Protein 9KO3 (pdb70)

Radius of gyration: 29.76 Å; Cα contacts (8 Å, |Δi|>4): 1363; chains: 4; bounding box: 73×62×79 Å

Foldseek 3Di:
DDDPPPDPDDDWDLVVLLLLLVLFDQPPPAAEEEEACQQNSNVVNNVVVVRFQLRYEYEHQDPVSQVVCCVVRPNHRYFHDDLLCCCVTVNDDDDHAHREYEYEDALVVDDLVSVVVSLLVNQVRHPAPRKYKYKDDDPDDSHDDDPQFKDKDWRDWAVPTVHIITMMIIGGD/DDWDLVVLLLLLVLFDQPPPAAEEEEACQQNSNVVNNVVVVHDQLSYEYEHQDVVSVVVCCVVRVNHRYFHDDLLCCCVGVNDDPPHAHQEYEYEDALVVDDQVSVVVSLLVVQVRYPAPHKYKYKDDDDDDSHDDDPQFWDKDWRDFAPPTVHTITMIIIGGD/DDWDLVVLLLLLVLFDLPVPAAEEEEACQQNSNVVNNVVVVHFQLRYEYEHADVVSQVVCCVVRPNHNYWHHDLLCCCVTVNDCPPRAHQEYEYADQCPVDDLVSVVVSLLVNQVRHPAPRKYKYKDQDPDDSHDDDPQFWDKDFSDWAVVTVNIITMIIIGGD/DDDWDLVVLLLLLVLFDQPPPAAEEEEACQQNSNVVNNVVVVHDQLRYEYEHQDPVSQVVVCVVRPSHNYFHDDLLCCCVTVNDCPPRAHQEYEYAPPLVVDDQVSVVVSQLVNQVRYPAPRKYKYKDDDDDDSHDDDPQFWDKDFRDWAPVIVHTITMIIIGGD

Structure (mmCIF, N/CA/C/O backbone):
data_9KO3
#
_entry.id   9KO3
#
_cell.length_a   69.942
_cell.length_b   76.378
_cell.length_c   87.185
_cell.angle_alpha   90.00
_cell.angle_beta   105.83
_cell.angle_gamma   90.00
#
_symmetry.space_group_name_H-M   'P 1 21 1'
#
loop_
_entity.id
_entity.type
_entity.pdbx_description
1 polymer Methyltransferase
2 non-polymer S-ADENOSYL-L-HOMOCYSTEINE
3 non-polymer 'SULFATE ION'
4 water water
#
loop_
_atom_site.group_PDB
_atom_site.id
_atom_site.type_symbol
_atom_site.label_atom_id
_atom_site.label_alt_id
_atom_site.label_comp_id
_atom_site.label_asym_id
_atom_site.label_entity_id
_atom_site.label_seq_id
_atom_site.pdbx_PDB_ins_code
_atom_site.Cartn_x
_atom_site.Cartn_y
_atom_site.Cartn_z
_atom_site.occupancy
_atom_site.B_iso_or_equiv
_atom_site.auth_seq_id
_atom_site.auth_comp_id
_atom_site.auth_asym_id
_atom_site.auth_atom_id
_atom_site.pdbx_PDB_model_num
ATOM 1 N N . PRO A 1 2 ? -1.439 -24.017 -8.450 1.00 48.42 25 PRO A N 1
ATOM 2 C CA . PRO A 1 2 ? -2.338 -23.659 -7.346 1.00 49.48 25 PRO A CA 1
ATOM 3 C C . PRO A 1 2 ? -1.911 -22.373 -6.628 1.00 47.79 25 PRO A C 1
ATOM 4 O O . PRO A 1 2 ? -0.827 -21.848 -6.896 1.00 45.59 25 PRO A O 1
ATOM 8 N N . GLN A 1 3 ? -2.760 -21.869 -5.728 1.00 47.12 26 GLN A N 1
ATOM 9 C CA . GLN A 1 3 ? -2.571 -20.533 -5.174 1.00 44.55 26 GLN A CA 1
ATOM 10 C C . GLN A 1 3 ? -1.667 -20.584 -3.947 1.00 43.76 26 GLN A C 1
ATOM 11 O O . GLN A 1 3 ? -2.023 -21.244 -2.957 1.00 42.30 26 GLN A O 1
ATOM 17 N N . PRO A 1 4 ? -0.516 -19.907 -3.958 1.00 40.78 27 PRO A N 1
ATOM 18 C CA . PRO A 1 4 ? 0.375 -19.925 -2.793 1.00 38.33 27 PRO A CA 1
ATOM 19 C C . PRO A 1 4 ? -0.113 -19.030 -1.659 1.00 42.29 27 PRO A C 1
ATOM 20 O O . PRO A 1 4 ? -0.674 -17.950 -1.871 1.00 40.07 27 PRO A O 1
ATOM 24 N N . LYS A 1 5 ? 0.137 -19.488 -0.436 1.00 40.01 28 LYS A N 1
ATOM 25 C CA . LYS A 1 5 ? -0.186 -18.711 0.750 1.00 36.40 28 LYS A CA 1
ATOM 26 C C . LYS A 1 5 ? 1.022 -17.875 1.179 1.00 38.95 28 LYS A C 1
ATOM 27 O O . LYS A 1 5 ? 2.130 -18.001 0.642 1.00 39.43 28 LYS A O 1
ATOM 33 N N . LYS A 1 6 ? 0.786 -17.002 2.161 1.00 34.29 29 LYS A N 1
ATOM 34 C CA . LYS A 1 6 ? 1.813 -16.133 2.737 1.00 33.12 29 LYS A CA 1
ATOM 35 C C . LYS A 1 6 ? 2.588 -15.374 1.657 1.00 39.87 29 LYS A C 1
ATOM 36 O O . LYS A 1 6 ? 3.826 -15.344 1.639 1.00 39.78 29 LYS A O 1
ATOM 42 N N . VAL A 1 7 ? 1.837 -14.740 0.749 1.00 33.49 30 VAL A N 1
ATOM 43 C CA . VAL A 1 7 ? 2.445 -14.021 -0.365 1.00 37.14 30 VAL A CA 1
ATOM 44 C C . VAL A 1 7 ? 3.162 -12.778 0.154 1.00 36.17 30 VAL A C 1
ATOM 45 O O . VAL A 1 7 ? 2.792 -12.203 1.187 1.00 35.21 30 VAL A O 1
ATOM 49 N N . GLY A 1 8 ? 4.214 -12.368 -0.559 1.00 37.33 31 GLY A N 1
ATOM 50 C CA . GLY A 1 8 ? 4.975 -11.199 -0.152 1.00 31.02 31 GLY A CA 1
ATOM 51 C C . GLY A 1 8 ? 5.987 -11.520 0.936 1.00 31.00 31 GLY A C 1
ATOM 52 O O . GLY A 1 8 ? 6.525 -12.629 1.021 1.00 32.52 31 GLY A O 1
ATOM 53 N N . ALA A 1 9 ? 6.245 -10.524 1.779 1.00 27.67 32 ALA A N 1
ATOM 54 C CA . ALA A 1 9 ? 7.162 -10.635 2.913 1.00 27.93 32 ALA A CA 1
ATOM 55 C C . ALA A 1 9 ? 6.343 -10.507 4.192 1.00 29.20 32 ALA A C 1
ATOM 56 O O . ALA A 1 9 ? 6.182 -9.412 4.729 1.00 36.59 32 ALA A O 1
ATOM 58 N N . ILE A 1 10 ? 5.818 -11.628 4.682 1.00 31.23 33 ILE A N 1
ATOM 59 C CA . ILE A 1 10 ? 5.016 -11.578 5.898 1.00 34.13 33 ILE A CA 1
ATOM 60 C C . ILE A 1 10 ? 5.494 -12.592 6.936 1.00 35.63 33 ILE A C 1
ATOM 61 O O . ILE A 1 10 ? 4.841 -12.774 7.969 1.00 39.29 33 ILE A O 1
ATOM 66 N N . VAL A 1 11 ? 6.633 -13.241 6.696 1.00 28.84 34 VAL A N 1
ATOM 67 C CA . VAL A 1 11 ? 7.230 -14.090 7.732 1.00 27.31 34 VAL A CA 1
ATOM 68 C C . VAL A 1 11 ? 8.513 -13.433 8.236 1.00 23.88 34 VAL A C 1
ATOM 69 O O . VAL A 1 11 ? 9.082 -12.582 7.538 1.00 25.68 34 VAL A O 1
ATOM 73 N N . PRO A 1 12 ? 8.987 -13.765 9.440 1.00 24.65 35 PRO A N 1
ATOM 74 C CA . PRO A 1 12 ? 10.229 -13.154 9.935 1.00 27.48 35 PRO A CA 1
ATOM 75 C C . PRO A 1 12 ? 11.417 -13.395 9.009 1.00 27.22 35 PRO A C 1
ATOM 76 O O . PRO A 1 12 ? 11.521 -14.425 8.331 1.00 25.22 35 PRO A O 1
ATOM 80 N N . THR A 1 13 ? 12.330 -12.427 9.013 1.00 22.88 36 THR A N 1
ATOM 81 C CA . THR A 1 13 ? 13.575 -12.532 8.268 1.00 21.15 36 THR A CA 1
ATOM 82 C C . THR A 1 13 ? 14.394 -13.727 8.750 1.00 25.65 36 THR A C 1
ATOM 83 O O . THR A 1 13 ? 14.447 -14.019 9.947 1.00 24.82 36 THR A O 1
ATOM 87 N N . SER A 1 14 ? 15.033 -14.418 7.803 1.00 22.01 37 SER A N 1
ATOM 88 C CA . SER A 1 14 ? 15.851 -15.587 8.108 1.00 23.91 37 SER A CA 1
ATOM 89 C C . SER A 1 14 ? 17.042 -15.244 8.990 1.00 23.39 37 SER A C 1
ATOM 90 O O . SER A 1 14 ? 17.618 -14.160 8.897 1.00 22.81 37 SER A O 1
ATOM 93 N N . SER A 1 15 ? 17.454 -16.223 9.809 1.00 25.15 38 SER A N 1
ATOM 94 C CA . SER A 1 15 ? 18.638 -16.055 10.654 1.00 24.90 38 SER A CA 1
ATOM 95 C C . SER A 1 15 ? 19.910 -15.839 9.834 1.00 23.33 38 SER A C 1
ATOM 96 O O . SER A 1 15 ? 20.826 -15.140 10.285 1.00 22.69 38 SER A O 1
ATOM 99 N N . ILE A 1 16 ? 19.988 -16.418 8.633 1.00 24.82 39 ILE A N 1
ATOM 100 C CA . ILE A 1 16 ? 21.128 -16.150 7.752 1.00 25.14 39 ILE A CA 1
ATOM 101 C C . ILE A 1 16 ? 21.174 -14.673 7.382 1.00 22.50 39 ILE A C 1
ATOM 102 O O . ILE A 1 16 ? 22.215 -14.016 7.493 1.00 20.31 39 ILE A O 1
ATOM 107 N N . THR A 1 17 ? 20.037 -14.119 6.955 1.00 20.08 40 THR A N 1
ATOM 108 C CA . THR A 1 17 ? 20.006 -12.703 6.604 1.00 22.07 40 THR A CA 1
ATOM 109 C C . THR A 1 17 ? 20.319 -11.821 7.805 1.00 18.96 40 THR A C 1
ATOM 110 O O . THR A 1 17 ? 21.059 -10.830 7.684 1.00 20.12 40 THR A O 1
ATOM 114 N N . ALA A 1 18 ? 19.760 -12.164 8.971 1.00 19.75 41 ALA A N 1
ATOM 115 C CA . ALA A 1 18 ? 19.924 -11.331 10.159 1.00 23.98 41 ALA A CA 1
ATOM 116 C C . ALA A 1 18 ? 21.389 -11.225 10.560 1.00 21.10 41 ALA A C 1
ATOM 117 O O . ALA A 1 18 ? 21.874 -10.140 10.909 1.00 19.89 41 ALA A O 1
ATOM 119 N N . LYS A 1 19 ? 22.106 -12.349 10.524 1.00 21.15 42 LYS A N 1
ATOM 120 C CA . LYS A 1 19 ? 23.528 -12.336 10.852 1.00 22.21 42 LYS A CA 1
ATOM 121 C C . LYS A 1 19 ? 24.311 -11.448 9.894 1.00 21.79 42 LYS A C 1
ATOM 122 O O . LYS A 1 19 ? 25.240 -10.750 10.310 1.00 21.35 42 LYS A O 1
ATOM 128 N N . LYS A 1 20 ? 23.959 -11.470 8.602 1.00 20.26 43 LYS A N 1
ATOM 129 C CA . LYS A 1 20 ? 24.683 -10.650 7.629 1.00 21.11 43 LYS A CA 1
ATOM 130 C C . LYS A 1 20 ? 24.450 -9.157 7.856 1.00 21.93 43 LYS A C 1
ATOM 131 O O . LYS A 1 20 ? 25.383 -8.349 7.734 1.00 23.05 43 LYS A O 1
ATOM 137 N N . MET A 1 21 ? 23.209 -8.765 8.155 1.00 18.73 44 MET A N 1
ATOM 138 C CA . MET A 1 21 ? 22.946 -7.372 8.499 1.00 20.34 44 MET A CA 1
ATOM 139 C C . MET A 1 21 ? 23.729 -6.950 9.739 1.00 20.82 44 MET A C 1
ATOM 140 O O . MET A 1 21 ? 24.296 -5.855 9.774 1.00 23.04 44 MET A O 1
ATOM 145 N N . ALA A 1 22 ? 23.784 -7.803 10.762 1.00 20.16 45 ALA A N 1
ATOM 146 C CA . ALA A 1 22 ? 24.488 -7.435 11.990 1.00 22.04 45 ALA A CA 1
ATOM 147 C C . ALA A 1 22 ? 26.005 -7.476 11.852 1.00 25.17 45 ALA A C 1
ATOM 148 O O . ALA A 1 22 ? 26.703 -7.041 12.777 1.00 22.74 45 ALA A O 1
ATOM 150 N N . SER A 1 23 ? 26.530 -7.981 10.731 1.00 23.05 46 SER A N 1
ATOM 151 C CA . SER A 1 23 ? 27.973 -8.052 10.564 1.00 21.96 46 SER A CA 1
ATOM 152 C C . SER A 1 23 ? 28.595 -6.685 10.263 1.00 24.69 46 SER A C 1
ATOM 153 O O . SER A 1 23 ? 29.811 -6.529 10.407 1.00 22.14 46 SER A O 1
ATOM 156 N N . VAL A 1 24 ? 27.800 -5.686 9.874 1.00 23.56 47 VAL A N 1
ATOM 157 C CA . VAL A 1 24 ? 28.357 -4.346 9.666 1.00 26.96 47 VAL A CA 1
ATOM 158 C C . VAL A 1 24 ? 28.795 -3.688 10.973 1.00 23.57 47 VAL A C 1
ATOM 159 O O . VAL A 1 24 ? 29.555 -2.714 10.939 1.00 22.41 47 VAL A O 1
ATOM 163 N N . ILE A 1 25 ? 28.348 -4.198 12.127 1.00 21.65 48 ILE A N 1
ATOM 164 C CA . ILE A 1 25 ? 28.569 -3.523 13.406 1.00 21.77 48 ILE A CA 1
ATOM 165 C C . ILE A 1 25 ? 30.029 -3.658 13.831 1.00 25.14 48 ILE A C 1
ATOM 166 O O . ILE A 1 25 ? 30.662 -4.697 13.605 1.00 19.74 48 ILE A O 1
ATOM 171 N N . ASN A 1 26 ? 30.580 -2.603 14.452 1.00 21.46 49 ASN A N 1
ATOM 172 C CA . ASN A 1 26 ? 31.859 -2.718 15.147 1.00 25.18 49 ASN A CA 1
ATOM 173 C C . ASN A 1 26 ? 31.617 -2.767 16.658 1.00 25.65 49 ASN A C 1
ATOM 174 O O . ASN A 1 26 ? 31.467 -1.708 17.294 1.00 26.80 49 ASN A O 1
ATOM 179 N N . PRO A 1 27 ? 31.603 -3.949 17.284 1.00 27.13 50 PRO A N 1
ATOM 180 C CA . PRO A 1 27 ? 31.314 -4.024 18.726 1.00 25.99 50 PRO A CA 1
ATOM 181 C C . PRO A 1 27 ? 32.418 -3.466 19.609 1.00 30.87 50 PRO A C 1
ATOM 182 O O . PRO A 1 27 ? 32.244 -3.432 20.835 1.00 32.62 50 PRO A O 1
ATOM 186 N N . HIS A 1 28 ? 33.534 -3.007 19.037 1.00 30.98 51 HIS A N 1
ATOM 187 C CA . HIS A 1 28 ? 34.652 -2.473 19.809 1.00 32.26 51 HIS A CA 1
ATOM 188 C C . HIS A 1 28 ? 34.756 -0.951 19.744 1.00 31.20 51 HIS A C 1
ATOM 189 O O . HIS A 1 28 ? 35.727 -0.390 20.262 1.00 29.38 51 HIS A O 1
ATOM 196 N N . SER A 1 29 ? 33.773 -0.265 19.147 1.00 28.15 52 SER A N 1
ATOM 197 C CA . SER A 1 29 ? 33.871 1.177 18.937 1.00 26.88 52 SER A CA 1
ATOM 198 C C . SER A 1 29 ? 33.405 1.993 20.133 1.00 25.94 52 SER A C 1
ATOM 199 O O . SER A 1 29 ? 33.602 3.213 20.145 1.00 22.96 52 SER A O 1
ATOM 202 N N . GLY A 1 30 ? 32.794 1.364 21.127 1.00 26.60 53 GLY A N 1
ATOM 203 C CA . GLY A 1 30 ? 32.256 2.093 22.254 1.00 25.57 53 GLY A CA 1
ATOM 204 C C . GLY A 1 30 ? 30.968 2.839 21.982 1.00 23.21 53 GLY A C 1
ATOM 205 O O . GLY A 1 30 ? 30.473 3.529 22.883 1.00 27.58 53 GLY A O 1
ATOM 206 N N . LEU A 1 31 ? 30.394 2.717 20.768 1.00 22.34 54 LEU A N 1
ATOM 207 C CA . LEU A 1 31 ? 29.179 3.446 20.425 1.00 23.61 54 LEU A CA 1
ATOM 208 C C . LEU A 1 31 ? 27.972 2.508 20.343 1.00 24.44 54 LEU A C 1
ATOM 209 O O . LEU A 1 31 ? 28.109 1.349 19.920 1.00 23.23 54 LEU A O 1
ATOM 214 N N . PRO A 1 32 ? 26.788 2.976 20.754 1.00 22.92 55 PRO A N 1
ATOM 215 C CA . PRO A 1 32 ? 25.583 2.129 20.703 1.00 23.00 55 PRO A CA 1
ATOM 216 C C . PRO A 1 32 ? 25.128 1.878 19.268 1.00 22.10 55 PRO A C 1
ATOM 217 O O . PRO A 1 32 ? 25.603 2.496 18.316 1.00 18.95 55 PRO A O 1
ATOM 221 N N . VAL A 1 33 ? 24.188 0.941 19.118 1.00 22.49 56 VAL A N 1
ATOM 222 C CA . VAL A 1 33 ? 23.637 0.573 17.814 1.00 20.38 56 VAL A CA 1
ATOM 223 C C . VAL A 1 33 ? 22.162 0.963 17.784 1.00 21.61 56 VAL A C 1
ATOM 224 O O . VAL A 1 33 ? 21.465 0.867 18.807 1.00 20.98 56 VAL A O 1
ATOM 228 N N . LEU A 1 34 ? 21.690 1.408 16.614 1.00 17.92 57 LEU A N 1
ATOM 229 C CA . LEU A 1 34 ? 20.287 1.755 16.384 1.00 19.39 57 LEU A CA 1
ATOM 230 C C . LEU A 1 34 ? 19.640 0.722 15.459 1.00 19.87 57 LEU A C 1
ATOM 231 O O . LEU A 1 34 ? 20.096 0.538 14.321 1.00 18.12 57 LEU A O 1
ATOM 236 N N . GLU A 1 35 ? 18.580 0.056 15.941 1.00 18.56 58 GLU A N 1
ATOM 237 C CA . GLU A 1 35 ? 17.793 -0.890 15.147 1.00 19.35 58 GLU A CA 1
ATOM 238 C C . GLU A 1 35 ? 16.422 -0.278 14.857 1.00 19.92 58 GLU A C 1
ATOM 239 O O . GLU A 1 35 ? 15.801 0.310 15.747 1.00 22.12 58 GLU A O 1
ATOM 245 N N . LEU A 1 36 ? 15.943 -0.399 13.621 1.00 16.16 59 LEU A N 1
ATOM 246 C CA . LEU A 1 36 ? 14.619 0.104 13.252 1.00 19.07 59 LEU A CA 1
ATOM 247 C C . LEU A 1 36 ? 13.701 -1.057 12.886 1.00 19.15 59 LEU A C 1
ATOM 248 O O . LEU A 1 36 ? 14.049 -1.885 12.036 1.00 17.84 59 LEU A O 1
ATOM 253 N N . GLY A 1 37 ? 12.528 -1.107 13.523 1.00 18.57 60 GLY A N 1
ATOM 254 C CA . GLY A 1 37 ? 11.516 -2.099 13.224 1.00 19.17 60 GLY A CA 1
ATOM 255 C C . GLY A 1 37 ? 11.865 -3.528 13.632 1.00 20.72 60 GLY A C 1
ATOM 256 O O . GLY A 1 37 ? 11.893 -4.431 12.793 1.00 18.15 60 GLY A O 1
ATOM 257 N N . PRO A 1 38 ? 12.084 -3.768 14.934 1.00 20.20 61 PRO A N 1
ATOM 258 C CA . PRO A 1 38 ? 12.572 -5.099 15.386 1.00 21.39 61 PRO A CA 1
ATOM 259 C C . PRO A 1 38 ? 11.564 -6.259 15.291 1.00 21.55 61 PRO A C 1
ATOM 260 O O . PRO A 1 38 ? 11.998 -7.419 15.230 1.00 21.02 61 PRO A O 1
ATOM 264 N N . GLY A 1 39 ? 10.256 -6.009 15.309 1.00 23.51 62 GLY A N 1
ATOM 265 C CA . GLY A 1 39 ? 9.313 -7.094 15.036 1.00 23.24 62 GLY A CA 1
ATOM 266 C C . GLY A 1 39 ? 9.371 -8.191 16.087 1.00 23.58 62 GLY A C 1
ATOM 267 O O . GLY A 1 39 ? 9.256 -7.930 17.288 1.00 25.91 62 GLY A O 1
ATOM 268 N N . THR A 1 40 ? 9.550 -9.440 15.637 1.00 22.26 63 THR A N 1
ATOM 269 C CA . THR A 1 40 ? 9.708 -10.567 16.559 1.00 25.75 63 THR A CA 1
ATOM 270 C C . THR A 1 40 ? 11.066 -10.588 17.247 1.00 25.10 63 THR A C 1
ATOM 271 O O . THR A 1 40 ? 11.239 -11.348 18.203 1.00 24.42 63 THR A O 1
ATOM 275 N N . GLY A 1 41 ? 12.032 -9.803 16.783 1.00 20.13 64 GLY A N 1
ATOM 276 C CA . GLY A 1 41 ? 13.324 -9.737 17.432 1.00 20.36 64 GLY A CA 1
ATOM 277 C C . GLY A 1 41 ? 14.424 -10.572 16.816 1.00 19.63 64 GLY A C 1
ATOM 278 O O . GLY A 1 41 ? 15.485 -10.714 17.436 1.00 22.72 64 GLY A O 1
ATOM 279 N N . VAL A 1 42 ? 14.226 -11.116 15.616 1.00 21.49 65 VAL A N 1
ATOM 280 C CA . VAL A 1 42 ? 15.258 -11.986 15.046 1.00 20.27 65 VAL A CA 1
ATOM 281 C C . VAL A 1 42 ? 16.528 -11.192 14.707 1.00 22.75 65 VAL A C 1
ATOM 282 O O . VAL A 1 42 ? 17.646 -11.704 14.849 1.00 21.38 65 VAL A O 1
ATOM 286 N N . ILE A 1 43 ? 16.399 -9.937 14.283 1.00 23.47 66 ILE A N 1
ATOM 287 C CA . ILE A 1 43 ? 17.631 -9.190 14.043 1.00 24.06 66 ILE A CA 1
ATOM 288 C C . ILE A 1 43 ? 18.224 -8.704 15.363 1.00 22.87 66 ILE A C 1
ATOM 289 O O . ILE A 1 43 ? 19.453 -8.680 15.519 1.00 23.87 66 ILE A O 1
ATOM 294 N N . THR A 1 44 ? 17.372 -8.343 16.334 1.00 22.77 67 THR A N 1
ATOM 295 C CA . THR A 1 44 ? 17.840 -8.005 17.679 1.00 22.21 67 THR A CA 1
ATOM 296 C C . THR A 1 44 ? 18.782 -9.072 18.221 1.00 21.90 67 THR A C 1
ATOM 297 O O . THR A 1 44 ? 19.866 -8.760 18.732 1.00 22.02 67 THR A O 1
ATOM 301 N N . LYS A 1 45 ? 18.366 -10.342 18.131 1.00 20.22 68 LYS A N 1
ATOM 302 C CA . LYS A 1 45 ? 19.200 -11.456 18.587 1.00 23.46 68 LYS A CA 1
ATOM 303 C C . LYS A 1 45 ? 20.566 -11.452 17.908 1.00 19.00 68 LYS A C 1
ATOM 304 O O . LYS A 1 45 ? 21.596 -11.624 18.568 1.00 21.19 68 LYS A O 1
ATOM 310 N N . ALA A 1 46 ? 20.595 -11.256 16.582 1.00 20.77 69 ALA A N 1
ATOM 311 C CA . ALA A 1 46 ? 21.873 -11.234 15.863 1.00 19.93 69 ALA A CA 1
ATOM 312 C C . ALA A 1 46 ? 22.736 -10.035 16.252 1.00 21.91 69 ALA A C 1
ATOM 313 O O . ALA A 1 46 ? 23.972 -10.127 16.226 1.00 21.42 69 ALA A O 1
ATOM 315 N N . ILE A 1 47 ? 22.114 -8.906 16.607 1.00 19.80 70 ILE A N 1
ATOM 316 C CA . ILE A 1 47 ? 22.876 -7.750 17.078 1.00 19.23 70 ILE A CA 1
ATOM 317 C C . ILE A 1 47 ? 23.518 -8.051 18.428 1.00 23.28 70 ILE A C 1
ATOM 318 O O . ILE A 1 47 ? 24.706 -7.771 18.647 1.00 21.35 70 ILE A O 1
ATOM 323 N N . LEU A 1 48 ? 22.734 -8.605 19.365 1.00 19.22 71 LEU A N 1
ATOM 324 C CA . LEU A 1 48 ? 23.284 -8.947 20.672 1.00 21.97 71 LEU A CA 1
ATOM 325 C C . LEU A 1 48 ? 24.356 -10.034 20.573 1.00 26.40 71 LEU A C 1
ATOM 326 O O . LEU A 1 48 ? 25.324 -10.017 21.343 1.00 24.86 71 LEU A O 1
ATOM 331 N N . ALA A 1 49 ? 24.200 -10.984 19.643 1.00 23.70 72 ALA A N 1
ATOM 332 C CA . ALA A 1 49 ? 25.213 -12.022 19.428 1.00 23.68 72 ALA A CA 1
ATOM 333 C C . ALA A 1 49 ? 26.565 -11.459 18.989 1.00 26.16 72 ALA A C 1
ATOM 334 O O . ALA A 1 49 ? 27.582 -12.154 19.112 1.00 23.89 72 ALA A O 1
ATOM 336 N N . ARG A 1 50 ? 26.619 -10.220 18.481 1.00 27.41 73 ARG A N 1
ATOM 337 C CA . ARG A 1 50 ? 27.923 -9.615 18.224 1.00 23.77 73 ARG A CA 1
ATOM 338 C C . ARG A 1 50 ? 28.623 -9.170 19.501 1.00 28.23 73 ARG A C 1
ATOM 339 O O . ARG A 1 50 ? 29.786 -8.749 19.434 1.00 28.48 73 ARG A O 1
ATOM 347 N N . GLY A 1 51 ? 27.947 -9.224 20.646 1.00 26.09 74 GLY A N 1
ATOM 348 C CA . GLY A 1 51 ? 28.526 -8.769 21.892 1.00 27.50 74 GLY A CA 1
ATOM 349 C C . GLY A 1 51 ? 28.195 -7.342 22.273 1.00 32.20 74 GLY A C 1
ATOM 350 O O . GLY A 1 51 ? 28.880 -6.776 23.133 1.00 37.21 74 GLY A O 1
ATOM 351 N N . ILE A 1 52 ? 27.194 -6.730 21.641 1.00 29.29 75 ILE A N 1
ATOM 352 C CA . ILE A 1 52 ? 26.693 -5.431 22.094 1.00 33.29 75 ILE A CA 1
ATOM 353 C C . ILE A 1 52 ? 26.002 -5.614 23.444 1.00 30.08 75 ILE A C 1
ATOM 354 O O . ILE A 1 52 ? 25.192 -6.535 23.620 1.00 30.48 75 ILE A O 1
ATOM 359 N N . LYS A 1 53 ? 26.346 -4.769 24.417 1.00 28.71 76 LYS A N 1
ATOM 360 C CA . LYS A 1 53 ? 25.619 -4.786 25.684 1.00 33.02 76 LYS A CA 1
ATOM 361 C C . LYS A 1 53 ? 24.158 -4.426 25.427 1.00 28.32 76 LYS A C 1
ATOM 362 O O . LYS A 1 53 ? 23.879 -3.521 24.634 1.00 29.60 76 LYS A O 1
ATOM 368 N N . PRO A 1 54 ? 23.203 -5.115 26.057 1.00 25.61 77 PRO A N 1
ATOM 369 C CA . PRO A 1 54 ? 21.783 -4.803 25.787 1.00 27.39 77 PRO A CA 1
ATOM 370 C C . PRO A 1 54 ? 21.436 -3.330 25.974 1.00 28.69 77 PRO A C 1
ATOM 371 O O . PRO A 1 54 ? 20.705 -2.759 25.155 1.00 26.71 77 PRO A O 1
ATOM 375 N N . GLU A 1 55 ? 21.987 -2.684 27.002 1.00 25.65 78 GLU A N 1
ATOM 376 C CA . GLU A 1 55 ? 21.687 -1.276 27.252 1.00 29.36 78 GLU A CA 1
ATOM 377 C C . GLU A 1 55 ? 22.220 -0.351 26.159 1.00 33.15 78 GLU A C 1
ATOM 378 O O . GLU A 1 55 ? 21.796 0.809 26.092 1.00 25.59 78 GLU A O 1
ATOM 384 N N . SER A 1 56 ? 23.132 -0.836 25.315 1.00 25.43 79 SER A N 1
ATOM 385 C CA . SER A 1 56 ? 23.686 -0.078 24.201 1.00 28.40 79 SER A CA 1
ATOM 386 C C . SER A 1 56 ? 22.968 -0.344 22.883 1.00 27.85 79 SER A C 1
ATOM 387 O O . SER A 1 56 ? 23.463 0.070 21.832 1.00 27.56 79 SER A O 1
ATOM 390 N N . LEU A 1 57 ? 21.832 -1.035 22.903 1.00 23.22 80 LEU A N 1
ATOM 391 C CA . LEU A 1 57 ? 21.016 -1.219 21.710 1.00 25.29 80 LEU A CA 1
ATOM 392 C C . LEU A 1 57 ? 19.702 -0.474 21.891 1.00 23.29 80 LEU A C 1
ATOM 393 O O . LEU A 1 57 ? 18.954 -0.757 22.834 1.00 24.54 80 LEU A O 1
ATOM 398 N N . THR A 1 58 ? 19.429 0.474 20.994 1.00 24.05 81 THR A N 1
ATOM 399 C CA . THR A 1 58 ? 18.152 1.177 20.932 1.00 23.01 81 THR A CA 1
ATOM 400 C C . THR A 1 58 ? 17.397 0.676 19.706 1.00 23.19 81 THR A C 1
ATOM 401 O O . THR A 1 58 ? 17.955 0.661 18.601 1.00 18.57 81 THR A O 1
ATOM 405 N N . ALA A 1 59 ? 16.141 0.255 19.902 1.00 20.73 82 ALA A N 1
ATOM 406 C CA . ALA A 1 59 ? 15.329 -0.324 18.833 1.00 20.38 82 ALA A CA 1
ATOM 407 C C . ALA A 1 59 ? 13.948 0.315 18.839 1.00 22.53 82 ALA A C 1
ATOM 408 O O . ALA A 1 59 ? 13.245 0.267 19.857 1.00 22.23 82 ALA A O 1
ATOM 410 N N . ILE A 1 60 ? 13.554 0.883 17.697 1.00 18.53 83 ILE A N 1
ATOM 411 C CA . ILE A 1 60 ? 12.330 1.676 17.564 1.00 20.43 83 ILE A CA 1
ATOM 412 C C . ILE A 1 60 ? 11.286 0.836 16.841 1.00 22.27 83 ILE A C 1
ATOM 413 O O . ILE A 1 60 ? 11.505 0.421 15.696 1.00 18.14 83 ILE A O 1
ATOM 418 N N . GLU A 1 61 ? 10.143 0.609 17.498 1.00 22.14 84 GLU A N 1
ATOM 419 C CA . GLU A 1 61 ? 9.083 -0.273 17.009 1.00 19.88 84 GLU A CA 1
ATOM 420 C C . GLU A 1 61 ? 7.732 0.431 17.111 1.00 20.64 84 GLU A C 1
ATOM 421 O O . GLU A 1 61 ? 7.336 0.864 18.198 1.00 20.70 84 GLU A O 1
ATOM 427 N N . TYR A 1 62 ? 7.021 0.539 15.987 1.00 19.33 85 TYR A N 1
ATOM 428 C CA . TYR A 1 62 ? 5.726 1.215 16.020 1.00 20.93 85 TYR A CA 1
ATOM 429 C C . TYR A 1 62 ? 4.659 0.363 16.703 1.00 22.85 85 TYR A C 1
ATOM 430 O O . TYR A 1 62 ? 3.875 0.879 17.511 1.00 23.50 85 TYR A O 1
ATOM 439 N N . SER A 1 63 ? 4.611 -0.935 16.406 1.00 21.16 86 SER A N 1
ATOM 440 C CA . SER A 1 63 ? 3.534 -1.779 16.918 1.00 23.95 86 SER A CA 1
ATOM 441 C C . SER A 1 63 ? 3.648 -1.909 18.432 1.00 24.99 86 SER A C 1
ATOM 442 O O . SER A 1 63 ? 4.669 -2.376 18.947 1.00 28.31 86 SER A O 1
ATOM 445 N N . THR A 1 64 ? 2.601 -1.497 19.151 1.00 24.32 87 THR A N 1
ATOM 446 C CA . THR A 1 64 ? 2.609 -1.630 20.608 1.00 23.19 87 THR A CA 1
ATOM 447 C C . THR A 1 64 ? 2.591 -3.098 21.028 1.00 22.52 87 THR A C 1
ATOM 448 O O . THR A 1 64 ? 3.240 -3.477 22.009 1.00 25.93 87 THR A O 1
ATOM 452 N N . ASP A 1 65 ? 1.861 -3.938 20.294 1.00 25.24 88 ASP A N 1
ATOM 453 C CA . ASP A 1 65 ? 1.857 -5.376 20.574 1.00 28.39 88 ASP A CA 1
ATOM 454 C C . ASP A 1 65 ? 3.267 -5.966 20.481 1.00 27.77 88 ASP A C 1
ATOM 455 O O . ASP A 1 65 ? 3.734 -6.636 21.407 1.00 26.68 88 ASP A O 1
ATOM 460 N N . PHE A 1 66 ? 3.961 -5.735 19.363 1.00 23.16 89 PHE A N 1
ATOM 461 C CA . PHE A 1 66 ? 5.343 -6.206 19.254 1.00 22.88 89 PHE A CA 1
ATOM 462 C C . PHE A 1 66 ? 6.215 -5.623 20.365 1.00 22.80 89 PHE A C 1
ATOM 463 O O . PHE A 1 66 ? 7.038 -6.328 20.955 1.00 21.83 89 PHE A O 1
ATOM 471 N N . TYR A 1 67 ? 6.050 -4.328 20.656 1.00 23.44 90 TYR A N 1
ATOM 472 C CA . TYR A 1 67 ? 6.895 -3.648 21.640 1.00 22.07 90 TYR A CA 1
ATOM 473 C C . TYR A 1 67 ? 6.738 -4.258 23.035 1.00 25.30 90 TYR A C 1
ATOM 474 O O . TYR A 1 67 ? 7.732 -4.469 23.743 1.00 23.52 90 TYR A O 1
ATOM 483 N N . ASN A 1 68 ? 5.500 -4.539 23.455 1.00 24.84 91 ASN A N 1
ATOM 484 C CA . ASN A 1 68 ? 5.294 -5.134 24.777 1.00 26.39 91 ASN A CA 1
ATOM 485 C C . ASN A 1 68 ? 5.957 -6.505 24.873 1.00 27.57 91 ASN A C 1
ATOM 486 O O . ASN A 1 68 ? 6.517 -6.861 25.915 1.00 28.69 91 ASN A O 1
ATOM 491 N N . GLN A 1 69 ? 5.919 -7.282 23.787 1.00 25.80 92 GLN A N 1
ATOM 492 C CA . GLN A 1 69 ? 6.533 -8.606 23.799 1.00 23.93 92 GLN A CA 1
ATOM 493 C C . GLN A 1 69 ? 8.062 -8.522 23.793 1.00 27.27 92 GLN A C 1
ATOM 494 O O . GLN A 1 69 ? 8.733 -9.320 24.465 1.00 25.27 92 GLN A O 1
ATOM 500 N N . LEU A 1 70 ? 8.633 -7.557 23.055 1.00 24.00 93 LEU A N 1
ATOM 501 C CA . LEU A 1 70 ? 10.088 -7.389 23.035 1.00 20.76 93 LEU A CA 1
ATOM 502 C C . LEU A 1 70 ? 10.637 -7.034 24.413 1.00 23.58 93 LEU A C 1
ATOM 503 O O . LEU A 1 70 ? 11.701 -7.524 24.808 1.00 23.13 93 LEU A O 1
ATOM 508 N N . LEU A 1 71 ? 9.934 -6.167 25.158 1.00 24.15 94 LEU A N 1
ATOM 509 C CA . LEU A 1 71 ? 10.362 -5.840 26.520 1.00 26.38 94 LEU A CA 1
ATOM 510 C C . LEU A 1 71 ? 10.521 -7.092 27.371 1.00 26.06 94 LEU A C 1
ATOM 511 O O . LEU A 1 71 ? 11.445 -7.186 28.189 1.00 24.54 94 LEU A O 1
ATOM 516 N N . ARG A 1 72 ? 9.634 -8.068 27.187 1.00 21.79 95 ARG A N 1
ATOM 517 C CA . ARG A 1 72 ? 9.682 -9.279 28.002 1.00 28.67 95 ARG A CA 1
ATOM 518 C C . ARG A 1 72 ? 10.673 -10.315 27.479 1.00 28.38 95 ARG A C 1
ATOM 519 O O . ARG A 1 72 ? 11.158 -11.134 28.265 1.00 27.07 95 ARG A O 1
ATOM 527 N N . SER A 1 73 ? 10.990 -10.302 26.177 1.00 26.97 96 SER A N 1
ATOM 528 C CA . SER A 1 73 ? 11.888 -11.303 25.597 1.00 26.28 96 SER A CA 1
ATOM 529 C C . SER A 1 73 ? 13.353 -10.906 25.635 1.00 29.62 96 SER A C 1
ATOM 530 O O . SER A 1 73 ? 14.219 -11.793 25.672 1.00 24.22 96 SER A O 1
ATOM 533 N N . TYR A 1 74 ? 13.654 -9.602 25.621 1.00 26.64 97 TYR A N 1
ATOM 534 C CA . TYR A 1 74 ? 15.024 -9.094 25.571 1.00 28.50 97 TYR A CA 1
ATOM 535 C C . TYR A 1 74 ? 15.235 -8.105 26.713 1.00 31.56 97 TYR A C 1
ATOM 536 O O . TYR A 1 74 ? 15.257 -6.884 26.499 1.00 26.65 97 TYR A O 1
ATOM 545 N N . PRO A 1 75 ? 15.408 -8.603 27.942 1.00 32.50 98 PRO A N 1
ATOM 546 C CA . PRO A 1 75 ? 15.677 -7.700 29.069 1.00 31.49 98 PRO A CA 1
ATOM 547 C C . PRO A 1 75 ? 16.917 -6.850 28.818 1.00 32.10 98 PRO A C 1
ATOM 548 O O . PRO A 1 75 ? 17.917 -7.317 28.265 1.00 29.15 98 PRO A O 1
ATOM 552 N N . GLY A 1 76 ? 16.837 -5.584 29.215 1.00 27.63 99 GLY A N 1
ATOM 553 C CA . GLY A 1 76 ? 17.965 -4.689 29.153 1.00 28.63 99 GLY A CA 1
ATOM 554 C C . GLY A 1 76 ? 18.020 -3.805 27.921 1.00 27.93 99 GLY A C 1
ATOM 555 O O . GLY A 1 76 ? 18.636 -2.733 27.982 1.00 27.18 99 GLY A O 1
ATOM 556 N N . VAL A 1 77 ? 17.399 -4.225 26.803 1.00 25.15 100 VAL A N 1
ATOM 557 C CA . VAL A 1 77 ? 17.493 -3.492 25.542 1.00 26.32 100 VAL A CA 1
ATOM 558 C C . VAL A 1 77 ? 16.593 -2.265 25.614 1.00 25.27 100 VAL A C 1
ATOM 559 O O . VAL A 1 77 ? 15.493 -2.313 26.179 1.00 22.99 100 VAL A O 1
ATOM 563 N N . ASN A 1 78 ? 17.061 -1.160 25.036 1.00 21.02 101 ASN A N 1
ATOM 564 C CA . ASN A 1 78 ? 16.348 0.119 25.084 1.00 22.87 101 ASN A CA 1
ATOM 565 C C . ASN A 1 78 ? 15.337 0.184 23.938 1.00 23.43 101 ASN A C 1
ATOM 566 O O . ASN A 1 78 ? 15.559 0.831 22.913 1.00 22.92 101 ASN A O 1
ATOM 571 N N . PHE A 1 79 ? 14.196 -0.491 24.119 1.00 22.17 102 PHE A N 1
ATOM 572 C CA . PHE A 1 79 ? 13.125 -0.431 23.125 1.00 18.98 102 PHE A CA 1
ATOM 573 C C . PHE A 1 79 ? 12.339 0.869 23.282 1.00 23.56 102 PHE A C 1
ATOM 574 O O . PHE A 1 79 ? 12.111 1.346 24.398 1.00 24.97 102 PHE A O 1
ATOM 582 N N . VAL A 1 80 ? 11.923 1.435 22.153 1.00 20.08 103 VAL A N 1
ATOM 583 C CA . VAL A 1 80 ? 11.136 2.661 22.094 1.00 20.26 103 VAL A CA 1
ATOM 584 C C . VAL A 1 80 ? 9.922 2.380 21.221 1.00 22.09 103 VAL A C 1
ATOM 585 O O . VAL A 1 80 ? 10.071 1.878 20.099 1.00 24.28 103 VAL A O 1
ATOM 589 N N . ASN A 1 81 ? 8.729 2.699 21.730 1.00 19.42 104 ASN A N 1
ATOM 590 C CA . ASN A 1 81 ? 7.472 2.521 20.993 1.00 21.72 104 ASN A CA 1
ATOM 591 C C . ASN A 1 81 ? 7.162 3.814 20.249 1.00 24.53 104 ASN A C 1
ATOM 592 O O . ASN A 1 81 ? 6.699 4.789 20.847 1.00 26.25 104 ASN A O 1
ATOM 597 N N . GLY A 1 82 ? 7.417 3.838 18.946 1.00 23.10 105 GLY A N 1
ATOM 598 C CA . GLY A 1 82 ? 7.131 5.032 18.173 1.00 22.78 105 GLY A CA 1
ATOM 599 C C . GLY A 1 82 ? 7.502 4.874 16.708 1.00 26.00 105 GLY A C 1
ATOM 600 O O . GLY A 1 82 ? 7.790 3.776 16.221 1.00 21.30 105 GLY A O 1
ATOM 601 N N . ASP A 1 83 ? 7.484 6.005 16.008 1.00 23.59 106 ASP A N 1
ATOM 602 C CA . ASP A 1 83 ? 7.660 6.053 14.560 1.00 23.52 106 ASP A CA 1
ATOM 603 C C . ASP A 1 83 ? 9.105 6.414 14.239 1.00 24.06 106 ASP A C 1
ATOM 604 O O . ASP A 1 83 ? 9.560 7.511 14.578 1.00 22.29 106 ASP A O 1
ATOM 609 N N . ALA A 1 84 ? 9.813 5.497 13.568 1.00 24.31 107 ALA A N 1
ATOM 610 C CA . ALA A 1 84 ? 11.212 5.716 13.209 1.00 23.05 107 ALA A CA 1
ATOM 611 C C . ALA A 1 84 ? 11.403 6.884 12.252 1.00 24.45 107 ALA A C 1
ATOM 612 O O . ALA A 1 84 ? 12.506 7.433 12.185 1.00 25.27 107 ALA A O 1
ATOM 614 N N . PHE A 1 85 ? 10.375 7.275 11.499 1.00 21.03 108 PHE A N 1
ATOM 615 C CA . PHE A 1 85 ? 10.499 8.458 10.662 1.00 24.46 108 PHE A CA 1
ATOM 616 C C . PHE A 1 85 ? 10.417 9.759 11.461 1.00 30.70 108 PHE A C 1
ATOM 617 O O . PHE A 1 85 ? 10.683 10.831 10.900 1.00 27.45 108 PHE A O 1
ATOM 625 N N . ASP A 1 86 ? 10.084 9.693 12.752 1.00 26.28 109 ASP A N 1
ATOM 626 C CA . ASP A 1 86 ? 10.086 10.861 13.638 1.00 25.47 109 ASP A CA 1
ATOM 627 C C . ASP A 1 86 ? 11.180 10.672 14.685 1.00 24.82 109 ASP A C 1
ATOM 628 O O . ASP A 1 86 ? 10.911 10.341 15.843 1.00 22.89 109 ASP A O 1
ATOM 633 N N . LEU A 1 87 ? 12.430 10.903 14.272 1.00 22.91 110 LEU A N 1
ATOM 634 C CA . LEU A 1 87 ? 13.554 10.695 15.177 1.00 25.71 110 LEU A CA 1
ATOM 635 C C . LEU A 1 87 ? 13.550 11.686 16.335 1.00 26.38 110 LEU A C 1
ATOM 636 O O . LEU A 1 87 ? 13.996 11.349 17.440 1.00 25.14 110 LEU A O 1
ATOM 641 N N . ASP A 1 88 ? 13.064 12.904 16.113 1.00 25.12 111 ASP A N 1
ATOM 642 C CA . ASP A 1 88 ? 12.996 13.853 17.217 1.00 28.32 111 ASP A CA 1
ATOM 643 C C . ASP A 1 88 ? 12.063 13.360 18.318 1.00 25.61 111 ASP A C 1
ATOM 644 O O . ASP A 1 88 ? 12.397 13.450 19.503 1.00 25.90 111 ASP A O 1
ATOM 649 N N . ALA A 1 89 ? 10.910 12.792 17.949 1.00 24.71 112 ALA A N 1
ATOM 650 C CA . ALA A 1 89 ? 9.986 12.287 18.961 1.00 27.80 112 ALA A CA 1
ATOM 651 C C . ALA A 1 89 ? 10.479 10.991 19.599 1.00 32.30 112 ALA A C 1
ATOM 652 O O . ALA A 1 89 ? 10.204 10.748 20.780 1.00 31.85 112 ALA A O 1
ATOM 654 N N . THR A 1 90 ? 11.201 10.147 18.853 1.00 27.25 113 THR A N 1
ATOM 655 C CA . THR A 1 90 ? 11.617 8.856 19.391 1.00 26.85 113 THR A CA 1
ATOM 656 C C . THR A 1 90 ? 12.989 8.896 20.062 1.00 29.42 113 THR A C 1
ATOM 657 O O . THR A 1 90 ? 13.160 8.325 21.143 1.00 29.33 113 THR A O 1
ATOM 661 N N . LEU A 1 91 ? 13.980 9.550 19.457 1.00 26.77 114 LEU A N 1
ATOM 662 C CA . LEU A 1 91 ? 15.308 9.646 20.050 1.00 27.33 114 LEU A CA 1
ATOM 663 C C . LEU A 1 91 ? 15.545 10.959 20.789 1.00 30.05 114 LEU A C 1
ATOM 664 O O . LEU A 1 91 ? 16.517 11.064 21.545 1.00 29.90 114 LEU A O 1
ATOM 669 N N . GLY A 1 92 ? 14.711 11.958 20.577 1.00 27.77 115 GLY A N 1
ATOM 670 C CA . GLY A 1 92 ? 15.019 13.280 21.067 1.00 30.75 115 GLY A CA 1
ATOM 671 C C . GLY A 1 92 ? 15.786 14.089 20.036 1.00 31.11 115 GLY A C 1
ATOM 672 O O . GLY A 1 92 ? 16.419 13.556 19.121 1.00 25.60 115 GLY A O 1
ATOM 673 N N . GLU A 1 93 ? 15.680 15.411 20.177 1.00 28.01 116 GLU A N 1
ATOM 674 C CA . GLU A 1 93 ? 16.437 16.328 19.344 1.00 29.80 116 GLU A CA 1
ATOM 675 C C . GLU A 1 93 ? 17.918 15.977 19.393 1.00 28.26 116 GLU A C 1
ATOM 676 O O . GLU A 1 93 ? 18.463 15.671 20.456 1.00 26.87 116 GLU A O 1
ATOM 682 N N . HIS A 1 94 ? 18.568 16.005 18.237 1.00 25.75 117 HIS A N 1
ATOM 683 C CA . HIS A 1 94 ? 19.961 15.584 18.180 1.00 28.13 117 HIS A CA 1
ATOM 684 C C . HIS A 1 94 ? 20.835 16.579 18.932 1.00 27.72 117 HIS A C 1
ATOM 685 O O . HIS A 1 94 ? 20.830 17.779 18.625 1.00 24.21 117 HIS A O 1
ATOM 692 N N . LYS A 1 95 ? 21.576 16.080 19.924 1.00 23.86 118 LYS A N 1
ATOM 693 C CA . LYS A 1 95 ? 22.473 16.914 20.720 1.00 27.96 118 LYS A CA 1
ATOM 694 C C . LYS A 1 95 ? 23.875 16.314 20.794 1.00 25.11 118 LYS A C 1
ATOM 695 O O . LYS A 1 95 ? 24.661 16.686 21.669 1.00 26.02 118 LYS A O 1
ATOM 701 N N . GLY A 1 96 ? 24.206 15.402 19.891 1.00 23.88 119 GLY A N 1
ATOM 702 C CA . GLY A 1 96 ? 25.545 14.843 19.864 1.00 25.42 119 GLY A CA 1
ATOM 703 C C . GLY A 1 96 ? 25.623 13.328 19.887 1.00 27.09 119 GLY A C 1
ATOM 704 O O . GLY A 1 96 ? 26.675 12.771 19.561 1.00 23.47 119 GLY A O 1
ATOM 705 N N . GLN A 1 97 ? 24.538 12.644 20.261 1.00 24.95 120 GLN A N 1
ATOM 706 C CA . GLN A 1 97 ? 24.588 11.182 20.357 1.00 26.08 120 GLN A CA 1
ATOM 707 C C . GLN A 1 97 ? 24.956 10.557 19.014 1.00 24.39 120 GLN A C 1
ATOM 708 O O . GLN A 1 97 ? 24.355 10.878 17.983 1.00 23.03 120 GLN A O 1
ATOM 714 N N . MET A 1 98 ? 25.957 9.672 19.025 1.00 19.66 121 MET A N 1
ATOM 715 C CA . MET A 1 98 ? 26.447 9.017 17.817 1.00 20.61 121 MET A CA 1
ATOM 716 C C . MET A 1 98 ? 26.254 7.512 17.962 1.00 24.66 121 MET A C 1
ATOM 717 O O . MET A 1 98 ? 26.622 6.933 18.988 1.00 21.41 121 MET A O 1
ATOM 722 N N . PHE A 1 99 ? 25.674 6.891 16.941 1.00 19.60 122 PHE A N 1
ATOM 723 C CA . PHE A 1 99 ? 25.530 5.447 16.894 1.00 19.07 122 PHE A CA 1
ATOM 724 C C . PHE A 1 99 ? 26.633 4.862 16.024 1.00 20.61 122 PHE A C 1
ATOM 725 O O . PHE A 1 99 ? 27.124 5.506 15.091 1.00 17.04 122 PHE A O 1
ATOM 733 N N . ASP A 1 100 ? 27.029 3.633 16.359 1.00 19.02 123 ASP A N 1
ATOM 734 C CA . ASP A 1 100 ? 28.016 2.918 15.554 1.00 21.22 123 ASP A CA 1
ATOM 735 C C . ASP A 1 100 ? 27.516 2.674 14.136 1.00 19.40 123 ASP A C 1
ATOM 736 O O . ASP A 1 100 ? 28.290 2.751 13.174 1.00 20.23 123 ASP A O 1
ATOM 741 N N . SER A 1 101 ? 26.234 2.345 13.994 1.00 18.95 124 SER A N 1
ATOM 742 C CA . SER A 1 101 ? 25.627 1.963 12.726 1.00 18.28 124 SER A CA 1
ATOM 743 C C . SER A 1 101 ? 24.130 1.846 12.961 1.00 19.08 124 SER A C 1
ATOM 744 O O . SER A 1 101 ? 23.685 1.767 14.108 1.00 18.33 124 SER A O 1
ATOM 747 N N . VAL A 1 102 ? 23.361 1.817 11.870 1.00 18.90 125 VAL A N 1
ATOM 748 C CA . VAL A 1 102 ? 21.903 1.691 11.906 1.00 16.33 125 VAL A CA 1
ATOM 749 C C . VAL A 1 102 ? 21.517 0.433 11.128 1.00 15.19 125 VAL A C 1
ATOM 750 O O . VAL A 1 102 ? 21.923 0.268 9.970 1.00 16.58 125 VAL A O 1
ATOM 754 N N . ILE A 1 103 ? 20.723 -0.435 11.753 1.00 17.05 126 ILE A N 1
ATOM 755 C CA . ILE A 1 103 ? 20.236 -1.679 11.145 1.00 16.46 126 ILE A CA 1
ATOM 756 C C . ILE A 1 103 ? 18.739 -1.502 10.918 1.00 17.61 126 ILE A C 1
ATOM 757 O O . ILE A 1 103 ? 17.977 -1.460 11.886 1.00 18.46 126 ILE A O 1
ATOM 762 N N . SER A 1 104 ? 18.285 -1.439 9.667 1.00 16.83 127 SER A N 1
ATOM 763 C CA . SER A 1 104 ? 16.901 -1.049 9.396 1.00 18.46 127 SER A CA 1
ATOM 764 C C . SER A 1 104 ? 16.162 -2.163 8.674 1.00 19.92 127 SER A C 1
ATOM 765 O O . SER A 1 104 ? 16.611 -2.646 7.624 1.00 20.96 127 SER A O 1
ATOM 768 N N . ALA A 1 105 ? 15.024 -2.563 9.238 1.00 18.40 128 ALA A N 1
ATOM 769 C CA . ALA A 1 105 ? 14.086 -3.439 8.547 1.00 20.41 128 ALA A CA 1
ATOM 770 C C . ALA A 1 105 ? 12.690 -2.823 8.444 1.00 20.80 128 ALA A C 1
ATOM 771 O O . ALA A 1 105 ? 11.713 -3.546 8.233 1.00 21.79 128 ALA A O 1
ATOM 773 N N . VAL A 1 106 ? 12.570 -1.498 8.535 1.00 20.11 129 VAL A N 1
ATOM 774 C CA . VAL A 1 106 ? 11.262 -0.890 8.284 1.00 22.29 129 VAL A CA 1
ATOM 775 C C . VAL A 1 106 ? 10.893 -1.132 6.825 1.00 24.60 129 VAL A C 1
ATOM 776 O O . VAL A 1 106 ? 11.776 -1.136 5.949 1.00 21.87 129 VAL A O 1
ATOM 780 N N . PRO A 1 107 ? 9.601 -1.366 6.523 1.00 27.16 130 PRO A N 1
ATOM 781 C CA . PRO A 1 107 ? 9.191 -1.629 5.137 1.00 21.98 130 PRO A CA 1
ATOM 782 C C . PRO A 1 107 ? 9.127 -0.359 4.301 1.00 25.72 130 PRO A C 1
ATOM 783 O O . PRO A 1 107 ? 8.074 0.278 4.155 1.00 23.65 130 PRO A O 1
ATOM 787 N N . MET A 1 108 ? 10.282 -0.027 3.717 1.00 25.92 131 MET A N 1
ATOM 788 C CA . MET A 1 108 ? 10.487 1.236 3.009 1.00 28.86 131 MET A CA 1
ATOM 789 C C . MET A 1 108 ? 9.414 1.510 1.966 1.00 26.03 131 MET A C 1
ATOM 790 O O . MET A 1 108 ? 8.998 2.662 1.778 1.00 23.04 131 MET A O 1
ATOM 795 N N . LEU A 1 109 ? 8.967 0.471 1.261 1.00 23.73 132 LEU A N 1
ATOM 796 C CA . LEU A 1 109 ? 8.023 0.702 0.174 1.00 28.32 132 LEU A CA 1
ATOM 797 C C . LEU A 1 109 ? 6.612 1.022 0.660 1.00 23.32 132 LEU A C 1
ATOM 798 O O . LEU A 1 109 ? 5.772 1.414 -0.156 1.00 24.72 132 LEU A O 1
ATOM 803 N N . ASN A 1 110 ? 6.330 0.882 1.958 1.00 23.99 133 ASN A N 1
ATOM 804 C CA . ASN A 1 110 ? 5.067 1.398 2.495 1.00 24.01 133 ASN A CA 1
ATOM 805 C C . ASN A 1 110 ? 5.037 2.922 2.584 1.00 24.28 133 ASN A C 1
ATOM 806 O O . ASN A 1 110 ? 3.994 3.483 2.950 1.00 19.54 133 ASN A O 1
ATOM 811 N N . PHE A 1 111 ? 6.140 3.603 2.287 1.00 19.91 134 PHE A N 1
ATOM 812 C CA . PHE A 1 111 ? 6.220 5.047 2.485 1.00 21.06 134 PHE A CA 1
ATOM 813 C C . PHE A 1 111 ? 6.631 5.746 1.192 1.00 21.14 134 PHE A C 1
ATOM 814 O O . PHE A 1 111 ? 7.291 5.141 0.342 1.00 23.94 134 PHE A O 1
ATOM 822 N N . PRO A 1 112 ? 6.255 7.017 1.013 1.00 19.91 135 PRO A N 1
ATOM 823 C CA . PRO A 1 112 ? 6.676 7.747 -0.193 1.00 22.97 135 PRO A CA 1
ATOM 824 C C . PRO A 1 112 ? 8.191 7.851 -0.277 1.00 21.37 135 PRO A C 1
ATOM 825 O O . PRO A 1 112 ? 8.880 7.968 0.740 1.00 18.44 135 PRO A O 1
ATOM 829 N N . MET A 1 113 ? 8.706 7.832 -1.514 1.00 24.22 136 MET A N 1
ATOM 830 C CA . MET A 1 113 ? 10.148 7.969 -1.721 1.00 20.40 136 MET A CA 1
ATOM 831 C C . MET A 1 113 ? 10.698 9.207 -1.018 1.00 23.68 136 MET A C 1
ATOM 832 O O . MET A 1 113 ? 11.754 9.149 -0.371 1.00 21.34 136 MET A O 1
ATOM 837 N N . ALA A 1 114 ? 9.974 10.329 -1.096 1.00 21.34 137 ALA A N 1
ATOM 838 C CA . ALA A 1 114 ? 10.454 11.551 -0.461 1.00 22.50 137 ALA A CA 1
ATOM 839 C C . ALA A 1 114 ? 10.715 11.334 1.029 1.00 23.28 137 ALA A C 1
ATOM 840 O O . ALA A 1 114 ? 11.732 11.790 1.562 1.00 24.09 137 ALA A O 1
ATOM 842 N N . ALA A 1 115 ? 9.829 10.599 1.703 1.00 20.46 138 ALA A N 1
ATOM 843 C CA . ALA A 1 115 ? 10.023 10.272 3.113 1.00 19.48 138 ALA A CA 1
ATOM 844 C C . ALA A 1 115 ? 11.261 9.400 3.350 1.00 19.73 138 ALA A C 1
ATOM 845 O O . ALA A 1 115 ? 11.975 9.586 4.348 1.00 17.24 138 ALA A O 1
ATOM 847 N N . ARG A 1 116 ? 11.510 8.419 2.469 1.00 20.56 139 ARG A N 1
ATOM 848 C CA . ARG A 1 116 ? 12.656 7.531 2.656 1.00 19.80 139 ARG A CA 1
ATOM 849 C C . ARG A 1 116 ? 13.971 8.293 2.538 1.00 17.15 139 ARG A C 1
ATOM 850 O O . ARG A 1 116 ? 14.914 8.053 3.307 1.00 15.50 139 ARG A O 1
ATOM 858 N N . ILE A 1 117 ? 14.057 9.186 1.554 1.00 17.09 140 ILE A N 1
ATOM 859 C CA . ILE A 1 117 ? 15.266 9.986 1.353 1.00 19.22 140 ILE A CA 1
ATOM 860 C C . ILE A 1 117 ? 15.508 10.878 2.558 1.00 18.74 140 ILE A C 1
ATOM 861 O O . ILE A 1 117 ? 16.631 10.988 3.065 1.00 19.95 140 ILE A O 1
ATOM 866 N N . LYS A 1 118 ? 14.451 11.528 3.039 1.00 20.36 141 LYS A N 1
ATOM 867 C CA . LYS A 1 118 ? 14.588 12.400 4.198 1.00 19.02 141 LYS A CA 1
ATOM 868 C C . LYS A 1 118 ? 15.040 11.621 5.429 1.00 19.91 141 LYS A C 1
ATOM 869 O O . LYS A 1 118 ? 15.923 12.079 6.165 1.00 20.25 141 LYS A O 1
ATOM 875 N N . LEU A 1 119 ? 14.451 10.439 5.672 1.00 17.15 142 LEU A N 1
ATOM 876 C CA . LEU A 1 119 ? 14.841 9.662 6.851 1.00 17.51 142 LEU A CA 1
ATOM 877 C C . LEU A 1 119 ? 16.299 9.247 6.766 1.00 16.59 142 LEU A C 1
ATOM 878 O O . LEU A 1 119 ? 17.037 9.323 7.759 1.00 16.23 142 LEU A O 1
ATOM 883 N N . LEU A 1 120 ? 16.732 8.807 5.577 1.00 16.27 143 LEU A N 1
ATOM 884 C CA . LEU A 1 120 ? 18.119 8.386 5.404 1.00 18.48 143 LEU A CA 1
ATOM 885 C C . LEU A 1 120 ? 19.082 9.539 5.659 1.00 19.87 143 LEU A C 1
ATOM 886 O O . LEU A 1 120 ? 20.102 9.365 6.337 1.00 20.08 143 LEU A O 1
ATOM 891 N N . ASP A 1 121 ? 18.762 10.731 5.136 1.00 19.47 144 ASP A N 1
ATOM 892 C CA . ASP A 1 121 ? 19.583 11.915 5.381 1.00 24.21 144 ASP A CA 1
ATOM 893 C C . ASP A 1 121 ? 19.658 12.249 6.870 1.00 24.67 144 ASP A C 1
ATOM 894 O O . ASP A 1 121 ? 20.720 12.643 7.368 1.00 20.74 144 ASP A O 1
ATOM 899 N N . GLU A 1 122 ? 18.546 12.075 7.601 1.00 20.33 145 GLU A N 1
ATOM 900 C CA . GLU A 1 122 ? 18.553 12.301 9.046 1.00 23.75 145 GLU A CA 1
ATOM 901 C C . GLU A 1 122 ? 19.354 11.238 9.799 1.00 23.53 145 GLU A C 1
ATOM 902 O O . GLU A 1 122 ? 20.080 11.570 10.751 1.00 21.25 145 GLU A O 1
ATOM 908 N N . LEU A 1 123 ? 19.220 9.952 9.421 1.00 18.75 146 LEU A N 1
ATOM 909 C CA . LEU A 1 123 ? 19.977 8.914 10.123 1.00 17.97 146 LEU A CA 1
ATOM 910 C C . LEU A 1 123 ? 21.481 9.118 9.968 1.00 17.10 146 LEU A C 1
ATOM 911 O O . LEU A 1 123 ? 22.244 8.877 10.911 1.00 18.28 146 LEU A O 1
ATOM 916 N N . LEU A 1 124 ? 21.931 9.561 8.793 1.00 18.26 147 LEU A N 1
ATOM 917 C CA . LEU A 1 124 ? 23.372 9.709 8.582 1.00 19.74 147 LEU A CA 1
ATOM 918 C C . LEU A 1 124 ? 23.966 10.885 9.355 1.00 22.83 147 LEU A C 1
ATOM 919 O O . LEU A 1 124 ? 25.196 10.981 9.466 1.00 21.99 147 LEU A O 1
ATOM 924 N N . LYS A 1 125 ? 23.133 11.779 9.893 1.00 22.38 148 LYS A N 1
ATOM 925 C CA . LYS A 1 125 ? 23.641 12.802 10.800 1.00 22.32 148 LYS A CA 1
ATOM 926 C C . LYS A 1 125 ? 24.051 12.211 12.142 1.00 20.22 148 LYS A C 1
ATOM 927 O O . LYS A 1 125 ? 24.910 12.775 12.830 1.00 19.44 148 LYS A O 1
ATOM 933 N N . ARG A 1 126 ? 23.458 11.082 12.530 1.00 17.72 149 ARG A N 1
ATOM 934 C CA . ARG A 1 126 ? 23.641 10.515 13.861 1.00 21.61 149 ARG A CA 1
ATOM 935 C C . ARG A 1 126 ? 24.568 9.300 13.877 1.00 21.60 149 ARG A C 1
ATOM 936 O O . ARG A 1 126 ? 24.552 8.539 14.849 1.00 17.66 149 ARG A O 1
ATOM 944 N N . VAL A 1 127 ? 25.364 9.101 12.825 1.00 19.06 150 VAL A N 1
ATOM 945 C CA . VAL A 1 127 ? 26.473 8.145 12.867 1.00 16.81 150 VAL A CA 1
ATOM 946 C C . VAL A 1 127 ? 27.726 8.885 12.410 1.00 18.63 150 VAL A C 1
ATOM 947 O O . VAL A 1 127 ? 27.617 9.848 11.637 1.00 16.13 150 VAL A O 1
ATOM 951 N N . PRO A 1 128 ? 28.928 8.462 12.827 1.00 19.23 151 PRO A N 1
ATOM 952 C CA . PRO A 1 128 ? 30.148 9.135 12.353 1.00 19.63 151 PRO A CA 1
ATOM 953 C C . PRO A 1 128 ? 30.262 9.111 10.832 1.00 18.51 151 PRO A C 1
ATOM 954 O O . PRO A 1 128 ? 29.740 8.222 10.157 1.00 20.72 151 PRO A O 1
ATOM 958 N N . HIS A 1 129 ? 30.957 10.114 10.298 1.00 17.69 152 HIS A N 1
ATOM 959 C CA . HIS A 1 129 ? 31.146 10.227 8.858 1.00 21.71 152 HIS A CA 1
ATOM 960 C C . HIS A 1 129 ? 31.821 8.964 8.316 1.00 20.84 152 HIS A C 1
ATOM 961 O O . HIS A 1 129 ? 32.886 8.563 8.798 1.00 20.27 152 HIS A O 1
ATOM 968 N N . GLY A 1 130 ? 31.166 8.299 7.354 1.00 22.52 153 GLY A N 1
ATOM 969 C CA . GLY A 1 130 ? 31.678 7.072 6.767 1.00 20.92 153 GLY A CA 1
ATOM 970 C C . GLY A 1 130 ? 31.042 5.789 7.276 1.00 22.97 153 GLY A C 1
ATOM 971 O O . GLY A 1 130 ? 31.209 4.745 6.638 1.00 23.18 153 GLY A O 1
ATOM 972 N N . ARG A 1 131 ? 30.328 5.830 8.399 1.00 19.87 154 ARG A N 1
ATOM 973 C CA . ARG A 1 131 ? 29.660 4.648 8.937 1.00 19.51 154 ARG A CA 1
ATOM 974 C C . ARG A 1 131 ? 28.313 4.431 8.247 1.00 20.87 154 ARG A C 1
ATOM 975 O O . ARG A 1 131 ? 27.750 5.365 7.658 1.00 23.60 154 ARG A O 1
ATOM 983 N N . PRO A 1 132 ? 27.772 3.171 8.289 1.00 20.32 155 PRO A N 1
ATOM 984 C CA . PRO A 1 132 ? 26.631 2.820 7.430 1.00 18.73 155 PRO A CA 1
ATOM 985 C C . PRO A 1 132 ? 25.253 2.764 8.085 1.00 16.87 155 PRO A C 1
ATOM 986 O O . PRO A 1 132 ? 25.100 2.514 9.288 1.00 18.02 155 PRO A O 1
ATOM 990 N N . VAL A 1 133 ? 24.237 2.973 7.252 1.00 20.28 156 VAL A N 1
ATOM 991 C CA . VAL A 1 133 ? 22.905 2.408 7.437 1.00 17.42 156 VAL A CA 1
ATOM 992 C C . VAL A 1 133 ? 22.801 1.190 6.525 1.00 20.14 156 VAL A C 1
ATOM 993 O O . VAL A 1 133 ? 23.159 1.277 5.344 1.00 20.07 156 VAL A O 1
ATOM 997 N N . VAL A 1 134 ? 22.303 0.059 7.046 1.00 17.11 157 VAL A N 1
ATOM 998 C CA . VAL A 1 134 ? 22.028 -1.123 6.226 1.00 17.72 157 VAL A CA 1
ATOM 999 C C . VAL A 1 134 ? 20.522 -1.374 6.233 1.00 19.37 157 VAL A C 1
ATOM 1000 O O . VAL A 1 134 ? 19.877 -1.304 7.288 1.00 18.60 157 VAL A O 1
ATOM 1004 N N . GLN A 1 135 ? 19.962 -1.634 5.050 1.00 19.07 158 GLN A N 1
ATOM 1005 C CA . GLN A 1 135 ? 18.523 -1.804 4.852 1.00 19.72 158 GLN A CA 1
ATOM 1006 C C . GLN A 1 135 ? 18.242 -3.104 4.094 1.00 18.72 158 GLN A C 1
ATOM 1007 O O . GLN A 1 135 ? 18.949 -3.439 3.134 1.00 18.29 158 GLN A O 1
ATOM 1013 N N . ILE A 1 136 ? 17.209 -3.833 4.523 1.00 18.52 159 ILE A N 1
ATOM 1014 C CA . ILE A 1 136 ? 16.722 -5.005 3.797 1.00 16.10 159 ILE A CA 1
ATOM 1015 C C . ILE A 1 136 ? 15.596 -4.573 2.864 1.00 17.50 159 ILE A C 1
ATOM 1016 O O . ILE A 1 136 ? 14.774 -3.712 3.214 1.00 20.16 159 ILE A O 1
ATOM 1021 N N . SER A 1 137 ? 15.568 -5.147 1.660 1.00 20.62 160 SER A N 1
ATOM 1022 C CA . SER A 1 137 ? 14.450 -4.960 0.740 1.00 24.42 160 SER A CA 1
ATOM 1023 C C . SER A 1 137 ? 14.362 -6.175 -0.183 1.00 21.67 160 SER A C 1
ATOM 1024 O O . SER A 1 137 ? 15.167 -7.110 -0.095 1.00 21.21 160 SER A O 1
ATOM 1027 N N . TYR A 1 138 ? 13.362 -6.164 -1.077 1.00 22.68 161 TYR A N 1
ATOM 1028 C CA . TYR A 1 138 ? 13.026 -7.360 -1.846 1.00 28.78 161 TYR A CA 1
ATOM 1029 C C . TYR A 1 138 ? 12.985 -7.149 -3.352 1.00 34.22 161 TYR A C 1
ATOM 1030 O O . TYR A 1 138 ? 13.012 -8.141 -4.090 1.00 34.25 161 TYR A O 1
ATOM 1039 N N . GLY A 1 139 ? 12.967 -5.912 -3.834 1.00 27.96 162 GLY A N 1
ATOM 1040 C CA . GLY A 1 139 ? 12.957 -5.661 -5.257 1.00 34.93 162 GLY A CA 1
ATOM 1041 C C . GLY A 1 139 ? 14.327 -5.765 -5.912 1.00 38.32 162 GLY A C 1
ATOM 1042 O O . GLY A 1 139 ? 15.330 -6.123 -5.278 1.00 37.60 162 GLY A O 1
ATOM 1043 N N . PRO A 1 140 ? 14.388 -5.454 -7.215 1.00 38.80 163 PRO A N 1
ATOM 1044 C CA . PRO A 1 140 ? 15.676 -5.507 -7.918 1.00 37.54 163 PRO A CA 1
ATOM 1045 C C . PRO A 1 140 ? 16.539 -4.276 -7.726 1.00 36.43 163 PRO A C 1
ATOM 1046 O O . PRO A 1 140 ? 17.755 -4.365 -7.953 1.00 33.74 163 PRO A O 1
ATOM 1050 N N . ILE A 1 141 ? 15.966 -3.135 -7.323 1.00 33.21 164 ILE A N 1
ATOM 1051 C CA . ILE A 1 141 ? 16.739 -1.909 -7.177 1.00 30.55 164 ILE A CA 1
ATOM 1052 C C . ILE A 1 141 ? 16.689 -1.437 -5.727 1.00 30.06 164 ILE A C 1
ATOM 1053 O O . ILE A 1 141 ? 15.890 -1.915 -4.915 1.00 28.21 164 ILE A O 1
ATOM 1058 N N . SER A 1 142 ? 17.588 -0.501 -5.408 1.00 25.57 165 SER A N 1
ATOM 1059 C CA . SER A 1 142 ? 17.619 0.115 -4.089 1.00 29.75 165 SER A CA 1
ATOM 1060 C C . SER A 1 142 ? 16.242 0.665 -3.730 1.00 23.33 165 SER A C 1
ATOM 1061 O O . SER A 1 142 ? 15.614 1.332 -4.562 1.00 24.32 165 SER A O 1
ATOM 1064 N N . PRO A 1 143 ? 15.742 0.405 -2.518 1.00 24.00 166 PRO A N 1
ATOM 1065 C CA . PRO A 1 143 ? 14.470 1.009 -2.102 1.00 23.46 166 PRO A CA 1
ATOM 1066 C C . PRO A 1 143 ? 14.542 2.521 -1.948 1.00 26.81 166 PRO A C 1
ATOM 1067 O O . PRO A 1 143 ? 13.490 3.175 -1.903 1.00 23.66 166 PRO A O 1
ATOM 1071 N N . ILE A 1 144 ? 15.743 3.095 -1.885 1.00 23.01 167 ILE A N 1
ATOM 1072 C CA . ILE A 1 144 ? 15.951 4.539 -1.809 1.00 23.46 167 ILE A CA 1
ATOM 1073 C C . ILE A 1 144 ? 16.796 4.952 -3.010 1.00 24.56 167 ILE A C 1
ATOM 1074 O O . ILE A 1 144 ? 17.914 4.451 -3.193 1.00 23.71 167 ILE A O 1
ATOM 1079 N N . VAL A 1 145 ? 16.254 5.858 -3.829 1.00 22.83 168 VAL A N 1
ATOM 1080 C CA . VAL A 1 145 ? 16.872 6.222 -5.104 1.00 28.62 168 VAL A CA 1
ATOM 1081 C C . VAL A 1 145 ? 18.147 7.037 -4.873 1.00 23.54 168 VAL A C 1
ATOM 1082 O O . VAL A 1 145 ? 18.316 7.695 -3.838 1.00 20.64 168 VAL A O 1
ATOM 1086 N N . ALA A 1 146 ? 19.069 6.973 -5.836 1.00 24.38 169 ALA A N 1
ATOM 1087 C CA . ALA A 1 146 ? 20.362 7.643 -5.680 1.00 26.88 169 ALA A CA 1
ATOM 1088 C C . ALA A 1 146 ? 20.198 9.161 -5.574 1.00 25.57 169 ALA A C 1
ATOM 1089 O O . ALA A 1 146 ? 19.446 9.772 -6.339 1.00 25.54 169 ALA A O 1
ATOM 1091 N N . GLN A 1 147 ? 20.887 9.759 -4.596 1.00 21.53 170 GLN A N 1
ATOM 1092 C CA . GLN A 1 147 ? 21.052 11.215 -4.490 1.00 26.48 170 GLN A CA 1
ATOM 1093 C C . GLN A 1 147 ? 22.512 11.453 -4.129 1.00 23.92 170 GLN A C 1
ATOM 1094 O O . GLN A 1 147 ? 22.870 11.581 -2.950 1.00 20.97 170 GLN A O 1
ATOM 1100 N N . PRO A 1 148 ? 23.397 11.482 -5.130 1.00 24.04 171 PRO A N 1
ATOM 1101 C CA . PRO A 1 148 ? 24.842 11.362 -4.845 1.00 26.65 171 PRO A CA 1
ATOM 1102 C C . PRO A 1 148 ? 25.427 12.502 -4.030 1.00 27.64 171 PRO A C 1
ATOM 1103 O O . PRO A 1 148 ? 26.477 12.310 -3.399 1.00 28.07 171 PRO A O 1
ATOM 1107 N N . HIS A 1 149 ? 24.796 13.672 -4.008 1.00 24.41 172 HIS A N 1
ATOM 1108 C CA . HIS A 1 149 ? 25.317 14.760 -3.196 1.00 23.54 172 HIS A CA 1
ATOM 1109 C C . HIS A 1 149 ? 25.000 14.585 -1.720 1.00 24.34 172 HIS A C 1
ATOM 1110 O O . HIS A 1 149 ? 25.500 15.367 -0.904 1.00 23.71 172 HIS A O 1
ATOM 1117 N N . LEU A 1 150 ? 24.173 13.598 -1.370 1.00 19.40 173 LEU A N 1
ATOM 1118 C CA . LEU A 1 150 ? 23.748 13.321 0.001 1.00 22.94 173 LEU A CA 1
ATOM 1119 C C . LEU A 1 150 ? 24.317 12.034 0.578 1.00 21.27 173 LEU A C 1
ATOM 1120 O O . LEU A 1 150 ? 24.659 12.005 1.767 1.00 21.34 173 LEU A O 1
ATOM 1125 N N . TYR A 1 151 ? 24.400 10.963 -0.217 1.00 20.54 174 TYR A N 1
ATOM 1126 C CA . TYR A 1 151 ? 24.867 9.665 0.268 1.00 20.39 174 TYR A CA 1
ATOM 1127 C C . TYR A 1 151 ? 25.339 8.819 -0.906 1.00 22.81 174 TYR A C 1
ATOM 1128 O O . TYR A 1 151 ? 25.021 9.099 -2.062 1.00 20.83 174 TYR A O 1
ATOM 1137 N N . HIS A 1 152 ? 26.086 7.753 -0.587 1.00 20.83 175 HIS A N 1
ATOM 1138 C CA . HIS A 1 152 ? 26.555 6.773 -1.560 1.00 22.52 175 HIS A CA 1
ATOM 1139 C C . HIS A 1 152 ? 25.856 5.439 -1.302 1.00 23.06 175 HIS A C 1
ATOM 1140 O O . HIS A 1 152 ? 25.814 4.973 -0.154 1.00 19.43 175 HIS A O 1
ATOM 1147 N N . ILE A 1 153 ? 25.322 4.822 -2.364 1.00 20.07 176 ILE A N 1
ATOM 1148 C CA . ILE A 1 153 ? 24.630 3.527 -2.279 1.00 19.36 176 ILE A CA 1
ATOM 1149 C C . ILE A 1 153 ? 25.596 2.419 -2.666 1.00 23.40 176 ILE A C 1
ATOM 1150 O O . ILE A 1 153 ? 26.281 2.517 -3.693 1.00 23.27 176 ILE A O 1
ATOM 1155 N N . ARG A 1 154 ? 25.612 1.336 -1.887 1.00 23.47 177 ARG A N 1
ATOM 1156 C CA . ARG A 1 154 ? 26.339 0.124 -2.249 1.00 22.22 177 ARG A CA 1
ATOM 1157 C C . ARG A 1 154 ? 25.451 -1.098 -2.062 1.00 24.75 177 ARG A C 1
ATOM 1158 O O . ARG A 1 154 ? 24.774 -1.225 -1.038 1.00 20.43 177 ARG A O 1
ATOM 1166 N N . HIS A 1 155 ? 25.460 -1.995 -3.042 1.00 23.94 178 HIS A N 1
ATOM 1167 C CA . HIS A 1 155 ? 24.865 -3.314 -2.842 1.00 24.25 178 HIS A CA 1
ATOM 1168 C C . HIS A 1 155 ? 25.734 -4.116 -1.877 1.00 24.66 178 HIS A C 1
ATOM 1169 O O . HIS A 1 155 ? 26.949 -4.202 -2.057 1.00 28.03 178 HIS A O 1
ATOM 1176 N N . PHE A 1 156 ? 25.121 -4.683 -0.836 1.00 24.00 179 PHE A N 1
ATOM 1177 C CA . PHE A 1 156 ? 25.855 -5.346 0.239 1.00 23.73 179 PHE A CA 1
ATOM 1178 C C . PHE A 1 156 ? 25.798 -6.873 0.157 1.00 26.85 179 PHE A C 1
ATOM 1179 O O . PHE A 1 156 ? 26.832 -7.531 0.307 1.00 24.90 179 PHE A O 1
ATOM 1187 N N . ASP A 1 157 ? 24.625 -7.461 -0.076 1.00 21.37 180 ASP A N 1
ATOM 1188 C CA . ASP A 1 157 ? 24.537 -8.916 -0.188 1.00 21.36 180 ASP A CA 1
ATOM 1189 C C . ASP A 1 157 ? 23.172 -9.301 -0.750 1.00 24.72 180 ASP A C 1
ATOM 1190 O O . ASP A 1 157 ? 22.251 -8.484 -0.828 1.00 20.80 180 ASP A O 1
ATOM 1195 N N . PHE A 1 158 ? 23.060 -10.568 -1.145 1.00 23.40 181 PHE A N 1
ATOM 1196 C CA . PHE A 1 158 ? 21.819 -11.142 -1.645 1.00 23.61 181 PHE A CA 1
ATOM 1197 C C . PHE A 1 158 ? 21.675 -12.521 -1.016 1.00 27.76 181 PHE A C 1
ATOM 1198 O O . PHE A 1 158 ? 22.623 -13.307 -1.050 1.00 23.70 181 PHE A O 1
ATOM 1206 N N . ILE A 1 159 ? 20.519 -12.804 -0.413 1.00 24.34 182 ILE A N 1
ATOM 1207 C CA . ILE A 1 159 ? 20.308 -14.038 0.334 1.00 24.44 182 ILE A CA 1
ATOM 1208 C C . ILE A 1 159 ? 19.099 -14.745 -0.268 1.00 25.41 182 ILE A C 1
ATOM 1209 O O . ILE A 1 159 ? 17.947 -14.335 -0.053 1.00 21.48 182 ILE A O 1
ATOM 1214 N N . VAL A 1 160 ? 19.365 -15.818 -1.013 1.00 22.06 183 VAL A N 1
ATOM 1215 C CA . VAL A 1 160 ? 18.316 -16.513 -1.741 1.00 20.33 183 VAL A CA 1
ATOM 1216 C C . VAL A 1 160 ? 17.503 -17.416 -0.820 1.00 23.19 183 VAL A C 1
ATOM 1217 O O . VAL A 1 160 ? 16.349 -17.733 -1.135 1.00 25.81 183 VAL A O 1
ATOM 1221 N N . ARG A 1 161 ? 18.052 -17.802 0.334 1.00 22.36 184 ARG A N 1
ATOM 1222 C CA . ARG A 1 161 ? 17.321 -18.615 1.301 1.00 27.15 184 ARG A CA 1
ATOM 1223 C C . ARG A 1 161 ? 16.278 -17.820 2.092 1.00 24.33 184 ARG A C 1
ATOM 1224 O O . ARG A 1 161 ? 15.434 -18.426 2.762 1.00 24.70 184 ARG A O 1
ATOM 1232 N N . ASN A 1 162 ? 16.317 -16.491 2.042 1.00 23.37 185 ASN A N 1
ATOM 1233 C CA . ASN A 1 162 ? 15.278 -15.681 2.664 1.00 21.91 185 ASN A CA 1
ATOM 1234 C C . ASN A 1 162 ? 13.946 -15.871 1.940 1.00 19.83 185 ASN A C 1
ATOM 1235 O O . ASN A 1 162 ? 13.906 -16.165 0.743 1.00 22.58 185 ASN A O 1
ATOM 1240 N N . ILE A 1 163 ? 12.854 -15.702 2.674 1.00 19.61 186 ILE A N 1
ATOM 1241 C CA . ILE A 1 163 ? 11.502 -15.799 2.118 1.00 22.93 186 ILE A CA 1
ATOM 1242 C C . ILE A 1 163 ? 10.856 -14.422 2.214 1.00 24.05 186 ILE A C 1
ATOM 1243 O O . ILE A 1 163 ? 10.483 -13.993 3.316 1.00 26.12 186 ILE A O 1
ATOM 1248 N N . PRO A 1 164 ? 10.702 -13.682 1.100 1.00 25.07 187 PRO A N 1
ATOM 1249 C CA . PRO A 1 164 ? 11.268 -14.003 -0.217 1.00 23.78 187 PRO A CA 1
ATOM 1250 C C . PRO A 1 164 ? 12.748 -13.611 -0.246 1.00 22.50 187 PRO A C 1
ATOM 1251 O O . PRO A 1 164 ? 13.210 -13.068 0.758 1.00 20.59 187 PRO A O 1
ATOM 1255 N N . PRO A 1 165 ? 13.467 -13.894 -1.340 1.00 25.33 188 PRO A N 1
ATOM 1256 C CA . PRO A 1 165 ? 14.899 -13.561 -1.392 1.00 22.03 188 PRO A CA 1
ATOM 1257 C C . PRO A 1 165 ? 15.156 -12.099 -1.038 1.00 23.44 188 PRO A C 1
ATOM 1258 O O . PRO A 1 165 ? 14.426 -11.199 -1.464 1.00 22.28 188 PRO A O 1
ATOM 1262 N N . ALA A 1 166 ? 16.205 -11.868 -0.247 1.00 18.47 189 ALA A N 1
ATOM 1263 C CA . ALA A 1 166 ? 16.464 -10.577 0.378 1.00 21.54 189 ALA A CA 1
ATOM 1264 C C . ALA A 1 166 ? 17.660 -9.881 -0.264 1.00 20.87 189 ALA A C 1
ATOM 1265 O O . ALA A 1 166 ? 18.721 -10.485 -0.442 1.00 21.38 189 ALA A O 1
ATOM 1267 N N . GLN A 1 167 ? 17.484 -8.612 -0.600 1.00 20.84 190 GLN A N 1
ATOM 1268 C CA . GLN A 1 167 ? 18.580 -7.740 -0.983 1.00 22.25 190 GLN A CA 1
ATOM 1269 C C . GLN A 1 167 ? 18.959 -6.865 0.200 1.00 24.46 190 GLN A C 1
ATOM 1270 O O . GLN A 1 167 ? 18.083 -6.316 0.880 1.00 23.45 190 GLN A O 1
ATOM 1276 N N . LEU A 1 168 ? 20.263 -6.720 0.433 1.00 21.62 191 LEU A N 1
ATOM 1277 C CA . LEU A 1 168 ? 20.777 -5.828 1.463 1.00 19.07 191 LEU A CA 1
ATOM 1278 C C . LEU A 1 168 ? 21.545 -4.677 0.815 1.00 21.59 191 LEU A C 1
ATOM 1279 O O . LEU A 1 168 ? 22.388 -4.898 -0.067 1.00 20.41 191 LEU A O 1
ATOM 1284 N N . TRP A 1 169 ? 21.252 -3.457 1.252 1.00 19.28 192 TRP A N 1
ATOM 1285 C CA . TRP A 1 169 ? 21.900 -2.256 0.739 1.00 18.12 192 TRP A CA 1
ATOM 1286 C C . TRP A 1 169 ? 22.542 -1.482 1.879 1.00 20.12 192 TRP A C 1
ATOM 1287 O O . TRP A 1 169 ? 22.023 -1.456 3.000 1.00 17.36 192 TRP A O 1
ATOM 1298 N N . THR A 1 170 ? 23.678 -0.841 1.603 1.00 20.11 193 THR A N 1
ATOM 1299 C CA . THR A 1 170 ? 24.276 0.038 2.598 1.00 18.52 193 THR A CA 1
ATOM 1300 C C . THR A 1 170 ? 24.432 1.447 2.042 1.00 20.34 193 THR A C 1
ATOM 1301 O O . THR A 1 170 ? 24.655 1.645 0.839 1.00 20.17 193 THR A O 1
ATOM 1305 N N . TYR A 1 171 ? 24.340 2.418 2.949 1.00 18.52 194 TYR A N 1
ATOM 1306 C CA . TYR A 1 171 ? 24.363 3.842 2.628 1.00 18.89 194 TYR A CA 1
ATOM 1307 C C . TYR A 1 171 ? 25.329 4.551 3.561 1.00 21.56 194 TYR A C 1
ATOM 1308 O O . TYR A 1 171 ? 25.281 4.340 4.777 1.00 18.66 194 TYR A O 1
ATOM 1317 N N . THR A 1 172 ? 26.166 5.430 3.001 1.00 19.42 195 THR A N 1
ATOM 1318 C CA . THR A 1 172 ? 27.113 6.208 3.785 1.00 18.37 195 THR A CA 1
ATOM 1319 C C . THR A 1 172 ? 27.066 7.656 3.317 1.00 22.92 195 THR A C 1
ATOM 1320 O O . THR A 1 172 ? 26.668 7.948 2.186 1.00 20.22 195 THR A O 1
ATOM 1324 N N . ARG A 1 173 ? 27.512 8.562 4.186 1.00 20.78 196 ARG A N 1
ATOM 1325 C CA . ARG A 1 173 ? 27.468 9.986 3.861 1.00 23.49 196 ARG A CA 1
ATOM 1326 C C . ARG A 1 173 ? 28.426 10.319 2.717 1.00 29.29 196 ARG A C 1
ATOM 1327 O O . ARG A 1 173 ? 29.553 9.823 2.659 1.00 28.08 196 ARG A O 1
ATOM 1335 N N . ALA A 1 174 ? 27.965 11.159 1.788 1.00 31.91 197 ALA A N 1
ATOM 1336 C CA . ALA A 1 174 ? 28.803 11.573 0.659 1.00 32.70 197 ALA A CA 1
ATOM 1337 C C . ALA A 1 174 ? 29.640 12.823 0.994 1.00 41.65 197 ALA A C 1
ATOM 1338 O O . ALA A 1 174 ? 29.182 13.725 1.700 1.00 36.01 197 ALA A O 1
ATOM 1341 N N . VAL B 1 11 ? -13.119 -9.885 18.889 1.00 43.44 34 VAL B N 1
ATOM 1342 C CA . VAL B 1 11 ? -14.556 -10.144 18.766 1.00 37.23 34 VAL B CA 1
ATOM 1343 C C . VAL B 1 11 ? -15.068 -9.598 17.430 1.00 34.88 34 VAL B C 1
ATOM 1344 O O . VAL B 1 11 ? -14.780 -8.456 17.075 1.00 36.76 34 VAL B O 1
ATOM 1348 N N . PRO B 1 12 ? -15.800 -10.420 16.677 1.00 32.84 35 PRO B N 1
ATOM 1349 C CA . PRO B 1 12 ? -16.170 -10.022 15.314 1.00 33.62 35 PRO B CA 1
ATOM 1350 C C . PRO B 1 12 ? -17.086 -8.806 15.302 1.00 31.38 35 PRO B C 1
ATOM 1351 O O . PRO B 1 12 ? -17.855 -8.561 16.235 1.00 29.44 35 PRO B O 1
ATOM 1355 N N . THR B 1 13 ? -16.979 -8.037 14.221 1.00 25.93 36 THR B N 1
ATOM 1356 C CA . THR B 1 13 ? -17.914 -6.955 13.950 1.00 26.14 36 THR B CA 1
ATOM 1357 C C . THR B 1 13 ? -19.345 -7.485 13.909 1.00 25.43 36 THR B C 1
ATOM 1358 O O . THR B 1 13 ? -19.597 -8.607 13.467 1.00 24.64 36 THR B O 1
ATOM 1362 N N . SER B 1 14 ? -20.288 -6.682 14.392 1.00 26.54 37 SER B N 1
ATOM 1363 C CA . SER B 1 14 ? -21.670 -7.131 14.454 1.00 24.61 37 SER B CA 1
ATOM 1364 C C . SER B 1 14 ? -22.294 -7.091 13.062 1.00 23.93 37 SER B C 1
ATOM 1365 O O . SER B 1 14 ? -21.821 -6.391 12.163 1.00 23.26 37 SER B O 1
ATOM 1368 N N . SER B 1 15 ? -23.377 -7.859 12.881 1.00 20.85 38 SER B N 1
ATOM 1369 C CA . SER B 1 15 ? -24.015 -7.906 11.565 1.00 24.78 38 SER B CA 1
ATOM 1370 C C . SER B 1 15 ? -24.646 -6.569 11.172 1.00 23.39 38 SER B C 1
ATOM 1371 O O . SER B 1 15 ? -24.774 -6.273 9.976 1.00 23.71 38 SER B O 1
ATOM 1374 N N . ILE B 1 16 ? -25.050 -5.755 12.152 1.00 23.26 39 ILE B N 1
ATOM 1375 C CA . ILE B 1 16 ? -25.580 -4.421 11.856 1.00 22.13 39 ILE B CA 1
ATOM 1376 C C . ILE B 1 16 ? -24.518 -3.570 11.169 1.00 21.24 39 ILE B C 1
ATOM 1377 O O . ILE B 1 16 ? -24.777 -2.905 10.158 1.00 20.59 39 ILE B O 1
ATOM 1382 N N . THR B 1 17 ? -23.306 -3.571 11.727 1.00 21.02 40 THR B N 1
ATOM 1383 C CA . THR B 1 17 ? -22.211 -2.791 11.172 1.00 22.79 40 THR B CA 1
ATOM 1384 C C . THR B 1 17 ? -21.814 -3.307 9.799 1.00 21.61 40 THR B C 1
ATOM 1385 O O . THR B 1 17 ? -21.643 -2.520 8.860 1.00 22.22 40 THR B O 1
ATOM 1389 N N . ALA B 1 18 ? -21.724 -4.628 9.651 1.00 19.71 41 ALA B N 1
ATOM 1390 C CA . ALA B 1 18 ? -21.325 -5.207 8.374 1.00 20.93 41 ALA B CA 1
ATOM 1391 C C . ALA B 1 18 ? -22.321 -4.863 7.278 1.00 21.43 41 ALA B C 1
ATOM 1392 O O . ALA B 1 18 ? -21.929 -4.581 6.140 1.00 20.40 41 ALA B O 1
ATOM 1394 N N . LYS B 1 19 ? -23.618 -4.880 7.595 1.00 21.60 42 LYS B N 1
ATOM 1395 C CA . LYS B 1 19 ? -24.609 -4.524 6.584 1.00 22.79 42 LYS B CA 1
ATOM 1396 C C . LYS B 1 19 ? -24.448 -3.065 6.144 1.00 22.70 42 LYS B C 1
ATOM 1397 O O . LYS B 1 19 ? -24.546 -2.746 4.951 1.00 22.54 42 LYS B O 1
ATOM 1403 N N . LYS B 1 20 ? -24.187 -2.170 7.092 1.00 21.03 43 LYS B N 1
ATOM 1404 C CA . LYS B 1 20 ? -23.973 -0.765 6.750 1.00 22.39 43 LYS B CA 1
ATOM 1405 C C . LYS B 1 20 ? -22.756 -0.595 5.847 1.00 23.68 43 LYS B C 1
ATOM 1406 O O . LYS B 1 20 ? -22.798 0.169 4.867 1.00 20.91 43 LYS B O 1
ATOM 1412 N N . MET B 1 21 ? -21.664 -1.308 6.153 1.00 20.24 44 MET B N 1
ATOM 1413 C CA . MET B 1 21 ? -20.453 -1.182 5.343 1.00 21.86 44 MET B CA 1
ATOM 1414 C C . MET B 1 21 ? -20.688 -1.658 3.912 1.00 20.59 44 MET B C 1
ATOM 1415 O O . MET B 1 21 ? -20.174 -1.056 2.959 1.00 19.77 44 MET B O 1
ATOM 1420 N N . ALA B 1 22 ? -21.471 -2.730 3.737 1.00 21.83 45 ALA B N 1
ATOM 1421 C CA . ALA B 1 22 ? -21.716 -3.290 2.411 1.00 23.02 45 ALA B CA 1
ATOM 1422 C C . ALA B 1 22 ? -22.764 -2.516 1.614 1.00 19.54 45 ALA B C 1
ATOM 1423 O O . ALA B 1 22 ? -22.874 -2.713 0.395 1.00 19.53 45 ALA B O 1
ATOM 1425 N N . SER B 1 23 ? -23.519 -1.634 2.271 1.00 17.53 46 SER B N 1
ATOM 1426 C CA . SER B 1 23 ? -24.558 -0.860 1.604 1.00 19.68 46 SER B CA 1
ATOM 1427 C C . SER B 1 23 ? -24.015 0.120 0.562 1.00 23.15 46 SER B C 1
ATOM 1428 O O . SER B 1 23 ? -24.785 0.589 -0.278 1.00 22.66 46 SER B O 1
ATOM 1431 N N . VAL B 1 24 ? -22.713 0.418 0.562 1.00 20.45 47 VAL B N 1
ATOM 1432 C CA . VAL B 1 24 ? -22.163 1.339 -0.442 1.00 21.79 47 VAL B CA 1
ATOM 1433 C C . VAL B 1 24 ? -21.970 0.693 -1.807 1.00 22.47 47 VAL B C 1
ATOM 1434 O O . VAL B 1 24 ? -21.753 1.403 -2.801 1.00 26.18 47 VAL B O 1
ATOM 1438 N N . ILE B 1 25 ? -22.054 -0.631 -1.896 1.00 19.83 48 ILE B N 1
ATOM 1439 C CA . ILE B 1 25 ? -21.697 -1.360 -3.108 1.00 23.26 48 ILE B CA 1
ATOM 1440 C C . ILE B 1 25 ? -22.800 -1.223 -4.147 1.00 23.16 48 ILE B C 1
ATOM 1441 O O . ILE B 1 25 ? -23.989 -1.254 -3.813 1.00 20.71 48 ILE B O 1
ATOM 1446 N N . ASN B 1 26 ? -22.402 -1.105 -5.421 1.00 20.36 49 ASN B N 1
ATOM 1447 C CA . ASN B 1 26 ? -23.315 -1.132 -6.560 1.00 25.18 49 ASN B CA 1
ATOM 1448 C C . ASN B 1 26 ? -23.173 -2.461 -7.291 1.00 26.53 49 ASN B C 1
ATOM 1449 O O . ASN B 1 26 ? -22.216 -2.652 -8.062 1.00 26.68 49 ASN B O 1
ATOM 1454 N N . PRO B 1 27 ? -24.106 -3.400 -7.108 1.00 24.51 50 PRO B N 1
ATOM 1455 C CA . PRO B 1 27 ? -23.971 -4.719 -7.747 1.00 26.98 50 PRO B CA 1
ATOM 1456 C C . PRO B 1 27 ? -24.220 -4.726 -9.246 1.00 27.08 50 PRO B C 1
ATOM 1457 O O . PRO B 1 27 ? -24.051 -5.774 -9.872 1.00 32.58 50 PRO B O 1
ATOM 1461 N N . HIS B 1 28 ? -24.600 -3.612 -9.859 1.00 27.12 51 HIS B N 1
ATOM 1462 C CA . HIS B 1 28 ? -24.868 -3.585 -11.292 1.00 28.71 51 HIS B CA 1
ATOM 1463 C C . HIS B 1 28 ? -23.758 -2.927 -12.101 1.00 30.22 51 HIS B C 1
ATOM 1464 O O . HIS B 1 28 ? -23.937 -2.711 -13.302 1.00 29.09 51 HIS B O 1
ATOM 1471 N N . SER B 1 29 ? -22.620 -2.601 -11.482 1.00 28.67 52 SER B N 1
ATOM 1472 C CA . SER B 1 29 ? -21.568 -1.883 -12.192 1.00 25.69 52 SER B CA 1
ATOM 1473 C C . SER B 1 29 ? -20.718 -2.800 -13.063 1.00 27.30 52 SER B C 1
ATOM 1474 O O . SER B 1 29 ? -19.986 -2.304 -13.922 1.00 26.63 52 SER B O 1
ATOM 1477 N N . GLY B 1 30 ? -20.798 -4.118 -12.876 1.00 22.26 53 GLY B N 1
ATOM 1478 C CA . GLY B 1 30 ? -19.933 -5.024 -13.594 1.00 21.85 53 GLY B CA 1
ATOM 1479 C C . GLY B 1 30 ? -18.511 -5.064 -13.091 1.00 23.69 53 GLY B C 1
ATOM 1480 O O . GLY B 1 30 ? -17.673 -5.731 -13.701 1.00 25.58 53 GLY B O 1
ATOM 1481 N N . LEU B 1 31 ? -18.208 -4.370 -12.008 1.00 23.73 54 LEU B N 1
ATOM 1482 C CA . LEU B 1 31 ? -16.856 -4.329 -11.485 1.00 21.75 54 LEU B CA 1
ATOM 1483 C C . LEU B 1 31 ? -16.769 -5.135 -10.197 1.00 24.53 54 LEU B C 1
ATOM 1484 O O . LEU B 1 31 ? -17.735 -5.181 -9.425 1.00 23.53 54 LEU B O 1
ATOM 1489 N N . PRO B 1 32 ? -15.629 -5.776 -9.936 1.00 25.53 55 PRO B N 1
ATOM 1490 C CA . PRO B 1 32 ? -15.478 -6.559 -8.702 1.00 20.69 55 PRO B CA 1
ATOM 1491 C C . PRO B 1 32 ? -15.382 -5.662 -7.477 1.00 21.12 55 PRO B C 1
ATOM 1492 O O . PRO B 1 32 ? -15.272 -4.439 -7.562 1.00 22.24 55 PRO B O 1
ATOM 1496 N N . VAL B 1 33 ? -15.456 -6.299 -6.309 1.00 20.07 56 VAL B N 1
ATOM 1497 C CA . VAL B 1 33 ? -15.351 -5.625 -5.017 1.00 20.73 56 VAL B CA 1
ATOM 1498 C C . VAL B 1 33 ? -14.067 -6.102 -4.344 1.00 20.72 56 VAL B C 1
ATOM 1499 O O . VAL B 1 33 ? -13.685 -7.271 -4.496 1.00 21.28 56 VAL B O 1
ATOM 1503 N N . LEU B 1 34 ? -13.396 -5.206 -3.611 1.00 17.89 57 LEU B N 1
ATOM 1504 C CA . LEU B 1 34 ? -12.202 -5.552 -2.834 1.00 19.89 57 LEU B CA 1
ATOM 1505 C C . LEU B 1 34 ? -12.482 -5.419 -1.335 1.00 20.84 57 LEU B C 1
ATOM 1506 O O . LEU B 1 34 ? -12.963 -4.370 -0.881 1.00 18.96 57 LEU B O 1
ATOM 1511 N N . GLU B 1 35 ? -12.165 -6.473 -0.570 1.00 15.32 58 GLU B N 1
ATOM 1512 C CA . GLU B 1 35 ? -12.319 -6.497 0.884 1.00 18.73 58 GLU B CA 1
ATOM 1513 C C . GLU B 1 35 ? -10.951 -6.671 1.532 1.00 18.89 58 GLU B C 1
ATOM 1514 O O . GLU B 1 35 ? -10.158 -7.500 1.089 1.00 20.34 58 GLU B O 1
ATOM 1520 N N . LEU B 1 36 ? -10.659 -5.892 2.576 1.00 18.11 59 LEU B N 1
ATOM 1521 C CA . LEU B 1 36 ? -9.402 -6.021 3.306 1.00 18.00 59 LEU B CA 1
ATOM 1522 C C . LEU B 1 36 ? -9.669 -6.507 4.729 1.00 22.38 59 LEU B C 1
ATOM 1523 O O . LEU B 1 36 ? -10.538 -5.968 5.422 1.00 20.88 59 LEU B O 1
ATOM 1528 N N . GLY B 1 37 ? -8.905 -7.519 5.159 1.00 21.99 60 GLY B N 1
ATOM 1529 C CA . GLY B 1 37 ? -8.999 -8.084 6.494 1.00 23.20 60 GLY B CA 1
ATOM 1530 C C . GLY B 1 37 ? -10.301 -8.799 6.837 1.00 21.44 60 GLY B C 1
ATOM 1531 O O . GLY B 1 37 ? -10.959 -8.477 7.830 1.00 23.87 60 GLY B O 1
ATOM 1532 N N . PRO B 1 38 ? -10.679 -9.809 6.049 1.00 24.01 61 PRO B N 1
ATOM 1533 C CA . PRO B 1 38 ? -12.005 -10.437 6.246 1.00 22.65 61 PRO B CA 1
ATOM 1534 C C . PRO B 1 38 ? -12.190 -11.223 7.552 1.00 23.46 61 PRO B C 1
ATOM 1535 O O . PRO B 1 38 ? -13.338 -11.383 7.985 1.00 21.00 61 PRO B O 1
ATOM 1539 N N . GLY B 1 39 ? -11.136 -11.749 8.175 1.00 20.27 62 GLY B N 1
ATOM 1540 C CA . GLY B 1 39 ? -11.302 -12.328 9.515 1.00 20.65 62 GLY B CA 1
ATOM 1541 C C . GLY B 1 39 ? -12.202 -13.560 9.517 1.00 24.04 62 GLY B C 1
ATOM 1542 O O . GLY B 1 39 ? -11.990 -14.499 8.737 1.00 25.32 62 GLY B O 1
ATOM 1543 N N . THR B 1 40 ? -13.214 -13.577 10.406 1.00 22.17 63 THR B N 1
ATOM 1544 C CA . THR B 1 40 ? -14.175 -14.683 10.432 1.00 25.02 63 THR B CA 1
ATOM 1545 C C . THR B 1 40 ? -15.174 -14.631 9.279 1.00 24.60 63 THR B C 1
ATOM 1546 O O . THR B 1 40 ? -15.929 -15.592 9.081 1.00 25.37 63 THR B O 1
ATOM 1550 N N . GLY B 1 41 ? -15.215 -13.537 8.533 1.00 22.88 64 GLY B N 1
ATOM 1551 C CA . GLY B 1 41 ? -16.028 -13.451 7.345 1.00 22.78 64 GLY B CA 1
ATOM 1552 C C . GLY B 1 41 ? -17.373 -12.783 7.502 1.00 20.53 64 GLY B C 1
ATOM 1553 O O . GLY B 1 41 ? -18.213 -12.933 6.610 1.00 21.49 64 GLY B O 1
ATOM 1554 N N . VAL B 1 42 ? -17.615 -12.057 8.601 1.00 21.95 65 VAL B N 1
ATOM 1555 C CA . VAL B 1 42 ? -18.946 -11.482 8.796 1.00 22.30 65 VAL B CA 1
ATOM 1556 C C . VAL B 1 42 ? -19.226 -10.377 7.769 1.00 23.26 65 VAL B C 1
ATOM 1557 O O . VAL B 1 42 ? -20.361 -10.242 7.290 1.00 20.19 65 VAL B O 1
ATOM 1561 N N . ILE B 1 43 ? -18.208 -9.612 7.362 1.00 22.97 66 ILE B N 1
ATOM 1562 C CA . ILE B 1 43 ? -18.425 -8.602 6.324 1.00 19.76 66 ILE B CA 1
ATOM 1563 C C . ILE B 1 43 ? -18.483 -9.238 4.943 1.00 20.53 66 ILE B C 1
ATOM 1564 O O . ILE B 1 43 ? -19.263 -8.809 4.084 1.00 19.35 66 ILE B O 1
ATOM 1569 N N . THR B 1 44 ? -17.643 -10.252 4.700 1.00 19.44 67 THR B N 1
ATOM 1570 C CA . THR B 1 44 ? -17.744 -11.060 3.486 1.00 19.82 67 THR B CA 1
ATOM 1571 C C . THR B 1 44 ? -19.178 -11.493 3.231 1.00 19.83 67 THR B C 1
ATOM 1572 O O . THR B 1 44 ? -19.692 -11.378 2.114 1.00 18.06 67 THR B O 1
ATOM 1576 N N . LYS B 1 45 ? -19.822 -12.031 4.269 1.00 21.54 68 LYS B N 1
ATOM 1577 C CA . LYS B 1 45 ? -21.209 -12.474 4.170 1.00 23.25 68 LYS B CA 1
ATOM 1578 C C . LYS B 1 45 ? -22.136 -11.326 3.779 1.00 23.07 68 LYS B C 1
ATOM 1579 O O . LYS B 1 45 ? -23.031 -11.499 2.945 1.00 20.13 68 LYS B O 1
ATOM 1585 N N . ALA B 1 46 ? -21.941 -10.149 4.378 1.00 20.42 69 ALA B N 1
ATOM 1586 C CA . ALA B 1 46 ? -22.771 -8.992 4.043 1.00 21.19 69 ALA B CA 1
ATOM 1587 C C . ALA B 1 46 ? -22.518 -8.516 2.617 1.00 23.01 69 ALA B C 1
ATOM 1588 O O . ALA B 1 46 ? -23.446 -8.081 1.927 1.00 19.69 69 ALA B O 1
ATOM 1590 N N . ILE B 1 47 ? -21.262 -8.569 2.166 1.00 19.56 70 ILE B N 1
ATOM 1591 C CA . ILE B 1 47 ? -20.955 -8.238 0.773 1.00 19.71 70 ILE B CA 1
ATOM 1592 C C . ILE B 1 47 ? -21.678 -9.194 -0.172 1.00 22.86 70 ILE B C 1
ATOM 1593 O O . ILE B 1 47 ? -22.301 -8.775 -1.156 1.00 21.69 70 ILE B O 1
ATOM 1598 N N . LEU B 1 48 ? -21.599 -10.502 0.105 1.00 19.03 71 LEU B N 1
ATOM 1599 C CA . LEU B 1 48 ? -22.220 -11.463 -0.798 1.00 22.51 71 LEU B CA 1
ATOM 1600 C C . LEU B 1 48 ? -23.737 -11.329 -0.802 1.00 21.19 71 LEU B C 1
ATOM 1601 O O . LEU B 1 48 ? -24.378 -11.599 -1.824 1.00 21.89 71 LEU B O 1
ATOM 1606 N N . ALA B 1 49 ? -24.317 -10.860 0.303 1.00 20.34 72 ALA B N 1
ATOM 1607 C CA . ALA B 1 49 ? -25.764 -10.659 0.390 1.00 24.57 72 ALA B CA 1
ATOM 1608 C C . ALA B 1 49 ? -26.270 -9.522 -0.502 1.00 24.90 72 ALA B C 1
ATOM 1609 O O . ALA B 1 49 ? -27.474 -9.459 -0.782 1.00 24.02 72 ALA B O 1
ATOM 1611 N N . ARG B 1 50 ? -25.388 -8.632 -0.966 1.00 22.42 73 ARG B N 1
ATOM 1612 C CA . ARG B 1 50 ? -25.792 -7.620 -1.934 1.00 23.48 73 ARG B CA 1
ATOM 1613 C C . ARG B 1 50 ? -26.035 -8.205 -3.317 1.00 24.65 73 ARG B C 1
ATOM 1614 O O . ARG B 1 50 ? -26.505 -7.487 -4.206 1.00 27.45 73 ARG B O 1
ATOM 1622 N N . GLY B 1 51 ? -25.729 -9.477 -3.535 1.00 26.62 74 GLY B N 1
ATOM 1623 C CA . GLY B 1 51 ? -25.872 -10.049 -4.859 1.00 22.50 74 GLY B CA 1
ATOM 1624 C C . GLY B 1 51 ? -24.629 -10.013 -5.714 1.00 26.00 74 GLY B C 1
ATOM 1625 O O . GLY B 1 51 ? -24.738 -10.116 -6.941 1.00 27.91 74 GLY B O 1
ATOM 1626 N N . ILE B 1 52 ? -23.452 -9.859 -5.109 1.00 22.36 75 ILE B N 1
ATOM 1627 C CA . ILE B 1 52 ? -22.183 -9.979 -5.825 1.00 27.39 75 ILE B CA 1
ATOM 1628 C C . ILE B 1 52 ? -21.894 -11.449 -6.128 1.00 24.39 75 ILE B C 1
ATOM 1629 O O . ILE B 1 52 ? -21.977 -12.298 -5.235 1.00 24.53 75 ILE B O 1
ATOM 1634 N N . LYS B 1 53 ? -21.528 -11.755 -7.375 1.00 25.16 76 LYS B N 1
ATOM 1635 C CA . LYS B 1 53 ? -20.968 -13.072 -7.672 1.00 25.60 76 LYS B CA 1
ATOM 1636 C C . LYS B 1 53 ? -19.746 -13.319 -6.794 1.00 27.26 76 LYS B C 1
ATOM 1637 O O . LYS B 1 53 ? -18.866 -12.447 -6.709 1.00 24.91 76 LYS B O 1
ATOM 1643 N N . PRO B 1 54 ? -19.638 -14.485 -6.155 1.00 25.65 77 PRO B N 1
ATOM 1644 C CA . PRO B 1 54 ? -18.467 -14.754 -5.297 1.00 23.89 77 PRO B CA 1
ATOM 1645 C C . PRO B 1 54 ? -17.132 -14.579 -5.999 1.00 23.67 77 PRO B C 1
ATOM 1646 O O . PRO B 1 54 ? -16.200 -14.032 -5.402 1.00 23.98 77 PRO B O 1
ATOM 1650 N N . GLU B 1 55 ? -17.015 -15.034 -7.254 1.00 22.76 78 GLU B N 1
ATOM 1651 C CA . GLU B 1 55 ? -15.791 -14.866 -8.032 1.00 23.06 78 GLU B CA 1
ATOM 1652 C C . GLU B 1 55 ? -15.403 -13.403 -8.207 1.00 25.14 78 GLU B C 1
ATOM 1653 O O . GLU B 1 55 ? -14.237 -13.113 -8.500 1.00 25.71 78 GLU B O 1
ATOM 1659 N N . SER B 1 56 ? -16.354 -12.483 -8.067 1.00 21.79 79 SER B N 1
ATOM 1660 C CA . SER B 1 56 ? -16.093 -11.059 -8.232 1.00 23.72 79 SER B CA 1
ATOM 1661 C C . SER B 1 56 ? -15.747 -10.364 -6.918 1.00 24.29 79 SER B C 1
ATOM 1662 O O . SER B 1 56 ? -15.745 -9.132 -6.873 1.00 22.89 79 SER B O 1
ATOM 1665 N N . LEU B 1 57 ? -15.498 -11.120 -5.847 1.00 22.53 80 LEU B N 1
ATOM 1666 C CA . LEU B 1 57 ? -14.955 -10.592 -4.605 1.00 20.88 80 LEU B CA 1
ATOM 1667 C C . LEU B 1 57 ? -13.507 -11.047 -4.441 1.00 22.42 80 LEU B C 1
ATOM 1668 O O . LEU B 1 57 ? -13.217 -12.252 -4.495 1.00 19.85 80 LEU B O 1
ATOM 1673 N N . THR B 1 58 ? -12.603 -10.080 -4.257 1.00 18.29 81 THR B N 1
ATOM 1674 C CA . THR B 1 58 ? -11.226 -10.320 -3.823 1.00 19.42 81 THR B CA 1
ATOM 1675 C C . THR B 1 58 ? -11.098 -9.872 -2.372 1.00 20.02 81 THR B C 1
ATOM 1676 O O . THR B 1 58 ? -11.547 -8.779 -2.022 1.00 19.62 81 THR B O 1
ATOM 1680 N N . ALA B 1 59 ? -10.513 -10.711 -1.523 1.00 18.54 82 ALA B N 1
ATOM 1681 C CA . ALA B 1 59 ? -10.352 -10.383 -0.113 1.00 17.93 82 ALA B CA 1
ATOM 1682 C C . ALA B 1 59 ? -8.940 -10.733 0.323 1.00 19.55 82 ALA B C 1
ATOM 1683 O O . ALA B 1 59 ? -8.497 -11.872 0.141 1.00 20.24 82 ALA B O 1
ATOM 1685 N N . ILE B 1 60 ? -8.236 -9.765 0.906 1.00 19.06 83 ILE B N 1
ATOM 1686 C CA . ILE B 1 60 ? -6.846 -9.945 1.316 1.00 20.41 83 ILE B CA 1
ATOM 1687 C C . ILE B 1 60 ? -6.805 -10.137 2.824 1.00 22.55 83 ILE B C 1
ATOM 1688 O O . ILE B 1 60 ? -7.264 -9.271 3.581 1.00 19.34 83 ILE B O 1
ATOM 1693 N N . GLU B 1 61 ? -6.242 -11.266 3.269 1.00 22.06 84 GLU B N 1
ATOM 1694 C CA . GLU B 1 61 ? -6.217 -11.632 4.683 1.00 17.63 84 GLU B CA 1
ATOM 1695 C C . GLU B 1 61 ? -4.808 -12.041 5.096 1.00 23.60 84 GLU B C 1
ATOM 1696 O O . GLU B 1 61 ? -4.250 -13.011 4.563 1.00 22.12 84 GLU B O 1
ATOM 1702 N N . TYR B 1 62 ? -4.260 -11.324 6.077 1.00 21.43 85 TYR B N 1
ATOM 1703 C CA . TYR B 1 62 ? -2.901 -11.567 6.558 1.00 22.45 85 TYR B CA 1
ATOM 1704 C C . TYR B 1 62 ? -2.766 -12.913 7.281 1.00 25.49 85 TYR B C 1
ATOM 1705 O O . TYR B 1 62 ? -1.768 -13.624 7.095 1.00 26.76 85 TYR B O 1
ATOM 1714 N N . SER B 1 63 ? -3.733 -13.265 8.132 1.00 20.78 86 SER B N 1
ATOM 1715 C CA . SER B 1 63 ? -3.657 -14.475 8.952 1.00 24.85 86 SER B CA 1
ATOM 1716 C C . SER B 1 63 ? -3.923 -15.728 8.122 1.00 22.79 86 SER B C 1
ATOM 1717 O O . SER B 1 63 ? -5.016 -15.900 7.577 1.00 21.15 86 SER B O 1
ATOM 1720 N N . THR B 1 64 ? -2.941 -16.625 8.066 1.00 23.51 87 THR B N 1
ATOM 1721 C CA . THR B 1 64 ? -3.123 -17.870 7.323 1.00 23.86 87 THR B CA 1
ATOM 1722 C C . THR B 1 64 ? -4.239 -18.713 7.929 1.00 25.61 87 THR B C 1
ATOM 1723 O O . THR B 1 64 ? -5.000 -19.368 7.201 1.00 23.72 87 THR B O 1
ATOM 1727 N N . ASP B 1 65 ? -4.387 -18.674 9.257 1.00 23.10 88 ASP B N 1
ATOM 1728 C CA . ASP B 1 65 ? -5.437 -19.465 9.888 1.00 23.76 88 ASP B CA 1
ATOM 1729 C C . ASP B 1 65 ? -6.832 -18.935 9.542 1.00 26.53 88 ASP B C 1
ATOM 1730 O O . ASP B 1 65 ? -7.749 -19.720 9.276 1.00 23.49 88 ASP B O 1
ATOM 1735 N N . PHE B 1 66 ? -7.029 -17.610 9.548 1.00 25.27 89 PHE B N 1
ATOM 1736 C CA . PHE B 1 66 ? -8.313 -17.081 9.092 1.00 23.78 89 PHE B CA 1
ATOM 1737 C C . PHE B 1 66 ? -8.539 -17.422 7.624 1.00 21.33 89 PHE B C 1
ATOM 1738 O O . PHE B 1 66 ? -9.635 -17.843 7.231 1.00 23.03 89 PHE B O 1
ATOM 1746 N N . TYR B 1 67 ? -7.507 -17.236 6.805 1.00 19.93 90 TYR B N 1
ATOM 1747 C CA . TYR B 1 67 ? -7.556 -17.548 5.380 1.00 24.06 90 TYR B CA 1
ATOM 1748 C C . TYR B 1 67 ? -8.008 -18.985 5.121 1.00 23.27 90 TYR B C 1
ATOM 1749 O O . TYR B 1 67 ? -8.887 -19.224 4.285 1.00 19.98 90 TYR B O 1
ATOM 1758 N N . ASN B 1 68 ? -7.424 -19.954 5.843 1.00 21.35 91 ASN B N 1
ATOM 1759 C CA . ASN B 1 68 ? -7.750 -21.367 5.601 1.00 24.58 91 ASN B CA 1
ATOM 1760 C C . ASN B 1 68 ? -9.210 -21.666 5.891 1.00 22.25 91 ASN B C 1
ATOM 1761 O O . ASN B 1 68 ? -9.849 -22.437 5.167 1.00 25.62 91 ASN B O 1
ATOM 1766 N N . GLN B 1 69 ? -9.743 -21.109 6.975 1.00 22.03 92 GLN B N 1
ATOM 1767 C CA . GLN B 1 69 ? -11.146 -21.330 7.277 1.00 22.19 92 GLN B CA 1
ATOM 1768 C C . GLN B 1 69 ? -12.038 -20.662 6.236 1.00 24.78 92 GLN B C 1
ATOM 1769 O O . GLN B 1 69 ? -13.052 -21.236 5.816 1.00 24.48 92 GLN B O 1
ATOM 1775 N N . LEU B 1 70 ? -11.657 -19.463 5.779 1.00 22.02 93 LEU B N 1
ATOM 1776 C CA . LEU B 1 70 ? -12.469 -18.746 4.795 1.00 20.00 93 LEU B CA 1
ATOM 1777 C C . LEU B 1 70 ? -12.581 -19.514 3.476 1.00 23.85 93 LEU B C 1
ATOM 1778 O O . LEU B 1 70 ? -13.628 -19.474 2.818 1.00 20.53 93 LEU B O 1
ATOM 1783 N N . LEU B 1 71 ? -11.503 -20.195 3.058 1.00 20.43 94 LEU B N 1
ATOM 1784 C CA . LEU B 1 71 ? -11.563 -21.020 1.847 1.00 26.10 94 LEU B CA 1
ATOM 1785 C C . LEU B 1 71 ? -12.673 -22.058 1.922 1.00 21.75 94 LEU B C 1
ATOM 1786 O O . LEU B 1 71 ? -13.296 -22.382 0.900 1.00 22.43 94 LEU B O 1
ATOM 1791 N N . ARG B 1 72 ? -12.927 -22.594 3.114 1.00 22.91 95 ARG B N 1
ATOM 1792 C CA . ARG B 1 72 ? -13.897 -23.670 3.259 1.00 23.63 95 ARG B CA 1
ATOM 1793 C C . ARG B 1 72 ? -15.321 -23.138 3.256 1.00 26.38 95 ARG B C 1
ATOM 1794 O O . ARG B 1 72 ? -16.215 -23.775 2.688 1.00 24.04 95 ARG B O 1
ATOM 1802 N N . SER B 1 73 ? -15.541 -21.970 3.881 1.00 23.94 96 SER B N 1
ATOM 1803 C CA . SER B 1 73 ? -16.883 -21.409 4.015 1.00 23.32 96 SER B CA 1
ATOM 1804 C C . SER B 1 73 ? -17.351 -20.687 2.759 1.00 25.07 96 SER B C 1
ATOM 1805 O O . SER B 1 73 ? -18.554 -20.713 2.455 1.00 23.02 96 SER B O 1
ATOM 1808 N N . TYR B 1 74 ? -16.430 -20.035 2.035 1.00 21.78 97 TYR B N 1
ATOM 1809 C CA . TYR B 1 74 ? -16.750 -19.219 0.867 1.00 19.86 97 TYR B CA 1
ATOM 1810 C C . TYR B 1 74 ? -15.866 -19.633 -0.300 1.00 21.15 97 TYR B C 1
ATOM 1811 O O . TYR B 1 74 ? -15.017 -18.850 -0.752 1.00 20.13 97 TYR B O 1
ATOM 1820 N N . PRO B 1 75 ? -16.060 -20.848 -0.834 1.00 22.40 98 PRO B N 1
ATOM 1821 C CA . PRO B 1 75 ? -15.105 -21.375 -1.832 1.00 24.05 98 PRO B CA 1
ATOM 1822 C C . PRO B 1 75 ? -15.033 -20.601 -3.142 1.00 24.74 98 PRO B C 1
ATOM 1823 O O . PRO B 1 75 ? -13.991 -20.648 -3.807 1.00 28.08 98 PRO B O 1
ATOM 1827 N N . GLY B 1 76 ? -16.093 -19.914 -3.559 1.00 26.68 99 GLY B N 1
ATOM 1828 C CA . GLY B 1 76 ? -15.998 -19.181 -4.817 1.00 31.38 99 GLY B CA 1
ATOM 1829 C C . GLY B 1 76 ? -15.295 -17.827 -4.760 1.00 28.74 99 GLY B C 1
ATOM 1830 O O . GLY B 1 76 ? -15.075 -17.220 -5.816 1.00 27.08 99 GLY B O 1
ATOM 1831 N N . VAL B 1 77 ? -14.929 -17.351 -3.567 1.00 22.25 100 VAL B N 1
ATOM 1832 C CA . VAL B 1 77 ? -14.354 -16.019 -3.391 1.00 25.38 100 VAL B CA 1
ATOM 1833 C C . VAL B 1 77 ? -12.850 -16.059 -3.639 1.00 25.30 100 VAL B C 1
ATOM 1834 O O . VAL B 1 77 ? -12.177 -17.036 -3.304 1.00 20.32 100 VAL B O 1
ATOM 1838 N N . ASN B 1 78 ? -12.313 -14.978 -4.216 1.00 21.63 101 ASN B N 1
ATOM 1839 C CA . ASN B 1 78 ? -10.880 -14.867 -4.521 1.00 23.33 101 ASN B CA 1
ATOM 1840 C C . ASN B 1 78 ? -10.116 -14.347 -3.300 1.00 22.70 101 ASN B C 1
ATOM 1841 O O . ASN B 1 78 ? -9.749 -13.171 -3.211 1.00 21.85 101 ASN B O 1
ATOM 1846 N N . PHE B 1 79 ? -9.835 -15.252 -2.358 1.00 21.61 102 PHE B N 1
ATOM 1847 C CA . PHE B 1 79 ? -9.021 -14.902 -1.197 1.00 22.13 102 PHE B CA 1
ATOM 1848 C C . PHE B 1 79 ? -7.528 -14.922 -1.528 1.00 23.05 102 PHE B C 1
ATOM 1849 O O . PHE B 1 79 ? -7.059 -15.726 -2.332 1.00 24.83 102 PHE B O 1
ATOM 1857 N N . VAL B 1 80 ? -6.785 -14.016 -0.887 1.00 21.59 103 VAL B N 1
ATOM 1858 C CA . VAL B 1 80 ? -5.334 -13.916 -1.000 1.00 21.52 103 VAL B CA 1
ATOM 1859 C C . VAL B 1 80 ? -4.753 -13.828 0.407 1.00 23.09 103 VAL B C 1
ATOM 1860 O O . VAL B 1 80 ? -5.144 -12.955 1.192 1.00 19.99 103 VAL B O 1
ATOM 1864 N N . ASN B 1 81 ? -3.803 -14.710 0.719 1.00 21.85 104 ASN B N 1
ATOM 1865 C CA . ASN B 1 81 ? -3.121 -14.703 2.015 1.00 21.66 104 ASN B CA 1
ATOM 1866 C C . ASN B 1 81 ? -1.895 -13.795 1.908 1.00 29.68 104 ASN B C 1
ATOM 1867 O O . ASN B 1 81 ? -0.832 -14.221 1.437 1.00 25.44 104 ASN B O 1
ATOM 1872 N N . GLY B 1 82 ? -2.046 -12.539 2.337 1.00 23.75 105 GLY B N 1
ATOM 1873 C CA . GLY B 1 82 ? -0.982 -11.557 2.202 1.00 24.18 105 GLY B CA 1
ATOM 1874 C C . GLY B 1 82 ? -1.304 -10.262 2.926 1.00 24.47 105 GLY B C 1
ATOM 1875 O O . GLY B 1 82 ? -2.329 -10.140 3.604 1.00 24.84 105 GLY B O 1
ATOM 1876 N N . ASP B 1 83 ? -0.409 -9.282 2.746 1.00 24.85 106 ASP B N 1
ATOM 1877 C CA . ASP B 1 83 ? -0.442 -7.984 3.429 1.00 25.72 106 ASP B CA 1
ATOM 1878 C C . ASP B 1 83 ? -1.123 -6.958 2.530 1.00 23.69 106 ASP B C 1
ATOM 1879 O O . ASP B 1 83 ? -0.683 -6.740 1.396 1.00 22.35 106 ASP B O 1
ATOM 1884 N N . ALA B 1 84 ? -2.186 -6.323 3.044 1.00 24.14 107 ALA B N 1
ATOM 1885 C CA . ALA B 1 84 ? -2.919 -5.319 2.268 1.00 24.32 107 ALA B CA 1
ATOM 1886 C C . ALA B 1 84 ? -2.058 -4.103 1.941 1.00 24.02 107 ALA B C 1
ATOM 1887 O O . ALA B 1 84 ? -2.306 -3.414 0.944 1.00 23.50 107 ALA B O 1
ATOM 1889 N N . PHE B 1 85 ? -1.045 -3.816 2.752 1.00 24.09 108 PHE B N 1
ATOM 1890 C CA . PHE B 1 85 ? -0.196 -2.681 2.420 1.00 23.94 108 PHE B CA 1
ATOM 1891 C C . PHE B 1 85 ? 0.698 -2.946 1.205 1.00 27.02 108 PHE B C 1
ATOM 1892 O O . PHE B 1 85 ? 1.240 -1.989 0.634 1.00 27.95 108 PHE B O 1
ATOM 1900 N N . ASP B 1 86 ? 0.838 -4.202 0.777 1.00 23.99 109 ASP B N 1
ATOM 1901 C CA . ASP B 1 86 ? 1.676 -4.582 -0.369 1.00 25.21 109 ASP B CA 1
ATOM 1902 C C . ASP B 1 86 ? 0.755 -5.006 -1.512 1.00 26.47 109 ASP B C 1
ATOM 1903 O O . ASP B 1 86 ? 0.603 -6.195 -1.804 1.00 25.70 109 ASP B O 1
ATOM 1908 N N . LEU B 1 87 ? 0.135 -4.015 -2.166 1.00 25.00 110 LEU B N 1
ATOM 1909 C CA . LEU B 1 87 ? -0.852 -4.302 -3.205 1.00 28.56 110 LEU B CA 1
ATOM 1910 C C . LEU B 1 87 ? -0.216 -4.960 -4.427 1.00 29.40 110 LEU B C 1
ATOM 1911 O O . LEU B 1 87 ? -0.856 -5.783 -5.095 1.00 25.00 110 LEU B O 1
ATOM 1916 N N . ASP B 1 88 ? 1.038 -4.629 -4.729 1.00 29.79 111 ASP B N 1
ATOM 1917 C CA . ASP B 1 88 ? 1.706 -5.284 -5.848 1.00 31.49 111 ASP B CA 1
ATOM 1918 C C . ASP B 1 88 ? 1.881 -6.781 -5.596 1.00 28.32 111 ASP B C 1
ATOM 1919 O O . ASP B 1 88 ? 1.728 -7.589 -6.515 1.00 30.78 111 ASP B O 1
ATOM 1924 N N . ALA B 1 89 ? 2.162 -7.175 -4.352 1.00 28.84 112 ALA B N 1
ATOM 1925 C CA . ALA B 1 89 ? 2.321 -8.597 -4.050 1.00 29.27 112 ALA B CA 1
ATOM 1926 C C . ALA B 1 89 ? 0.991 -9.349 -4.007 1.00 31.71 112 ALA B C 1
ATOM 1927 O O . ALA B 1 89 ? 0.954 -10.549 -4.313 1.00 27.75 112 ALA B O 1
ATOM 1929 N N . THR B 1 90 ? -0.101 -8.690 -3.617 1.00 26.85 113 THR B N 1
ATOM 1930 C CA . THR B 1 90 ? -1.376 -9.384 -3.431 1.00 26.16 113 THR B CA 1
ATOM 1931 C C . THR B 1 90 ? -2.314 -9.242 -4.617 1.00 27.28 113 THR B C 1
ATOM 1932 O O . THR B 1 90 ? -3.044 -10.183 -4.928 1.00 30.04 113 THR B O 1
ATOM 1936 N N . LEU B 1 91 ? -2.325 -8.084 -5.282 1.00 25.51 114 LEU B N 1
ATOM 1937 C CA . LEU B 1 91 ? -3.141 -7.879 -6.471 1.00 23.97 114 LEU B CA 1
ATOM 1938 C C . LEU B 1 91 ? -2.344 -7.948 -7.766 1.00 31.00 114 LEU B C 1
ATOM 1939 O O . LEU B 1 91 ? -2.942 -8.141 -8.830 1.00 30.50 114 LEU B O 1
ATOM 1944 N N . GLY B 1 92 ? -1.021 -7.811 -7.703 1.00 30.22 115 GLY B N 1
ATOM 1945 C CA . GLY B 1 92 ? -0.219 -7.593 -8.887 1.00 28.95 115 GLY B CA 1
ATOM 1946 C C . GLY B 1 92 ? -0.103 -6.119 -9.236 1.00 35.89 115 GLY B C 1
ATOM 1947 O O . GLY B 1 92 ? -0.836 -5.257 -8.735 1.00 37.30 115 GLY B O 1
ATOM 1948 N N . GLU B 1 93 ? 0.854 -5.829 -10.120 1.00 36.94 116 GLU B N 1
ATOM 1949 C CA . GLU B 1 93 ? 1.059 -4.471 -10.618 1.00 43.93 116 GLU B CA 1
ATOM 1950 C C . GLU B 1 93 ? -0.218 -3.921 -11.247 1.00 41.29 116 GLU B C 1
ATOM 1951 O O . GLU B 1 93 ? -0.951 -4.637 -11.937 1.00 40.02 116 GLU B O 1
ATOM 1957 N N . HIS B 1 94 ? -0.492 -2.639 -11.006 1.00 43.37 117 HIS B N 1
ATOM 1958 C CA . HIS B 1 94 ? -1.718 -2.041 -11.534 1.00 39.21 117 HIS B CA 1
ATOM 1959 C C . HIS B 1 94 ? -1.548 -1.753 -13.016 1.00 41.25 117 HIS B C 1
ATOM 1960 O O . HIS B 1 94 ? -0.755 -0.892 -13.408 1.00 44.26 117 HIS B O 1
ATOM 1967 N N . LYS B 1 95 ? -2.278 -2.491 -13.843 1.00 39.89 118 LYS B N 1
ATOM 1968 C CA . LYS B 1 95 ? -2.360 -2.209 -15.267 1.00 40.39 118 LYS B CA 1
ATOM 1969 C C . LYS B 1 95 ? -3.796 -1.906 -15.672 1.00 36.84 118 LYS B C 1
ATOM 1970 O O . LYS B 1 95 ? -4.163 -2.088 -16.838 1.00 36.36 118 LYS B O 1
ATOM 1976 N N . GLY B 1 96 ? -4.622 -1.456 -14.719 1.00 34.54 119 GLY B N 1
ATOM 1977 C CA . GLY B 1 96 ? -5.919 -0.896 -15.048 1.00 31.09 119 GLY B CA 1
ATOM 1978 C C . GLY B 1 96 ? -7.121 -1.500 -14.342 1.00 35.04 119 GLY B C 1
ATOM 1979 O O . GLY B 1 96 ? -8.243 -1.012 -14.535 1.00 31.19 119 GLY B O 1
ATOM 1980 N N . GLN B 1 97 ? -6.913 -2.552 -13.539 1.00 30.82 120 GLN B N 1
ATOM 1981 C CA . GLN B 1 97 ? -8.016 -3.202 -12.826 1.00 33.35 120 GLN B CA 1
ATOM 1982 C C . GLN B 1 97 ? -8.769 -2.205 -11.954 1.00 29.79 120 GLN B C 1
ATOM 1983 O O . GLN B 1 97 ? -8.163 -1.439 -11.197 1.00 30.33 120 GLN B O 1
ATOM 1989 N N . MET B 1 98 ? -10.095 -2.216 -12.068 1.00 24.67 121 MET B N 1
ATOM 1990 C CA . MET B 1 98 ? -10.967 -1.313 -11.332 1.00 23.53 121 MET B CA 1
ATOM 1991 C C . MET B 1 98 ? -11.906 -2.106 -10.427 1.00 25.82 121 MET B C 1
ATOM 1992 O O . MET B 1 98 ? -12.480 -3.119 -10.847 1.00 21.76 121 MET B O 1
ATOM 1997 N N . PHE B 1 99 ? -12.065 -1.638 -9.193 1.00 20.50 122 PHE B N 1
ATOM 1998 C CA . PHE B 1 99 ? -13.010 -2.206 -8.248 1.00 18.95 122 PHE B CA 1
ATOM 1999 C C . PHE B 1 99 ? -14.165 -1.235 -8.070 1.00 20.19 122 PHE B C 1
ATOM 2000 O O . PHE B 1 99 ? -13.980 -0.024 -8.149 1.00 19.04 122 PHE B O 1
ATOM 2008 N N . ASP B 1 100 ? -15.360 -1.786 -7.832 1.00 20.24 123 ASP B N 1
ATOM 2009 C CA . ASP B 1 100 ? -16.544 -0.963 -7.571 1.00 20.23 123 ASP B CA 1
ATOM 2010 C C . ASP B 1 100 ? -16.371 -0.129 -6.308 1.00 19.56 123 ASP B C 1
ATOM 2011 O O . ASP B 1 100 ? -16.849 1.008 -6.231 1.00 19.01 123 ASP B O 1
ATOM 2016 N N . SER B 1 101 ? -15.718 -0.698 -5.301 1.00 21.29 124 SER B N 1
ATOM 2017 C CA . SER B 1 101 ? -15.558 -0.103 -3.985 1.00 18.62 124 SER B CA 1
ATOM 2018 C C . SER B 1 101 ? -14.614 -0.993 -3.193 1.00 19.42 124 SER B C 1
ATOM 2019 O O . SER B 1 101 ? -14.351 -2.142 -3.568 1.00 17.84 124 SER B O 1
ATOM 2022 N N . VAL B 1 102 ? -14.107 -0.441 -2.093 1.00 19.41 125 VAL B N 1
ATOM 2023 C CA . VAL B 1 102 ? -13.180 -1.125 -1.204 1.00 18.03 125 VAL B CA 1
ATOM 2024 C C . VAL B 1 102 ? -13.775 -1.091 0.194 1.00 17.99 125 VAL B C 1
ATOM 2025 O O . VAL B 1 102 ? -14.143 -0.019 0.694 1.00 16.67 125 VAL B O 1
ATOM 2029 N N . ILE B 1 103 ? -13.879 -2.259 0.821 1.00 18.14 126 ILE B N 1
ATOM 2030 C CA . ILE B 1 103 ? -14.423 -2.396 2.171 1.00 17.99 126 ILE B CA 1
ATOM 2031 C C . ILE B 1 103 ? -13.277 -2.854 3.055 1.00 19.39 126 ILE B C 1
ATOM 2032 O O . ILE B 1 103 ? -12.789 -3.981 2.903 1.00 20.54 126 ILE B O 1
ATOM 2037 N N . SER B 1 104 ? -12.847 -2.018 3.995 1.00 19.72 127 SER B N 1
ATOM 2038 C CA . SER B 1 104 ? -11.617 -2.298 4.723 1.00 22.05 127 SER B CA 1
ATOM 2039 C C . SER B 1 104 ? -11.886 -2.446 6.214 1.00 23.65 127 SER B C 1
ATOM 2040 O O . SER B 1 104 ? -12.560 -1.602 6.824 1.00 23.64 127 SER B O 1
ATOM 2043 N N . ALA B 1 105 ? -11.342 -3.511 6.807 1.00 20.48 128 ALA B N 1
ATOM 2044 C CA . ALA B 1 105 ? -11.301 -3.647 8.257 1.00 19.44 128 ALA B CA 1
ATOM 2045 C C . ALA B 1 105 ? -9.879 -3.843 8.791 1.00 23.33 128 ALA B C 1
ATOM 2046 O O . ALA B 1 105 ? -9.711 -4.316 9.921 1.00 25.50 128 ALA B O 1
ATOM 2048 N N . VAL B 1 106 ? -8.842 -3.511 8.024 1.00 22.29 129 VAL B N 1
ATOM 2049 C CA . VAL B 1 106 ? -7.477 -3.667 8.534 1.00 21.41 129 VAL B CA 1
ATOM 2050 C C . VAL B 1 106 ? -7.291 -2.740 9.731 1.00 23.96 129 VAL B C 1
ATOM 2051 O O . VAL B 1 106 ? -7.885 -1.648 9.763 1.00 24.61 129 VAL B O 1
ATOM 2055 N N . PRO B 1 107 ? -6.514 -3.139 10.749 1.00 23.47 130 PRO B N 1
ATOM 2056 C CA . PRO B 1 107 ? -6.451 -2.346 11.989 1.00 26.66 130 PRO B CA 1
ATOM 2057 C C . PRO B 1 107 ? -5.519 -1.140 11.877 1.00 31.70 130 PRO B C 1
ATOM 2058 O O . PRO B 1 107 ? -4.335 -1.209 12.229 1.00 26.96 130 PRO B O 1
ATOM 2062 N N . MET B 1 108 ? -6.081 -0.015 11.412 1.00 27.39 131 MET B N 1
ATOM 2063 C CA . MET B 1 108 ? -5.287 1.132 10.980 1.00 27.01 131 MET B CA 1
ATOM 2064 C C . MET B 1 108 ? -4.297 1.597 12.048 1.00 27.87 131 MET B C 1
ATOM 2065 O O . MET B 1 108 ? -3.186 2.029 11.716 1.00 27.31 131 MET B O 1
ATOM 2070 N N . LEU B 1 109 ? -4.672 1.505 13.330 1.00 27.52 132 LEU B N 1
ATOM 2071 C CA . LEU B 1 109 ? -3.831 1.999 14.416 1.00 27.98 132 LEU B CA 1
ATOM 2072 C C . LEU B 1 109 ? -2.549 1.194 14.617 1.00 29.39 132 LEU B C 1
ATOM 2073 O O . LEU B 1 109 ? -1.657 1.661 15.335 1.00 26.65 132 LEU B O 1
ATOM 2078 N N . ASN B 1 110 ? -2.436 -0.000 14.032 1.00 24.09 133 ASN B N 1
ATOM 2079 C CA . ASN B 1 110 ? -1.198 -0.763 14.104 1.00 24.86 133 ASN B CA 1
ATOM 2080 C C . ASN B 1 110 ? -0.145 -0.285 13.109 1.00 27.35 133 ASN B C 1
ATOM 2081 O O . ASN B 1 110 ? 0.953 -0.866 13.073 1.00 25.17 133 ASN B O 1
ATOM 2086 N N . PHE B 1 111 ? -0.439 0.743 12.304 1.00 21.96 134 PHE B N 1
ATOM 2087 C CA . PHE B 1 111 ? 0.454 1.151 11.226 1.00 19.85 134 PHE B CA 1
ATOM 2088 C C . PHE B 1 111 ? 0.697 2.654 11.285 1.00 19.61 134 PHE B C 1
ATOM 2089 O O . PHE B 1 111 ? -0.215 3.415 11.644 1.00 20.40 134 PHE B O 1
ATOM 2097 N N . PRO B 1 112 ? 1.899 3.116 10.945 1.00 19.77 135 PRO B N 1
ATOM 2098 C CA . PRO B 1 112 ? 2.168 4.568 11.016 1.00 22.45 135 PRO B CA 1
ATOM 2099 C C . PRO B 1 112 ? 1.257 5.346 10.072 1.00 21.22 135 PRO B C 1
ATOM 2100 O O . PRO B 1 112 ? 0.841 4.846 9.028 1.00 19.83 135 PRO B O 1
ATOM 2104 N N . MET B 1 113 ? 0.955 6.591 10.457 1.00 22.07 136 MET B N 1
ATOM 2105 C CA . MET B 1 113 ? -0.005 7.401 9.708 1.00 21.50 136 MET B CA 1
ATOM 2106 C C . MET B 1 113 ? 0.426 7.594 8.258 1.00 22.29 136 MET B C 1
ATOM 2107 O O . MET B 1 113 ? -0.406 7.528 7.345 1.00 18.91 136 MET B O 1
ATOM 2112 N N . ALA B 1 114 ? 1.718 7.837 8.018 1.00 23.79 137 ALA B N 1
ATOM 2113 C CA . ALA B 1 114 ? 2.170 8.046 6.644 1.00 22.36 137 ALA B CA 1
ATOM 2114 C C . ALA B 1 114 ? 1.951 6.807 5.793 1.00 20.67 137 ALA B C 1
ATOM 2115 O O . ALA B 1 114 ? 1.748 6.920 4.574 1.00 20.93 137 ALA B O 1
ATOM 2117 N N . ALA B 1 115 ? 1.984 5.617 6.404 1.00 22.00 138 ALA B N 1
ATOM 2118 C CA . ALA B 1 115 ? 1.686 4.411 5.641 1.00 18.65 138 ALA B CA 1
ATOM 2119 C C . ALA B 1 115 ? 0.189 4.292 5.362 1.00 19.84 138 ALA B C 1
ATOM 2120 O O . ALA B 1 115 ? -0.204 3.837 4.282 1.00 17.44 138 ALA B O 1
ATOM 2122 N N . ARG B 1 116 ? -0.659 4.685 6.326 1.00 21.63 139 ARG B N 1
ATOM 2123 C CA . ARG B 1 116 ? -2.107 4.699 6.097 1.00 18.15 139 ARG B CA 1
ATOM 2124 C C . ARG B 1 116 ? -2.468 5.601 4.923 1.00 20.22 139 ARG B C 1
ATOM 2125 O O . ARG B 1 116 ? -3.274 5.234 4.058 1.00 17.82 139 ARG B O 1
ATOM 2133 N N . ILE B 1 117 ? -1.878 6.800 4.883 1.00 20.41 140 ILE B N 1
ATOM 2134 C CA . ILE B 1 117 ? -2.143 7.735 3.798 1.00 19.44 140 ILE B CA 1
ATOM 2135 C C . ILE B 1 117 ? -1.770 7.119 2.452 1.00 18.66 140 ILE B C 1
ATOM 2136 O O . ILE B 1 117 ? -2.520 7.214 1.470 1.00 18.99 140 ILE B O 1
ATOM 2141 N N . LYS B 1 118 ? -0.594 6.497 2.369 1.00 20.13 141 LYS B N 1
ATOM 2142 C CA . LYS B 1 118 ? -0.158 5.999 1.065 1.00 18.50 141 LYS B CA 1
ATOM 2143 C C . LYS B 1 118 ? -1.030 4.832 0.598 1.00 18.14 141 LYS B C 1
ATOM 2144 O O . LYS B 1 118 ? -1.337 4.715 -0.595 1.00 19.66 141 LYS B O 1
ATOM 2150 N N . LEU B 1 119 ? -1.435 3.966 1.523 1.00 17.27 142 LEU B N 1
ATOM 2151 C CA . LEU B 1 119 ? -2.349 2.877 1.187 1.00 19.02 142 LEU B CA 1
ATOM 2152 C C . LEU B 1 119 ? -3.661 3.416 0.624 1.00 17.99 142 LEU B C 1
ATOM 2153 O O . LEU B 1 119 ? -4.135 2.954 -0.419 1.00 17.59 142 LEU B O 1
ATOM 2158 N N . LEU B 1 120 ? -4.264 4.401 1.309 1.00 19.70 143 LEU B N 1
ATOM 2159 C CA . LEU B 1 120 ? -5.523 4.978 0.826 1.00 18.96 143 LEU B CA 1
ATOM 2160 C C . LEU B 1 120 ? -5.349 5.591 -0.561 1.00 18.80 143 LEU B C 1
ATOM 2161 O O . LEU B 1 120 ? -6.174 5.374 -1.456 1.00 18.72 143 LEU B O 1
ATOM 2166 N N . ASP B 1 121 ? -4.259 6.330 -0.763 1.00 19.78 144 ASP B N 1
ATOM 2167 C CA . ASP B 1 121 ? -3.968 6.909 -2.075 1.00 20.89 144 ASP B CA 1
ATOM 2168 C C . ASP B 1 121 ? -3.817 5.820 -3.137 1.00 23.11 144 ASP B C 1
ATOM 2169 O O . ASP B 1 121 ? -4.291 5.979 -4.266 1.00 21.33 144 ASP B O 1
ATOM 2174 N N . GLU B 1 122 ? -3.176 4.697 -2.789 1.00 18.80 145 GLU B N 1
ATOM 2175 C CA . GLU B 1 122 ? -3.048 3.597 -3.750 1.00 21.59 145 GLU B CA 1
ATOM 2176 C C . GLU B 1 122 ? -4.398 2.937 -4.025 1.00 21.38 145 GLU B C 1
ATOM 2177 O O . GLU B 1 122 ? -4.705 2.604 -5.175 1.00 19.36 145 GLU 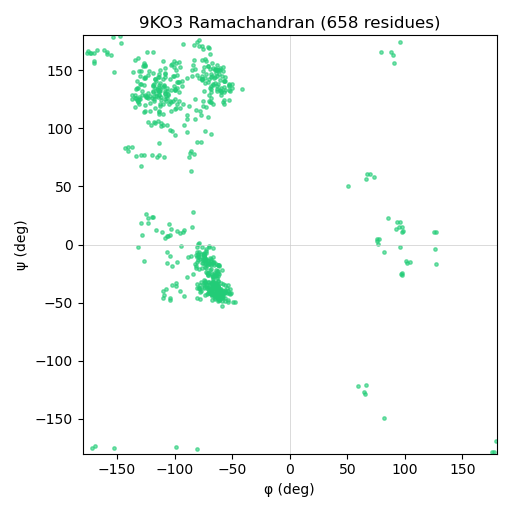B O 1
ATOM 2183 N N . LEU B 1 123 ? -5.223 2.751 -2.982 1.00 18.07 146 LEU B N 1
ATOM 2184 C CA . LEU B 1 123 ? -6.524 2.101 -3.170 1.00 17.33 146 LEU B CA 1
ATOM 2185 C C . LEU B 1 123 ? -7.455 2.957 -4.027 1.00 20.71 146 LEU B C 1
ATOM 2186 O O . LEU B 1 123 ? -8.210 2.424 -4.853 1.00 20.42 146 LEU B O 1
ATOM 2191 N N . LEU B 1 124 ? -7.412 4.289 -3.855 1.00 16.46 147 LEU B N 1
ATOM 2192 C CA . LEU B 1 124 ? -8.257 5.161 -4.670 1.00 20.77 147 LEU B CA 1
ATOM 2193 C C . LEU B 1 124 ? -7.831 5.185 -6.144 1.00 19.68 147 LEU B C 1
ATOM 2194 O O . LEU B 1 124 ? -8.645 5.530 -7.005 1.00 20.74 147 LEU B O 1
ATOM 2199 N N . LYS B 1 125 ? -6.587 4.824 -6.457 1.00 17.76 148 LYS B N 1
ATOM 2200 C CA . LYS B 1 125 ? -6.200 4.650 -7.859 1.00 20.81 148 LYS B CA 1
ATOM 2201 C C . LYS B 1 125 ? -6.948 3.497 -8.520 1.00 22.94 148 LYS B C 1
ATOM 2202 O O . LYS B 1 125 ? -7.113 3.493 -9.745 1.00 23.03 148 LYS B O 1
ATOM 2208 N N . ARG B 1 126 ? -7.396 2.512 -7.734 1.00 18.96 149 ARG B N 1
ATOM 2209 C CA . ARG B 1 126 ? -7.982 1.282 -8.261 1.00 21.04 149 ARG B CA 1
ATOM 2210 C C . ARG B 1 126 ? -9.508 1.239 -8.162 1.00 20.74 149 ARG B C 1
ATOM 2211 O O . ARG B 1 126 ? -10.088 0.159 -8.308 1.00 21.03 149 ARG B O 1
ATOM 2219 N N . VAL B 1 127 ? -10.166 2.369 -7.892 1.00 19.62 150 VAL B N 1
ATOM 2220 C CA . VAL B 1 127 ? -11.6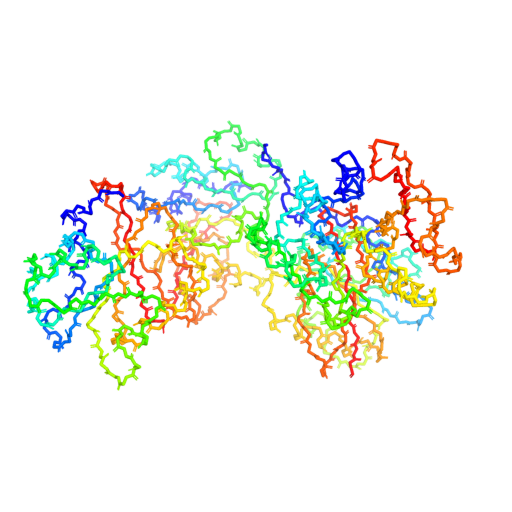18 2.479 -8.058 1.00 18.72 150 VAL B CA 1
ATOM 2221 C C . VAL B 1 127 ? -11.918 3.676 -8.940 1.00 19.84 150 VAL B C 1
ATOM 2222 O O . VAL B 1 127 ? -11.093 4.599 -9.073 1.00 18.39 150 VAL B O 1
ATOM 2226 N N . PRO B 1 128 ? -13.079 3.690 -9.603 1.00 19.11 151 PRO B N 1
ATOM 2227 C CA . PRO B 1 128 ? -13.439 4.825 -10.455 1.00 18.99 151 PRO B CA 1
ATOM 2228 C C . PRO B 1 128 ? -13.612 6.094 -9.639 1.00 20.19 151 PRO B C 1
ATOM 2229 O O . PRO B 1 128 ? -14.010 6.050 -8.474 1.00 18.10 151 PRO B O 1
ATOM 2233 N N . HIS B 1 129 ? -13.318 7.232 -10.281 1.00 19.98 152 HIS B N 1
ATOM 2234 C CA . HIS B 1 129 ? -13.344 8.527 -9.608 1.00 19.76 152 HIS B CA 1
ATOM 2235 C C . HIS B 1 129 ? -14.716 8.770 -9.004 1.00 19.47 152 HIS B C 1
ATOM 2236 O O . HIS B 1 129 ? -15.725 8.746 -9.713 1.00 23.15 152 HIS B O 1
ATOM 2243 N N . GLY B 1 130 ? -14.761 8.963 -7.692 1.00 20.12 153 GLY B N 1
ATOM 2244 C CA . GLY B 1 130 ? -15.996 9.224 -6.993 1.00 21.25 153 GLY B CA 1
ATOM 2245 C C . GLY B 1 130 ? -16.531 8.044 -6.201 1.00 22.75 153 GLY B C 1
ATOM 2246 O O . GLY B 1 130 ? -17.406 8.237 -5.351 1.00 21.74 153 GLY B O 1
ATOM 2247 N N . ARG B 1 131 ? -16.018 6.831 -6.451 1.00 21.95 154 ARG B N 1
ATOM 2248 C CA . ARG B 1 131 ? -16.393 5.632 -5.706 1.00 19.68 154 ARG B CA 1
ATOM 2249 C C . ARG B 1 131 ? -15.578 5.532 -4.415 1.00 19.82 154 ARG B C 1
ATOM 2250 O O . ARG B 1 131 ? -14.466 6.064 -4.337 1.00 17.57 154 ARG B O 1
ATOM 2258 N N . PRO B 1 132 ? -16.119 4.842 -3.369 1.00 21.21 155 PRO B N 1
ATOM 2259 C CA . PRO B 1 132 ? -15.526 4.927 -2.025 1.00 20.90 155 PRO B CA 1
ATOM 2260 C C . PRO B 1 132 ? -14.595 3.802 -1.583 1.00 23.29 155 PRO B C 1
ATOM 2261 O O . PRO B 1 132 ? -14.687 2.644 -2.023 1.00 20.33 155 PRO B O 1
ATOM 2265 N N . VAL B 1 133 ? -13.740 4.163 -0.626 1.00 20.14 156 VAL B N 1
ATOM 2266 C CA . VAL B 1 133 ? -13.107 3.240 0.311 1.00 18.34 156 VAL B CA 1
ATOM 2267 C C . VAL B 1 133 ? -13.782 3.451 1.668 1.00 19.70 156 VAL B C 1
ATOM 2268 O O . VAL B 1 133 ? -13.838 4.585 2.154 1.00 19.50 156 VAL B O 1
ATOM 2272 N N . VAL B 1 134 ? -14.299 2.371 2.269 1.00 18.31 157 VAL B N 1
ATOM 2273 C CA . VAL B 1 134 ? -14.965 2.393 3.579 1.00 18.27 157 VAL B CA 1
ATOM 2274 C C . VAL B 1 134 ? -14.058 1.716 4.599 1.00 22.47 157 VAL B C 1
ATOM 2275 O O . VAL B 1 134 ? -13.607 0.580 4.380 1.00 18.90 157 VAL B O 1
ATOM 2279 N N . GLN B 1 135 ? -13.840 2.383 5.733 1.00 20.32 158 GLN B N 1
ATOM 2280 C CA . GLN B 1 135 ? -12.934 1.905 6.774 1.00 20.82 158 GLN B CA 1
ATOM 2281 C C . GLN B 1 135 ? -13.612 1.930 8.142 1.00 22.16 158 GLN B C 1
ATOM 2282 O O . GLN B 1 135 ? -14.285 2.904 8.490 1.00 20.90 158 GLN B O 1
ATOM 2288 N N . ILE B 1 136 ? -13.401 0.880 8.939 1.00 18.22 159 ILE B N 1
ATOM 2289 C CA . ILE B 1 136 ? -13.917 0.825 10.309 1.00 20.85 159 ILE B CA 1
ATOM 2290 C C . ILE B 1 136 ? -12.808 1.233 11.271 1.00 21.53 159 ILE B C 1
ATOM 2291 O O . ILE B 1 136 ? -11.637 0.895 11.063 1.00 23.42 159 ILE B O 1
ATOM 2296 N N . SER B 1 137 ? -13.162 2.002 12.305 1.00 22.61 160 SER B N 1
ATOM 2297 C CA . SER B 1 137 ? -12.236 2.310 13.392 1.00 23.28 160 SER B CA 1
ATOM 2298 C C . SER B 1 137 ? -13.054 2.571 14.652 1.00 22.96 160 SER B C 1
ATOM 2299 O O . SER B 1 137 ? -14.275 2.405 14.663 1.00 21.95 160 SER B O 1
ATOM 2302 N N . TYR B 1 138 ? -12.380 2.967 15.730 1.00 19.92 161 TYR B N 1
ATOM 2303 C CA . TYR B 1 138 ? -13.036 2.973 17.032 1.00 25.86 161 TYR B CA 1
ATOM 2304 C C . TYR B 1 138 ? -12.864 4.260 17.836 1.00 25.01 161 TYR B C 1
ATOM 2305 O O . TYR B 1 138 ? -13.475 4.385 18.908 1.00 25.47 161 TYR B O 1
ATOM 2314 N N . GLY B 1 139 ? -12.114 5.234 17.336 1.00 21.47 162 GLY B N 1
ATOM 2315 C CA . GLY B 1 139 ? -11.904 6.472 18.061 1.00 25.99 162 GLY B CA 1
ATOM 2316 C C . GLY B 1 139 ? -12.804 7.611 17.606 1.00 25.28 162 GLY B C 1
ATOM 2317 O O . GLY B 1 139 ? -13.706 7.436 16.779 1.00 25.52 162 GLY B O 1
ATOM 2318 N N . PRO B 1 140 ? -12.580 8.813 18.144 1.00 25.07 163 PRO B N 1
ATOM 2319 C CA . PRO B 1 140 ? -13.476 9.932 17.810 1.00 26.52 163 PRO B CA 1
ATOM 2320 C C . PRO B 1 140 ? -13.173 10.619 16.484 1.00 25.27 163 PRO B C 1
ATOM 2321 O O . PRO B 1 140 ? -14.059 11.303 15.963 1.00 26.53 163 PRO B O 1
ATOM 2325 N N . ILE B 1 141 ? -11.980 10.463 15.907 1.00 22.32 164 ILE B N 1
ATOM 2326 C CA . ILE B 1 141 ? -11.637 11.161 14.672 1.00 23.25 164 ILE B CA 1
ATOM 2327 C C . ILE B 1 141 ? -11.214 10.147 13.607 1.00 21.99 164 ILE B C 1
ATOM 2328 O O . ILE B 1 141 ? -10.970 8.978 13.890 1.00 23.43 164 ILE B O 1
ATOM 2333 N N . SER B 1 142 ? -11.166 10.617 12.368 1.00 19.85 165 SER B N 1
ATOM 2334 C CA . SER B 1 142 ? -10.801 9.775 11.240 1.00 23.70 165 SER B CA 1
ATOM 2335 C C . SER B 1 142 ? -9.481 9.048 11.518 1.00 23.22 165 SER B C 1
ATOM 2336 O O . SER B 1 142 ? -8.523 9.677 11.986 1.00 23.71 165 SER B O 1
ATOM 2339 N N . PRO B 1 143 ? -9.403 7.734 11.286 1.00 22.56 166 PRO B N 1
ATOM 2340 C CA . PRO B 1 143 ? -8.107 7.039 11.424 1.00 20.93 166 PRO B CA 1
ATOM 2341 C C . PRO B 1 143 ? -7.064 7.479 10.399 1.00 24.90 166 PRO B C 1
ATOM 2342 O O . PRO B 1 143 ? -5.871 7.201 10.586 1.00 28.13 166 PRO B O 1
ATOM 2346 N N . ILE B 1 144 ? -7.476 8.120 9.313 1.00 22.15 167 ILE B N 1
ATOM 2347 C CA . ILE B 1 144 ? -6.572 8.649 8.299 1.00 23.86 167 ILE B CA 1
ATOM 2348 C C . ILE B 1 144 ? -6.760 10.169 8.271 1.00 24.68 167 ILE B C 1
ATOM 2349 O O . ILE B 1 144 ? -7.888 10.656 8.117 1.00 24.25 167 ILE B O 1
ATOM 2354 N N . VAL B 1 145 ? -5.662 10.912 8.469 1.00 20.52 168 VAL B N 1
ATOM 2355 C CA . VAL B 1 145 ? -5.736 12.382 8.608 1.00 25.67 168 VAL B CA 1
ATOM 2356 C C . VAL B 1 145 ? -6.034 13.060 7.266 1.00 25.79 168 VAL B C 1
ATOM 2357 O O . VAL B 1 145 ? -5.778 12.526 6.181 1.00 21.05 168 VAL B O 1
ATOM 2361 N N . ALA B 1 146 ? -6.568 14.282 7.350 1.00 24.77 169 ALA B N 1
ATOM 2362 C CA . ALA B 1 146 ? -6.951 15.026 6.153 1.00 25.65 169 ALA B CA 1
ATOM 2363 C C . ALA B 1 146 ? -5.748 15.282 5.248 1.00 25.79 169 ALA B C 1
ATOM 2364 O O . ALA B 1 146 ? -4.677 15.697 5.707 1.00 25.43 169 ALA B O 1
ATOM 2366 N N . GLN B 1 147 ? -5.931 15.014 3.958 1.00 22.17 170 GLN B N 1
ATOM 2367 C CA . GLN B 1 147 ? -4.936 15.311 2.923 1.00 24.50 170 GLN B CA 1
ATOM 2368 C C . GLN B 1 147 ? -5.730 15.813 1.729 1.00 25.40 170 GLN B C 1
ATOM 2369 O O . GLN B 1 147 ? -6.005 15.065 0.783 1.00 24.86 170 GLN B O 1
ATOM 2375 N N . PRO B 1 148 ? -6.128 17.089 1.742 1.00 28.46 171 PRO B N 1
ATOM 2376 C CA . PRO B 1 148 ? -7.126 17.559 0.762 1.00 27.60 171 PRO B CA 1
ATOM 2377 C C . PRO B 1 148 ? -6.681 17.469 -0.691 1.00 26.64 171 PRO B C 1
ATOM 2378 O O . PRO B 1 148 ? -7.538 17.505 -1.581 1.00 31.17 171 PRO B O 1
ATOM 2382 N N . HIS B 1 149 ? -5.388 17.345 -0.973 1.00 28.06 172 HIS B N 1
ATOM 2383 C CA . HIS B 1 149 ? -4.975 17.115 -2.353 1.00 30.72 172 HIS B CA 1
ATOM 2384 C C . HIS B 1 149 ? -5.159 15.666 -2.788 1.00 29.99 172 HIS B C 1
ATOM 2385 O O . HIS B 1 149 ? -5.046 15.375 -3.985 1.00 29.87 172 HIS B O 1
ATOM 2392 N N . LEU B 1 150 ? -5.444 14.755 -1.860 1.00 27.85 173 LEU B N 1
ATOM 2393 C CA . LEU B 1 150 ? -5.596 13.342 -2.201 1.00 23.34 173 LEU B CA 1
ATOM 2394 C C . LEU B 1 150 ? -7.025 12.828 -2.116 1.00 22.89 173 LEU B C 1
ATOM 2395 O O . LEU B 1 150 ? -7.446 12.079 -3.001 1.00 24.26 173 LEU B O 1
ATOM 2400 N N . TYR B 1 151 ? -7.784 13.180 -1.075 1.00 20.70 174 TYR B N 1
ATOM 2401 C CA . TYR B 1 151 ? -9.104 12.590 -0.882 1.00 20.74 174 TYR B CA 1
ATOM 2402 C C . TYR B 1 151 ? -10.012 13.494 -0.057 1.00 22.67 174 TYR B C 1
ATOM 2403 O O . TYR B 1 151 ? -9.566 14.411 0.642 1.00 23.73 174 TYR B O 1
ATOM 2412 N N . HIS B 1 152 ? -11.307 13.201 -0.147 1.00 22.33 175 HIS B N 1
ATOM 2413 C CA . HIS B 1 152 ? -12.333 13.732 0.740 1.00 22.19 175 HIS B CA 1
ATOM 2414 C C . HIS B 1 152 ? -12.601 12.730 1.854 1.00 24.54 175 HIS B C 1
ATOM 2415 O O . HIS B 1 152 ? -12.666 11.523 1.599 1.00 21.69 175 HIS B O 1
ATOM 2422 N N . ILE B 1 153 ? -12.786 13.230 3.076 1.00 22.21 176 ILE B N 1
ATOM 2423 C CA . ILE B 1 153 ? -13.188 12.418 4.226 1.00 21.45 176 ILE B CA 1
ATOM 2424 C C . ILE B 1 153 ? -14.653 12.703 4.533 1.00 26.05 176 ILE B C 1
ATOM 2425 O O . ILE B 1 153 ? -15.041 13.866 4.663 1.00 25.51 176 ILE B O 1
ATOM 2430 N N . ARG B 1 154 ? -15.468 11.657 4.665 1.00 23.27 177 ARG B N 1
ATOM 2431 C CA . ARG B 1 154 ? -16.836 11.834 5.138 1.00 26.32 177 ARG B CA 1
ATOM 2432 C C . ARG B 1 154 ? -17.160 10.790 6.198 1.00 26.81 177 ARG B C 1
ATOM 2433 O O . ARG B 1 154 ? -16.923 9.590 6.000 1.00 19.33 177 ARG B O 1
ATOM 2441 N N . HIS B 1 155 ? -17.672 11.254 7.337 1.00 23.82 178 HIS B N 1
ATOM 2442 C CA . HIS B 1 155 ? -18.153 10.324 8.347 1.00 22.64 178 HIS B CA 1
ATOM 2443 C C . HIS B 1 155 ? -19.397 9.610 7.827 1.00 24.04 178 HIS B C 1
ATOM 2444 O O . HIS B 1 155 ? -20.274 10.224 7.218 1.00 22.95 178 HIS B O 1
ATOM 2451 N N . PHE B 1 156 ? -19.458 8.298 8.046 1.00 22.72 179 PHE B N 1
ATOM 2452 C CA . PHE B 1 156 ? -20.523 7.464 7.504 1.00 25.41 179 PHE B CA 1
ATOM 2453 C C . PHE B 1 156 ? -21.550 7.071 8.562 1.00 23.37 179 PHE B C 1
ATOM 2454 O O . PHE B 1 156 ? -22.752 7.189 8.317 1.00 24.76 179 PHE B O 1
ATOM 2462 N N . ASP B 1 157 ? -21.106 6.608 9.730 1.00 21.31 180 ASP B N 1
ATOM 2463 C CA . ASP B 1 157 ? -22.016 6.185 10.8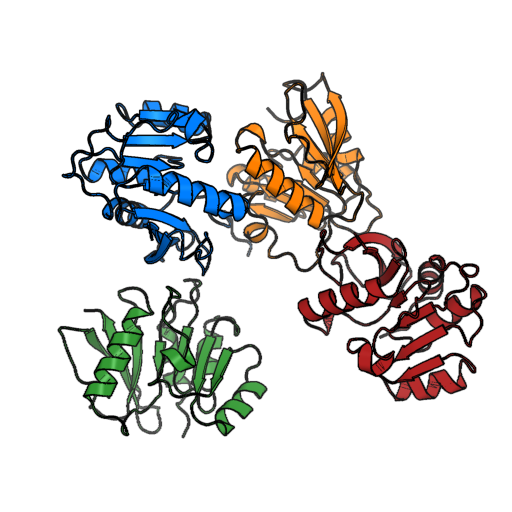01 1.00 20.10 180 ASP B CA 1
ATOM 2464 C C . ASP B 1 157 ? -21.209 5.941 12.067 1.00 21.31 180 ASP B C 1
ATOM 2465 O O . ASP B 1 157 ? -20.012 5.662 12.011 1.00 23.44 180 ASP B O 1
ATOM 2470 N N . PHE B 1 158 ? -21.882 6.038 13.214 1.00 23.29 181 PHE B N 1
ATOM 2471 C CA . PHE B 1 158 ? -21.320 5.612 14.491 1.00 20.91 181 PHE B CA 1
ATOM 2472 C C . PHE B 1 158 ? -22.312 4.627 15.101 1.00 23.16 181 PHE B C 1
ATOM 2473 O O . PHE B 1 158 ? -23.451 5.001 15.403 1.00 19.85 181 PHE B O 1
ATOM 2481 N N . ILE B 1 159 ? -21.895 3.371 15.249 1.00 21.57 182 ILE B N 1
ATOM 2482 C CA . ILE B 1 159 ? -22.793 2.260 15.556 1.00 21.57 182 ILE B CA 1
ATOM 2483 C C . ILE B 1 159 ? -22.507 1.808 16.983 1.00 23.26 182 ILE B C 1
ATOM 2484 O O . ILE B 1 159 ? -21.520 1.103 17.244 1.00 22.49 182 ILE B O 1
ATOM 2489 N N . VAL B 1 160 ? -23.386 2.194 17.916 1.00 22.96 183 VAL B N 1
ATOM 2490 C CA . VAL B 1 160 ? -23.148 1.890 19.324 1.00 20.52 183 VAL B CA 1
ATOM 2491 C C . VAL B 1 160 ? -23.367 0.407 19.625 1.00 24.92 183 VAL B C 1
ATOM 2492 O O . VAL B 1 160 ? -22.787 -0.110 20.585 1.00 24.81 183 VAL B O 1
ATOM 2496 N N . ARG B 1 161 ? -24.155 -0.298 18.809 1.00 23.47 184 ARG B N 1
ATOM 2497 C CA . ARG B 1 161 ? -24.368 -1.745 18.952 1.00 24.84 184 ARG B CA 1
ATOM 2498 C C . ARG B 1 161 ? -23.267 -2.539 18.236 1.00 29.92 184 ARG B C 1
ATOM 2499 O O . ARG B 1 161 ? -23.477 -3.277 17.270 1.00 32.04 184 ARG B O 1
ATOM 2507 N N . ASN B 1 162 ? -22.054 -2.357 18.731 1.00 27.84 185 ASN B N 1
ATOM 2508 C CA . ASN B 1 162 ? -20.888 -3.056 18.224 1.00 26.96 185 ASN B CA 1
ATOM 2509 C C . ASN B 1 162 ? -19.946 -3.123 19.406 1.00 29.37 185 ASN B C 1
ATOM 2510 O O . ASN B 1 162 ? -19.983 -2.250 20.276 1.00 23.92 185 ASN B O 1
ATOM 2515 N N . ILE B 1 163 ? -19.145 -4.183 19.466 1.00 27.47 186 ILE B N 1
ATOM 2516 C CA . ILE B 1 163 ? -18.204 -4.353 20.570 1.00 27.33 186 ILE B CA 1
ATOM 2517 C C . ILE B 1 163 ? -16.780 -4.197 20.046 1.00 30.02 186 ILE B C 1
ATOM 2518 O O . ILE B 1 163 ? -16.250 -5.117 19.407 1.00 30.41 186 ILE B O 1
ATOM 2523 N N . PRO B 1 164 ? -16.123 -3.049 20.260 1.00 32.09 187 PRO B N 1
ATOM 2524 C CA . PRO B 1 164 ? -16.613 -1.811 20.876 1.00 24.94 187 PRO B CA 1
ATOM 2525 C C . PRO B 1 164 ? -17.406 -0.985 19.853 1.00 26.81 187 PRO B C 1
ATOM 2526 O O . PRO B 1 164 ? -17.435 -1.399 18.693 1.00 26.21 187 PRO B O 1
ATOM 2530 N N . PRO B 1 165 ? -18.041 0.122 20.255 1.00 28.00 188 PRO B N 1
ATOM 2531 C CA . PRO B 1 165 ? -18.769 0.949 19.276 1.00 23.65 188 PRO B CA 1
ATOM 2532 C C . PRO B 1 165 ? -17.901 1.277 18.065 1.00 21.85 188 PRO B C 1
ATOM 2533 O O . PRO B 1 165 ? -16.731 1.640 18.202 1.00 21.82 188 PRO B O 1
ATOM 2537 N N . ALA B 1 166 ? -18.476 1.135 16.868 1.00 20.67 189 ALA B N 1
ATOM 2538 C CA . ALA B 1 166 ? -17.712 1.196 15.616 1.00 23.29 189 ALA B CA 1
ATOM 2539 C C . ALA B 1 166 ? -17.992 2.479 14.835 1.00 23.93 189 ALA B C 1
ATOM 2540 O O . ALA B 1 166 ? -19.153 2.815 14.567 1.00 20.62 189 ALA B O 1
ATOM 2542 N N . GLN B 1 167 ? -16.918 3.162 14.434 1.00 20.92 190 GLN B N 1
ATOM 2543 C CA . GLN B 1 167 ? -16.977 4.286 13.513 1.00 22.11 190 GLN B CA 1
ATOM 2544 C C . GLN B 1 167 ? -16.754 3.815 12.080 1.00 26.60 190 GLN B C 1
ATOM 2545 O O . GLN B 1 167 ? -15.851 3.015 11.810 1.00 22.24 190 GLN B O 1
ATOM 2551 N N . LEU B 1 168 ? -17.567 4.333 11.159 1.00 21.08 191 LEU B N 1
ATOM 2552 C CA . LEU B 1 168 ? -17.422 4.050 9.737 1.00 19.73 191 LEU B CA 1
ATOM 2553 C C . LEU B 1 168 ? -17.096 5.345 9.008 1.00 24.75 191 LEU B C 1
ATOM 2554 O O . LEU B 1 168 ? -17.772 6.364 9.209 1.00 20.23 191 LEU B O 1
ATOM 2559 N N . TRP B 1 169 ? -16.052 5.312 8.177 1.00 18.72 192 TRP B N 1
ATOM 2560 C CA . TRP B 1 169 ? -15.639 6.469 7.391 1.00 22.63 192 TRP B CA 1
ATOM 2561 C C . TRP B 1 169 ? -15.565 6.105 5.912 1.00 22.83 192 TRP B C 1
ATOM 2562 O O . TRP B 1 169 ? -15.156 4.996 5.567 1.00 20.02 192 TRP B O 1
ATOM 2573 N N . THR B 1 170 ? -15.934 7.031 5.023 1.00 18.32 193 THR B N 1
ATOM 2574 C CA . THR B 1 170 ? -15.672 6.798 3.608 1.00 20.71 193 THR B CA 1
ATOM 2575 C C . THR B 1 170 ? -14.742 7.873 3.068 1.00 21.39 193 THR B C 1
ATOM 2576 O O . THR B 1 170 ? -14.773 9.028 3.512 1.00 18.53 193 THR B O 1
ATOM 2580 N N . TYR B 1 171 ? -13.911 7.464 2.103 1.00 19.48 194 TYR B N 1
ATOM 2581 C CA . TYR B 1 171 ? -12.966 8.332 1.422 1.00 20.32 194 TYR B CA 1
ATOM 2582 C C . TYR B 1 171 ? -13.167 8.209 -0.080 1.00 21.41 194 TYR B C 1
ATOM 2583 O O . TYR B 1 171 ? -13.337 7.102 -0.604 1.00 19.48 194 TYR B O 1
ATOM 2592 N N . THR B 1 172 ? -13.144 9.352 -0.771 1.00 17.23 195 THR B N 1
ATOM 2593 C CA . THR B 1 172 ? -13.232 9.402 -2.224 1.00 19.31 195 THR B CA 1
ATOM 2594 C C . THR B 1 172 ? -12.132 10.314 -2.761 1.00 22.60 195 THR B C 1
ATOM 2595 O O . THR B 1 172 ? -11.582 11.141 -2.032 1.00 21.40 195 THR B O 1
ATOM 2599 N N . ARG B 1 173 ? -11.821 10.155 -4.051 1.00 21.25 196 ARG B N 1
ATOM 2600 C CA . ARG B 1 173 ? -10.729 10.898 -4.677 1.00 22.10 196 ARG B CA 1
ATOM 2601 C C . ARG B 1 173 ? -11.071 12.383 -4.767 1.00 27.12 196 ARG B C 1
ATOM 2602 O O . ARG B 1 173 ? -12.183 12.759 -5.158 1.00 22.87 196 ARG B O 1
ATOM 2610 N N . ALA B 1 174 ? -10.109 13.225 -4.392 1.00 24.08 197 ALA B N 1
ATOM 2611 C CA . ALA B 1 174 ? -10.254 14.671 -4.485 1.00 28.51 197 ALA B CA 1
ATOM 2612 C C . ALA B 1 174 ? -9.964 15.155 -5.910 1.00 34.35 197 ALA B C 1
ATOM 2613 O O . ALA B 1 174 ? -10.681 15.991 -6.477 1.00 38.19 197 ALA B O 1
ATOM 2616 N N . VAL C 1 11 ? 27.942 -24.678 -36.818 1.00 48.72 34 VAL C N 1
ATOM 2617 C CA . VAL C 1 11 ? 27.063 -25.709 -36.268 1.00 44.58 34 VAL C CA 1
ATOM 2618 C C . VAL C 1 11 ? 26.568 -25.275 -34.893 1.00 45.80 34 VAL C C 1
ATOM 2619 O O . VAL C 1 11 ? 27.356 -25.136 -33.957 1.00 45.91 34 VAL C O 1
ATOM 2623 N N . PRO C 1 12 ? 25.264 -25.051 -34.759 1.00 49.32 35 PRO C N 1
ATOM 2624 C CA . PRO C 1 12 ? 24.752 -24.531 -33.487 1.00 47.32 35 PRO C CA 1
ATOM 2625 C C . PRO C 1 12 ? 24.840 -25.590 -32.397 1.00 41.68 35 PRO C C 1
ATOM 2626 O O . PRO C 1 12 ? 24.650 -26.784 -32.646 1.00 41.11 35 PRO C O 1
ATOM 2630 N N . THR C 1 13 ? 25.162 -25.133 -31.189 1.00 41.81 36 THR C N 1
ATOM 2631 C CA . THR C 1 13 ? 25.144 -25.960 -29.990 1.00 35.58 36 THR C CA 1
ATOM 2632 C C . THR C 1 13 ? 23.920 -26.867 -29.958 1.00 35.16 36 THR C C 1
ATOM 2633 O O . THR C 1 13 ? 22.803 -26.433 -30.242 1.00 36.91 36 THR C O 1
ATOM 2637 N N . SER C 1 14 ? 24.136 -28.138 -29.638 1.00 31.53 37 SER C N 1
ATOM 2638 C CA . SER C 1 14 ? 23.009 -29.052 -29.608 1.00 33.06 37 SER C CA 1
ATOM 2639 C C . SER C 1 14 ? 22.092 -28.716 -28.431 1.00 31.39 37 SER C C 1
ATOM 2640 O O . SER C 1 14 ? 22.449 -27.956 -27.519 1.00 27.20 37 SER C O 1
ATOM 2643 N N . SER C 1 15 ? 20.872 -29.259 -28.488 1.00 30.45 38 SER C N 1
ATOM 2644 C CA . SER C 1 15 ? 19.867 -28.925 -27.483 1.00 33.61 38 SER C CA 1
ATOM 2645 C C . SER C 1 15 ? 20.261 -29.462 -26.113 1.00 27.50 38 SER C C 1
ATOM 2646 O O . SER C 1 15 ? 20.009 -28.809 -25.091 1.00 24.72 38 SER C O 1
ATOM 2649 N N . ILE C 1 16 ? 20.905 -30.635 -26.075 1.00 27.52 39 ILE C N 1
ATOM 2650 C CA . ILE C 1 16 ? 21.299 -31.220 -24.796 1.00 27.90 39 ILE C CA 1
ATOM 2651 C C . ILE C 1 16 ? 22.390 -30.381 -24.132 1.00 26.40 39 ILE C C 1
ATOM 2652 O O . ILE C 1 16 ? 22.357 -30.155 -22.919 1.00 22.58 39 ILE C O 1
ATOM 2657 N N . THR C 1 17 ? 23.358 -29.883 -24.913 1.00 25.33 40 THR C N 1
ATOM 2658 C CA . THR C 1 17 ? 24.380 -28.995 -24.356 1.00 24.13 40 THR C CA 1
ATOM 2659 C C . THR C 1 17 ? 23.763 -27.708 -23.825 1.00 21.53 40 THR C C 1
ATOM 2660 O O . THR C 1 17 ? 24.121 -27.232 -22.735 1.00 20.91 40 THR C O 1
ATOM 2664 N N . ALA C 1 18 ? 22.826 -27.126 -24.573 1.00 24.38 41 ALA C N 1
ATOM 2665 C CA . ALA C 1 18 ? 22.211 -25.881 -24.122 1.00 23.54 41 ALA C CA 1
ATOM 2666 C C . ALA C 1 18 ? 21.396 -26.097 -22.857 1.00 22.64 41 ALA C C 1
ATOM 2667 O O . ALA C 1 18 ? 21.351 -25.226 -21.983 1.00 20.89 41 ALA C O 1
ATOM 2669 N N . LYS C 1 19 ? 20.731 -27.248 -22.748 1.00 23.05 42 LYS C N 1
ATOM 2670 C CA . LYS C 1 19 ? 19.984 -27.545 -21.532 1.00 24.42 42 LYS C CA 1
ATOM 2671 C C . LYS C 1 19 ? 20.916 -27.655 -20.334 1.00 22.52 42 LYS C C 1
ATOM 2672 O O . LYS C 1 19 ? 20.625 -27.112 -19.258 1.00 19.77 42 LYS C O 1
ATOM 2678 N N . LYS C 1 20 ? 22.051 -28.345 -20.505 1.00 18.79 43 LYS C N 1
ATOM 2679 C CA . LYS C 1 20 ? 23.005 -28.472 -19.408 1.00 19.31 43 LYS C CA 1
ATOM 2680 C C . LYS C 1 20 ? 23.517 -27.103 -18.962 1.00 19.62 43 LYS C C 1
ATOM 2681 O O . LYS C 1 20 ? 23.583 -26.826 -17.760 1.00 18.49 43 LYS C O 1
ATOM 2687 N N . MET C 1 21 ? 23.848 -26.217 -19.918 1.00 18.33 44 MET C N 1
ATOM 2688 C CA . MET C 1 21 ? 24.370 -24.893 -19.573 1.00 19.33 44 MET C CA 1
ATOM 2689 C C . MET C 1 21 ? 23.339 -24.059 -18.819 1.00 18.21 44 MET C C 1
ATOM 2690 O O . MET C 1 21 ? 23.661 -23.409 -17.819 1.00 19.21 44 MET C O 1
ATOM 2695 N N . ALA C 1 22 ? 22.092 -24.054 -19.290 1.00 20.53 45 ALA C N 1
ATOM 2696 C CA . ALA C 1 22 ? 21.046 -23.279 -18.627 1.00 19.09 45 ALA C CA 1
ATOM 2697 C C . ALA C 1 22 ? 20.633 -23.866 -17.275 1.00 20.75 45 ALA C C 1
ATOM 2698 O O . ALA C 1 22 ? 19.999 -23.161 -16.485 1.00 21.62 45 ALA C O 1
ATOM 2700 N N . SER C 1 23 ? 20.988 -25.124 -16.976 1.00 20.65 46 SER C N 1
ATOM 2701 C CA . SER C 1 23 ? 20.515 -25.735 -15.732 1.00 22.92 46 SER C CA 1
ATOM 2702 C C . SER C 1 23 ? 21.127 -25.092 -14.489 1.00 26.73 46 SER C C 1
ATOM 2703 O O . SER C 1 23 ? 20.617 -25.316 -13.383 1.00 24.75 46 SER C O 1
ATOM 2706 N N . VAL C 1 24 ? 22.174 -24.269 -14.637 1.00 22.92 47 VAL C N 1
ATOM 2707 C CA . VAL C 1 24 ? 22.742 -23.605 -13.474 1.00 22.19 47 VAL C CA 1
ATOM 2708 C C . VAL 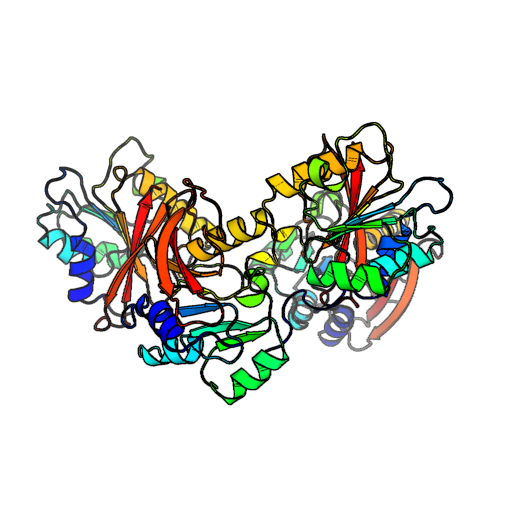C 1 24 ? 21.833 -22.497 -12.958 1.00 23.71 47 VAL C C 1
ATOM 2709 O O . VAL C 1 24 ? 21.956 -22.102 -11.796 1.00 23.90 47 VAL C O 1
ATOM 2713 N N . ILE C 1 25 ? 20.922 -21.995 -13.796 1.00 22.49 48 ILE C N 1
ATOM 2714 C CA . ILE C 1 25 ? 20.073 -20.861 -13.441 1.00 23.36 48 ILE C CA 1
ATOM 2715 C C . ILE C 1 25 ? 19.114 -21.244 -12.320 1.00 25.10 48 ILE C C 1
ATOM 2716 O O . ILE C 1 25 ? 18.512 -22.329 -12.331 1.00 22.01 48 ILE C O 1
ATOM 2721 N N . ASN C 1 26 ? 18.956 -20.339 -11.353 1.00 25.61 49 ASN C N 1
ATOM 2722 C CA . ASN C 1 26 ? 17.895 -20.395 -10.349 1.00 24.69 49 ASN C CA 1
ATOM 2723 C C . ASN C 1 26 ? 16.755 -19.450 -10.740 1.00 26.22 49 ASN C C 1
ATOM 2724 O O . ASN C 1 26 ? 16.788 -18.262 -10.391 1.00 23.54 49 ASN C O 1
ATOM 2729 N N . PRO C 1 27 ? 15.716 -19.937 -11.429 1.00 27.03 50 PRO C N 1
ATOM 2730 C CA . PRO C 1 27 ? 14.616 -19.041 -11.837 1.00 26.44 50 PRO C CA 1
ATOM 2731 C C . PRO C 1 27 ? 13.800 -18.495 -10.670 1.00 30.78 50 PRO C C 1
ATOM 2732 O O . PRO C 1 27 ? 13.006 -17.560 -10.868 1.00 30.86 50 PRO C O 1
ATOM 2736 N N . HIS C 1 28 ? 13.990 -19.011 -9.461 1.00 24.90 51 HIS C N 1
ATOM 2737 C CA . HIS C 1 28 ? 13.278 -18.508 -8.294 1.00 28.03 51 HIS C CA 1
ATOM 2738 C C . HIS C 1 28 ? 14.053 -17.451 -7.518 1.00 29.79 51 HIS C C 1
ATOM 2739 O O . HIS C 1 28 ? 13.532 -16.930 -6.528 1.00 27.88 51 HIS C O 1
ATOM 2746 N N . SER C 1 29 ? 15.271 -17.103 -7.938 1.00 26.76 52 SER C N 1
ATOM 2747 C CA . SER C 1 29 ? 15.991 -16.043 -7.239 1.00 24.80 52 SER C CA 1
ATOM 2748 C C . SER C 1 29 ? 15.394 -14.670 -7.511 1.00 29.40 52 SER C C 1
ATOM 2749 O O . SER C 1 29 ? 15.546 -13.761 -6.682 1.00 26.15 52 SER C O 1
ATOM 2752 N N . GLY C 1 30 ? 14.703 -14.500 -8.633 1.00 27.28 53 GLY C N 1
ATOM 2753 C CA . GLY C 1 30 ? 14.174 -13.201 -8.978 1.00 32.41 53 GLY C CA 1
ATOM 2754 C C . GLY C 1 30 ? 15.172 -12.266 -9.620 1.00 30.04 53 GLY C C 1
ATOM 2755 O O . GLY C 1 30 ? 14.784 -11.176 -10.047 1.00 32.26 53 GLY C O 1
ATOM 2756 N N . LEU C 1 31 ? 16.463 -12.657 -9.693 1.00 30.57 54 LEU C N 1
ATOM 2757 C CA . LEU C 1 31 ? 17.498 -11.909 -10.384 1.00 26.60 54 LEU C CA 1
ATOM 2758 C C . LEU C 1 31 ? 17.501 -12.253 -11.870 1.00 27.74 54 LEU C C 1
ATOM 2759 O O . LEU C 1 31 ? 17.154 -13.381 -12.256 1.00 26.17 54 LEU C O 1
ATOM 2764 N N . PRO C 1 32 ? 17.901 -11.298 -12.707 1.00 26.07 55 PRO C N 1
ATOM 2765 C CA . PRO C 1 32 ? 17.993 -11.551 -14.151 1.00 27.02 55 PRO C CA 1
ATOM 2766 C C . PRO C 1 32 ? 19.227 -12.377 -14.500 1.00 23.10 55 PRO C C 1
ATOM 2767 O O . PRO C 1 32 ? 20.110 -12.606 -13.674 1.00 23.92 55 PRO C O 1
ATOM 2771 N N . VAL C 1 33 ? 19.277 -12.815 -15.761 1.00 24.10 56 VAL C N 1
ATOM 2772 C CA . VAL C 1 33 ? 20.343 -13.664 -16.291 1.00 22.30 56 VAL C CA 1
ATOM 2773 C C . VAL C 1 33 ? 21.065 -12.904 -17.397 1.00 25.36 56 VAL C C 1
ATOM 2774 O O . VAL C 1 33 ? 20.434 -12.165 -18.158 1.00 26.48 56 VAL C O 1
ATOM 2778 N N . LEU C 1 34 ? 22.387 -13.069 -17.477 1.00 25.64 57 LEU C N 1
ATOM 2779 C CA . LEU C 1 34 ? 23.203 -12.472 -18.531 1.00 22.29 57 LEU C CA 1
ATOM 2780 C C . LEU C 1 34 ? 23.749 -13.561 -19.447 1.00 24.49 57 LEU C C 1
ATOM 2781 O O . LEU C 1 34 ? 24.409 -14.497 -18.977 1.00 22.31 57 LEU C O 1
ATOM 2786 N N . GLU C 1 35 ? 23.485 -13.435 -20.750 1.00 22.80 58 GLU C N 1
ATOM 2787 C CA . GLU C 1 35 ? 24.018 -14.336 -21.766 1.00 25.25 58 GLU C CA 1
ATOM 2788 C C . GLU C 1 35 ? 24.995 -13.576 -22.651 1.00 25.74 58 GLU C C 1
ATOM 2789 O O . GLU C 1 35 ? 24.743 -12.426 -23.009 1.00 26.96 58 GLU C O 1
ATOM 2795 N N . LEU C 1 36 ? 26.107 -14.216 -22.999 1.00 25.58 59 LEU C N 1
ATOM 2796 C CA . LEU C 1 36 ? 27.113 -13.629 -23.878 1.00 29.09 59 LEU C CA 1
ATOM 2797 C C . LEU C 1 36 ? 27.197 -14.454 -25.156 1.00 28.57 59 LEU C C 1
ATOM 2798 O O . LEU C 1 36 ? 27.331 -15.682 -25.096 1.00 28.11 59 LEU C O 1
ATOM 2803 N N . GLY C 1 37 ? 27.088 -13.778 -26.308 1.00 28.78 60 GLY C N 1
ATOM 2804 C CA . GLY C 1 37 ? 27.185 -14.406 -27.610 1.00 26.23 60 GLY C CA 1
ATOM 2805 C C . GLY C 1 37 ? 26.057 -15.360 -27.983 1.00 27.00 60 GLY C C 1
ATOM 2806 O O . GLY C 1 37 ? 26.297 -16.539 -28.251 1.00 33.19 60 GLY C O 1
ATOM 2807 N N . PRO C 1 38 ? 24.810 -14.871 -28.051 1.00 28.32 61 PRO C N 1
ATOM 2808 C CA . PRO C 1 38 ? 23.680 -15.794 -28.302 1.00 28.98 61 PRO C CA 1
ATOM 2809 C C . PRO C 1 38 ? 23.615 -16.372 -29.712 1.00 30.36 61 PRO C C 1
ATOM 2810 O O . PRO C 1 38 ? 23.048 -17.458 -29.882 1.00 30.27 61 PRO C O 1
ATOM 2814 N N . GLY C 1 39 ? 24.158 -15.700 -30.726 1.00 30.51 62 GLY C N 1
ATOM 2815 C CA . GLY C 1 39 ? 24.259 -16.322 -32.046 1.00 28.60 62 GLY C CA 1
ATOM 2816 C C . GLY C 1 39 ? 22.895 -16.559 -32.671 1.00 30.66 62 GLY C C 1
ATOM 2817 O O . GLY C 1 39 ? 22.106 -15.625 -32.875 1.00 35.14 62 GLY C O 1
ATOM 2818 N N . THR C 1 40 ? 22.592 -17.825 -32.971 1.00 31.82 63 THR C N 1
ATOM 2819 C CA . THR C 1 40 ? 21.273 -18.192 -33.472 1.00 34.08 63 THR C CA 1
ATOM 2820 C C . THR C 1 40 ? 20.215 -18.305 -32.377 1.00 34.88 63 THR C C 1
ATOM 2821 O O . THR C 1 40 ? 19.029 -18.437 -32.701 1.00 32.03 63 THR C O 1
ATOM 2825 N N . GLY C 1 41 ? 20.604 -18.271 -31.103 1.00 31.29 64 GLY C N 1
ATOM 2826 C CA . GLY C 1 41 ? 19.647 -18.295 -30.011 1.00 33.49 64 GLY C CA 1
ATOM 2827 C C . GLY C 1 41 ? 19.296 -19.660 -29.455 1.00 31.65 64 GLY C C 1
ATOM 2828 O O . GLY C 1 41 ? 18.324 -19.769 -28.693 1.00 31.64 64 GLY C O 1
ATOM 2829 N N . VAL C 1 42 ? 20.056 -20.703 -29.783 1.00 29.40 65 VAL C N 1
ATOM 2830 C CA . VAL C 1 42 ? 19.713 -22.021 -29.258 1.00 32.92 65 VAL C CA 1
ATOM 2831 C C . VAL C 1 42 ? 19.866 -22.060 -27.737 1.00 30.95 65 VAL C C 1
ATOM 2832 O O . VAL C 1 42 ? 19.082 -22.723 -27.042 1.00 28.45 65 VAL C O 1
ATOM 2836 N N . ILE C 1 43 ? 20.845 -21.339 -27.189 1.00 29.39 66 ILE C N 1
ATOM 2837 C CA . ILE C 1 43 ? 20.983 -21.268 -25.736 1.00 27.10 66 ILE C CA 1
ATOM 2838 C C . ILE C 1 43 ? 19.950 -20.317 -25.141 1.00 29.93 66 ILE C C 1
ATOM 2839 O O . ILE C 1 43 ? 19.373 -20.593 -24.080 1.00 27.57 66 ILE C O 1
ATOM 2844 N N . THR C 1 44 ? 19.697 -19.188 -25.816 1.00 27.99 67 THR C N 1
ATOM 2845 C CA . THR C 1 44 ? 18.628 -18.279 -25.403 1.00 27.94 67 THR C CA 1
ATOM 2846 C C . THR C 1 44 ? 17.307 -19.019 -25.230 1.00 27.31 67 THR C C 1
ATOM 2847 O O . THR C 1 44 ? 16.567 -18.785 -24.263 1.00 24.38 67 THR C O 1
ATOM 2851 N N . LYS C 1 45 ? 17.002 -19.917 -26.166 1.00 25.63 68 LYS C N 1
ATOM 2852 C CA . LYS C 1 45 ? 15.796 -20.733 -26.081 1.00 29.55 68 LYS C CA 1
ATOM 2853 C C . LYS C 1 45 ? 15.797 -21.586 -24.816 1.00 29.51 68 LYS C C 1
ATOM 2854 O O . LYS C 1 45 ? 14.772 -21.698 -24.133 1.00 27.38 68 LYS C O 1
ATOM 2860 N N . ALA C 1 46 ? 16.944 -22.191 -24.485 1.00 26.91 69 ALA C N 1
ATOM 2861 C CA . ALA C 1 46 ? 17.032 -23.024 -23.288 1.00 29.25 69 ALA C CA 1
ATOM 2862 C C . ALA C 1 46 ? 16.910 -22.197 -22.013 1.00 26.55 69 ALA C C 1
ATOM 2863 O O . ALA C 1 46 ? 16.368 -22.682 -21.015 1.00 27.27 69 ALA C O 1
ATOM 2865 N N . ILE C 1 47 ? 17.404 -20.956 -22.025 1.00 25.54 70 ILE C N 1
ATOM 2866 C CA . ILE C 1 47 ? 17.288 -20.099 -20.849 1.00 25.14 70 ILE C CA 1
ATOM 2867 C C . ILE C 1 47 ? 15.832 -19.737 -20.597 1.00 27.72 70 ILE C C 1
ATOM 2868 O O . ILE C 1 47 ? 15.343 -19.810 -19.458 1.00 24.92 70 ILE C O 1
ATOM 2873 N N . LEU C 1 48 ? 15.108 -19.372 -21.657 1.00 22.68 71 LEU C N 1
ATOM 2874 C CA . LEU C 1 48 ? 13.682 -19.095 -21.518 1.00 29.53 71 LEU C CA 1
ATOM 2875 C C . LEU C 1 48 ? 12.922 -20.334 -21.062 1.00 23.66 71 LEU C C 1
ATOM 2876 O O . LEU C 1 48 ? 11.955 -20.222 -20.306 1.00 28.89 71 LEU C O 1
ATOM 2881 N N . ALA C 1 49 ? 13.382 -21.523 -21.452 1.00 27.55 72 ALA C N 1
ATOM 2882 C CA . ALA C 1 49 ? 12.709 -22.754 -21.042 1.00 28.56 72 ALA C CA 1
ATOM 2883 C C . ALA C 1 49 ? 12.859 -23.052 -19.548 1.00 29.94 72 ALA C C 1
ATOM 2884 O O . ALA C 1 49 ? 12.110 -23.879 -19.020 1.00 25.34 72 ALA C O 1
ATOM 2886 N N . ARG C 1 50 ? 13.811 -22.423 -18.854 1.00 30.55 73 ARG C N 1
ATOM 2887 C CA . ARG C 1 50 ? 13.840 -22.525 -17.395 1.00 31.17 73 ARG C CA 1
ATOM 2888 C C . ARG C 1 50 ? 12.766 -21.697 -16.716 1.00 34.69 73 ARG C C 1
ATOM 2889 O O . ARG C 1 50 ? 12.599 -21.811 -15.497 1.00 40.15 73 ARG C O 1
ATOM 2897 N N . GLY C 1 51 ? 12.065 -20.847 -17.448 1.00 33.15 74 GLY C N 1
ATOM 2898 C CA . GLY C 1 51 ? 11.079 -19.985 -16.850 1.00 35.75 74 GLY C CA 1
ATOM 2899 C C . GLY C 1 51 ? 11.550 -18.582 -16.559 1.00 38.22 74 GLY C C 1
ATOM 2900 O O . GLY C 1 51 ? 10.849 -17.851 -15.849 1.00 37.68 74 GLY C O 1
ATOM 2901 N N . ILE C 1 52 ? 12.723 -18.192 -17.060 1.00 34.78 75 ILE C N 1
ATOM 2902 C CA . ILE C 1 52 ? 13.134 -16.793 -17.017 1.00 33.52 75 ILE C CA 1
ATOM 2903 C C . ILE C 1 52 ? 12.260 -16.020 -17.994 1.00 36.18 75 ILE C C 1
ATOM 2904 O O . ILE C 1 52 ? 12.183 -16.368 -19.177 1.00 32.92 75 ILE C O 1
ATOM 2909 N N . LYS C 1 53 ? 11.577 -14.987 -17.503 1.00 34.01 76 LYS C N 1
ATOM 2910 C CA . LYS C 1 53 ? 10.787 -14.162 -18.401 1.00 37.37 76 LYS C CA 1
ATOM 2911 C C . LYS C 1 53 ? 11.717 -13.375 -19.324 1.00 36.22 76 LYS C C 1
ATOM 2912 O O . LYS C 1 53 ? 12.829 -13.002 -18.930 1.00 32.63 76 LYS C O 1
ATOM 2918 N N . PRO C 1 54 ? 11.290 -13.123 -20.566 1.00 36.25 77 PRO C N 1
ATOM 2919 C CA . PRO C 1 54 ? 12.214 -12.511 -21.541 1.00 35.95 77 PRO C CA 1
ATOM 2920 C C . PRO C 1 54 ? 12.803 -11.188 -21.087 1.00 33.08 77 PRO C C 1
ATOM 2921 O O . PRO C 1 54 ? 13.993 -10.943 -21.316 1.00 31.19 77 PRO C O 1
ATOM 2925 N N . GLU C 1 55 ? 12.019 -10.330 -20.434 1.00 33.10 78 GLU C N 1
ATOM 2926 C CA . GLU C 1 55 ? 12.556 -9.047 -19.983 1.00 39.99 78 GLU C CA 1
ATOM 2927 C C . GLU C 1 55 ? 13.694 -9.216 -18.985 1.00 35.19 78 GLU C C 1
ATOM 2928 O O . GLU C 1 55 ? 14.471 -8.282 -18.780 1.00 32.90 78 GLU C O 1
ATOM 2934 N N . SER C 1 56 ? 13.825 -10.389 -18.373 1.00 36.84 79 SER C N 1
ATOM 2935 C CA . SER C 1 56 ? 14.866 -10.628 -17.387 1.00 34.89 79 SER C CA 1
ATOM 2936 C C . SER C 1 56 ? 16.090 -11.341 -17.967 1.00 32.90 79 SER C C 1
ATOM 2937 O O . SER C 1 56 ? 16.945 -11.796 -17.202 1.00 30.98 79 SER C O 1
ATOM 2940 N N . LEU C 1 57 ? 16.193 -11.452 -19.292 1.00 27.83 80 LEU C N 1
ATOM 2941 C CA . LEU C 1 57 ? 17.376 -11.996 -19.954 1.00 26.18 80 LEU C CA 1
ATOM 2942 C C . LEU C 1 57 ? 18.037 -10.872 -20.745 1.00 31.59 80 LEU C C 1
ATOM 2943 O O . LEU C 1 57 ? 17.463 -10.376 -21.723 1.00 30.34 80 LEU C O 1
ATOM 2948 N N . THR C 1 58 ? 19.230 -10.466 -20.314 1.00 24.63 81 THR C N 1
ATOM 2949 C CA . THR C 1 58 ? 20.104 -9.599 -21.095 1.00 26.03 81 THR C CA 1
ATOM 2950 C C . THR C 1 58 ? 21.103 -10.473 -21.839 1.00 28.67 81 THR C C 1
ATOM 2951 O O . THR C 1 58 ? 21.707 -11.374 -21.244 1.00 25.29 81 THR C O 1
ATOM 2955 N N . ALA C 1 59 ? 21.256 -10.236 -23.138 1.00 27.99 82 ALA C N 1
ATOM 2956 C CA . ALA C 1 59 ? 22.167 -11.044 -23.946 1.00 27.96 82 ALA C CA 1
ATOM 2957 C C . ALA C 1 59 ? 22.960 -10.129 -24.867 1.00 32.27 82 ALA C C 1
ATOM 2958 O O . ALA C 1 59 ? 22.370 -9.350 -25.622 1.00 34.35 82 ALA C O 1
ATOM 2960 N N . ILE C 1 60 ? 24.288 -10.216 -24.804 1.00 26.03 83 ILE C N 1
ATOM 2961 C CA . ILE C 1 60 ? 25.168 -9.318 -25.542 1.00 30.55 83 ILE C CA 1
ATOM 2962 C C . ILE C 1 60 ? 25.679 -10.045 -26.777 1.00 30.33 83 ILE C C 1
ATOM 2963 O O . ILE C 1 60 ? 26.306 -11.105 -26.664 1.00 29.71 83 ILE C O 1
ATOM 2968 N N . GLU C 1 61 ? 25.437 -9.462 -27.956 1.00 34.06 84 GLU C N 1
ATOM 2969 C CA . GLU C 1 61 ? 25.839 -10.050 -29.228 1.00 31.23 84 GLU C CA 1
ATOM 2970 C C . GLU C 1 61 ? 26.611 -9.031 -30.056 1.00 37.55 84 GLU C C 1
ATOM 2971 O O . GLU C 1 61 ? 26.169 -7.888 -30.217 1.00 36.07 84 GLU C O 1
ATOM 2977 N N . TYR C 1 62 ? 27.757 -9.454 -30.593 1.00 33.83 85 TYR C N 1
ATOM 2978 C CA . TYR C 1 62 ? 28.620 -8.532 -31.328 1.00 37.32 85 TYR C CA 1
ATOM 2979 C C . TYR C 1 62 ? 28.128 -8.318 -32.755 1.00 38.88 85 TYR C C 1
ATOM 2980 O O . TYR C 1 62 ? 28.079 -7.181 -33.236 1.00 41.26 85 TYR C O 1
ATOM 2989 N N . SER C 1 63 ? 27.771 -9.399 -33.448 1.00 37.65 86 SER C N 1
ATOM 2990 C CA . SER C 1 63 ? 27.352 -9.296 -34.843 1.00 41.27 86 SER C CA 1
ATOM 2991 C C . SER C 1 63 ? 26.011 -8.585 -34.932 1.00 44.02 86 SER C C 1
ATOM 2992 O O . SER C 1 63 ? 25.029 -9.026 -34.324 1.00 40.43 86 SER C O 1
ATOM 2995 N N . THR C 1 64 ? 25.969 -7.484 -35.690 1.00 39.98 87 THR C N 1
ATOM 2996 C CA . THR C 1 64 ? 24.713 -6.760 -35.867 1.00 41.05 87 THR C CA 1
ATOM 2997 C C . THR C 1 64 ? 23.674 -7.616 -36.584 1.00 41.41 87 THR C C 1
ATOM 2998 O O . THR C 1 64 ? 22.486 -7.578 -36.242 1.00 42.07 87 THR C O 1
ATOM 3002 N N . ASP C 1 65 ? 24.105 -8.416 -37.563 1.00 42.50 88 ASP C N 1
ATOM 3003 C CA . ASP C 1 65 ? 23.161 -9.242 -38.312 1.00 46.52 88 ASP C CA 1
ATOM 3004 C C . ASP C 1 65 ? 22.506 -10.297 -37.420 1.00 49.25 88 ASP C C 1
ATOM 3005 O O . ASP C 1 65 ? 21.283 -10.486 -37.466 1.00 46.74 88 ASP C O 1
ATOM 3010 N N . PHE C 1 66 ? 23.305 -11.011 -36.615 1.00 45.17 89 PHE C N 1
ATOM 3011 C CA . PHE C 1 66 ? 22.723 -11.901 -35.608 1.00 44.45 89 PHE C CA 1
ATOM 3012 C C . PHE C 1 66 ? 21.800 -11.131 -34.672 1.00 42.01 89 PHE C C 1
ATOM 3013 O O . PHE C 1 66 ? 20.708 -11.602 -34.328 1.00 42.31 89 PHE C O 1
ATOM 3021 N N . TYR C 1 67 ? 22.221 -9.930 -34.267 1.00 41.02 90 TYR C N 1
ATOM 3022 C CA . TYR C 1 67 ? 21.417 -9.093 -33.384 1.00 38.27 90 TYR C CA 1
ATOM 3023 C C . TYR C 1 67 ? 20.049 -8.789 -33.991 1.00 44.74 90 TYR C C 1
ATOM 3024 O O . TYR C 1 67 ? 19.022 -8.898 -33.310 1.00 42.87 90 TYR C O 1
ATOM 3033 N N . ASN C 1 68 ? 20.013 -8.426 -35.278 1.00 46.27 91 ASN C N 1
ATOM 3034 C CA . ASN C 1 68 ? 18.747 -8.103 -35.933 1.00 45.56 91 ASN C CA 1
ATOM 3035 C C . ASN C 1 68 ? 17.835 -9.323 -36.023 1.00 44.34 91 ASN C C 1
ATOM 3036 O O . ASN C 1 68 ? 16.612 -9.202 -35.890 1.00 46.20 91 ASN C O 1
ATOM 3041 N N . GLN C 1 69 ? 18.401 -10.501 -36.272 1.00 46.51 92 GLN C N 1
ATOM 3042 C CA . GLN C 1 69 ? 17.569 -11.697 -36.349 1.00 49.49 92 GLN C CA 1
ATOM 3043 C C . GLN C 1 69 ? 17.052 -12.094 -34.971 1.00 48.47 92 GLN C C 1
ATOM 3044 O O . GLN C 1 69 ? 15.909 -12.549 -34.837 1.00 47.09 92 GLN C O 1
ATOM 3050 N N . LEU C 1 70 ? 17.879 -11.919 -33.933 1.00 46.40 93 LEU C N 1
ATOM 3051 C CA . LEU C 1 70 ? 17.459 -12.270 -32.580 1.00 43.60 93 LEU C CA 1
ATOM 3052 C C . LEU C 1 70 ? 16.280 -11.425 -32.131 1.00 44.12 93 LEU C C 1
ATOM 3053 O O . LEU C 1 70 ? 15.415 -11.913 -31.394 1.00 44.85 93 LEU C O 1
ATOM 3058 N N . LEU C 1 71 ? 16.221 -10.166 -32.577 1.00 43.50 94 LEU C N 1
ATOM 3059 C CA . LEU C 1 71 ? 15.096 -9.299 -32.243 1.00 43.43 94 LEU C CA 1
ATOM 3060 C C . LEU C 1 71 ? 13.789 -9.821 -32.822 1.00 43.95 94 LEU C C 1
ATOM 3061 O O . LEU C 1 71 ? 12.725 -9.635 -32.219 1.00 47.92 94 LEU C O 1
ATOM 3066 N N . ARG C 1 72 ? 13.844 -10.465 -33.986 1.00 46.19 95 ARG C N 1
ATOM 3067 C CA . ARG C 1 72 ? 12.643 -11.062 -34.557 1.00 47.90 95 ARG C CA 1
ATOM 3068 C C . ARG C 1 72 ? 12.304 -12.384 -33.879 1.00 48.37 95 ARG C C 1
ATOM 3069 O O . ARG C 1 72 ? 11.131 -12.662 -33.603 1.00 46.54 95 ARG C O 1
ATOM 3077 N N . SER C 1 73 ? 13.320 -13.202 -33.587 1.00 47.98 96 SER C N 1
ATOM 3078 C CA . SER C 1 73 ? 13.088 -14.556 -33.097 1.00 47.42 96 SER C CA 1
ATOM 3079 C C . SER C 1 73 ? 12.621 -14.590 -31.649 1.00 46.13 96 SER C C 1
ATOM 3080 O O . SER C 1 73 ? 11.812 -15.454 -31.289 1.00 51.13 96 SER C O 1
ATOM 3083 N N . TYR C 1 74 ? 13.104 -13.674 -30.810 1.00 43.39 97 TYR C N 1
ATOM 3084 C CA . TYR C 1 74 ? 12.850 -13.699 -29.369 1.00 39.98 97 TYR C CA 1
ATOM 3085 C C . TYR C 1 74 ? 12.446 -12.312 -28.895 1.00 40.61 97 TYR C C 1
ATOM 3086 O O . TYR C 1 74 ? 13.238 -11.606 -28.259 1.00 41.35 97 TYR C O 1
ATOM 3095 N N . PRO C 1 75 ? 11.209 -11.898 -29.163 1.00 41.76 98 PRO C N 1
ATOM 3096 C CA . PRO C 1 75 ? 10.767 -10.577 -28.710 1.00 38.90 98 PRO C CA 1
ATOM 3097 C C . PRO C 1 75 ? 10.673 -10.535 -27.192 1.00 42.17 98 PRO C C 1
ATOM 3098 O O . PRO C 1 75 ? 10.312 -11.523 -26.544 1.00 39.56 98 PRO C O 1
ATOM 3102 N N . GLY C 1 76 ? 10.997 -9.374 -26.626 1.00 37.28 99 GLY C N 1
ATOM 3103 C CA . GLY C 1 76 ? 10.993 -9.179 -25.196 1.00 35.96 99 GLY C CA 1
ATOM 3104 C C . GLY C 1 76 ? 12.349 -9.324 -24.539 1.00 36.97 99 GLY C C 1
ATOM 3105 O O . GLY C 1 76 ? 12.580 -8.716 -23.482 1.00 35.48 99 GLY C O 1
ATOM 3106 N N . VAL C 1 77 ? 13.252 -10.101 -25.144 1.00 34.57 100 VAL C N 1
ATOM 3107 C CA . VAL C 1 77 ? 14.582 -10.298 -24.582 1.00 34.29 100 VAL C CA 1
ATOM 3108 C C . VAL C 1 77 ? 15.415 -9.040 -24.773 1.00 36.50 100 VAL C C 1
ATOM 3109 O O . VAL C 1 77 ? 15.365 -8.389 -25.825 1.00 34.91 100 VAL C O 1
ATOM 3113 N N . ASN C 1 78 ? 16.181 -8.679 -23.744 1.00 34.03 101 ASN C N 1
ATOM 3114 C CA . ASN C 1 78 ? 16.984 -7.460 -23.784 1.00 33.71 101 ASN C CA 1
ATOM 3115 C C . ASN C 1 78 ? 18.300 -7.737 -24.509 1.00 31.92 101 ASN C C 1
ATOM 3116 O O . ASN C 1 78 ? 19.366 -7.893 -23.909 1.00 31.60 101 ASN C O 1
ATOM 3121 N N . PHE C 1 79 ? 18.225 -7.782 -25.836 1.00 29.97 102 PHE C N 1
ATOM 3122 C CA . PHE C 1 79 ? 19.423 -7.954 -26.643 1.00 33.53 102 PHE C CA 1
ATOM 3123 C C . PHE C 1 79 ? 20.205 -6.647 -26.713 1.00 34.10 102 PHE C C 1
ATOM 3124 O O . PHE C 1 79 ? 19.627 -5.560 -26.792 1.00 35.54 102 PHE C O 1
ATOM 3132 N N . VAL C 1 80 ? 21.528 -6.753 -26.664 1.00 36.00 103 VAL C N 1
ATOM 3133 C CA . VAL C 1 80 ? 22.407 -5.593 -26.757 1.00 34.66 103 VAL C CA 1
ATOM 3134 C C . VAL C 1 80 ? 23.480 -5.900 -27.787 1.00 36.14 103 VAL C C 1
ATOM 3135 O O . VAL C 1 80 ? 24.166 -6.924 -27.689 1.00 34.35 103 VAL C O 1
ATOM 3139 N N . ASN C 1 81 ? 23.616 -5.021 -28.780 1.00 38.76 104 ASN C N 1
ATOM 3140 C CA . ASN C 1 81 ? 24.596 -5.187 -29.850 1.00 38.64 104 ASN C CA 1
ATOM 3141 C C . ASN C 1 81 ? 25.896 -4.527 -29.399 1.00 41.63 104 ASN C C 1
ATOM 3142 O O . ASN C 1 81 ? 25.977 -3.297 -29.321 1.00 40.95 104 ASN C O 1
ATOM 3147 N N . GLY C 1 82 ? 26.900 -5.336 -29.075 1.00 39.25 105 GLY C N 1
ATOM 3148 C CA . GLY C 1 82 ? 28.150 -4.788 -28.575 1.00 39.47 105 GLY C CA 1
ATOM 3149 C C . GLY C 1 82 ? 29.139 -5.877 -28.208 1.00 38.48 105 GLY C C 1
ATOM 3150 O O . GLY C 1 82 ? 28.875 -7.077 -28.359 1.00 34.65 105 GLY C O 1
ATOM 3151 N N . ASP C 1 83 ? 30.291 -5.422 -27.706 1.00 39.14 106 ASP C N 1
ATOM 3152 C CA . ASP C 1 83 ? 31.419 -6.273 -27.338 1.00 37.06 106 ASP C CA 1
ATOM 3153 C C . ASP C 1 83 ? 31.326 -6.641 -25.857 1.00 37.17 106 ASP C C 1
ATOM 3154 O O . ASP C 1 83 ? 31.311 -5.755 -24.992 1.00 37.32 106 ASP C O 1
ATOM 3159 N N . ALA C 1 84 ? 31.266 -7.946 -25.564 1.00 31.73 107 ALA C N 1
ATOM 3160 C CA . ALA C 1 84 ? 31.195 -8.399 -24.174 1.00 32.06 107 ALA C CA 1
ATOM 3161 C C . ALA C 1 84 ? 32.434 -8.001 -23.379 1.00 35.77 107 ALA C C 1
ATOM 3162 O O . ALA C 1 84 ? 32.371 -7.883 -22.148 1.00 33.48 107 ALA C O 1
ATOM 3164 N N . PHE C 1 85 ? 33.569 -7.790 -24.054 1.00 32.36 108 PHE C N 1
ATOM 3165 C CA . PHE C 1 85 ? 34.767 -7.376 -23.334 1.00 33.15 108 PHE C CA 1
ATOM 3166 C C . PHE C 1 85 ? 34.730 -5.909 -22.921 1.00 36.94 108 PHE C C 1
ATOM 3167 O O . PHE C 1 85 ? 35.662 -5.448 -22.254 1.00 40.92 108 PHE C O 1
ATOM 3175 N N . ASP C 1 86 ? 33.682 -5.178 -23.282 1.00 32.89 109 ASP C N 1
ATOM 3176 C CA . ASP C 1 86 ? 33.490 -3.790 -22.865 1.00 40.27 109 ASP C CA 1
ATOM 3177 C C . ASP C 1 86 ? 32.177 -3.724 -22.088 1.00 39.07 109 ASP C C 1
ATOM 3178 O O . ASP C 1 86 ? 31.152 -3.272 -22.604 1.00 42.05 109 ASP C O 1
ATOM 3183 N N . LEU C 1 87 ? 32.220 -4.182 -20.833 1.00 38.62 110 LEU C N 1
ATOM 3184 C CA . LEU C 1 87 ? 31.002 -4.300 -20.035 1.00 40.20 110 LEU C CA 1
ATOM 3185 C C . LEU C 1 87 ? 30.413 -2.937 -19.690 1.00 42.02 110 LEU C C 1
ATOM 3186 O O . LEU C 1 87 ? 29.188 -2.776 -19.676 1.00 43.29 110 LEU C O 1
ATOM 3191 N N . ASP C 1 88 ? 31.265 -1.950 -19.390 1.00 45.28 111 ASP C N 1
ATOM 3192 C CA . ASP C 1 88 ? 30.768 -0.621 -19.036 1.00 45.59 111 ASP C CA 1
ATOM 3193 C C . ASP C 1 88 ? 29.993 0.002 -20.187 1.00 45.61 111 ASP C C 1
ATOM 3194 O O . ASP C 1 88 ? 28.913 0.567 -19.987 1.00 40.38 111 ASP C O 1
ATOM 3199 N N . ALA C 1 89 ? 30.522 -0.102 -21.403 1.00 41.73 112 ALA C N 1
ATOM 3200 C CA . ALA C 1 89 ? 29.829 0.422 -22.570 1.00 39.76 112 ALA C CA 1
ATOM 3201 C C . ALA C 1 89 ? 28.587 -0.379 -22.937 1.00 47.30 112 ALA C C 1
ATOM 3202 O O . ALA C 1 89 ? 27.687 0.169 -23.580 1.00 48.65 112 ALA C O 1
ATOM 3204 N N . THR C 1 90 ? 28.510 -1.659 -22.568 1.00 43.86 113 THR C N 1
ATOM 3205 C CA . THR C 1 90 ? 27.375 -2.480 -22.982 1.00 43.19 113 THR C CA 1
ATOM 3206 C C . THR C 1 90 ? 26.336 -2.681 -21.883 1.00 40.57 113 THR C C 1
ATOM 3207 O O . THR C 1 90 ? 25.142 -2.753 -22.183 1.00 47.98 113 THR C O 1
ATOM 3211 N N . LEU C 1 91 ? 26.742 -2.775 -20.618 1.00 40.55 114 LEU C N 1
ATOM 3212 C CA . LEU C 1 91 ? 25.791 -2.906 -19.520 1.00 41.60 114 LEU C CA 1
ATOM 3213 C C . LEU C 1 91 ? 25.645 -1.641 -18.686 1.00 49.61 114 LEU C C 1
ATOM 3214 O O . LEU C 1 91 ? 24.773 -1.599 -17.807 1.00 49.72 114 LEU C O 1
ATOM 3219 N N . GLY C 1 92 ? 26.462 -0.618 -18.930 1.00 46.97 115 GLY C N 1
ATOM 3220 C CA . GLY C 1 92 ? 26.606 0.474 -17.992 1.00 51.85 115 GLY C CA 1
ATOM 3221 C C . GLY C 1 92 ? 27.530 0.090 -16.847 1.00 52.41 115 GLY C C 1
ATOM 3222 O O . GLY C 1 92 ? 27.865 -1.080 -16.630 1.00 47.49 115 GLY C O 1
ATOM 3223 N N . GLU C 1 93 ? 27.956 1.102 -16.095 1.00 49.69 116 GLU C N 1
ATOM 3224 C CA . GLU C 1 93 ? 28.859 0.850 -14.982 1.00 50.22 116 GLU C CA 1
ATOM 3225 C C . GLU C 1 93 ? 28.112 0.183 -13.829 1.00 51.71 116 GLU C C 1
ATOM 3226 O O . GLU C 1 93 ? 26.920 0.416 -13.610 1.00 49.42 116 GLU C O 1
ATOM 3232 N N . HIS C 1 94 ? 28.827 -0.680 -13.105 1.00 51.95 117 HIS C N 1
ATOM 3233 C CA . HIS C 1 94 ? 28.205 -1.559 -12.118 1.00 50.92 117 HIS C CA 1
ATOM 3234 C C . HIS C 1 94 ? 27.752 -0.746 -10.911 1.00 54.39 117 HIS C C 1
ATOM 3235 O O . HIS C 1 94 ? 28.577 -0.251 -10.135 1.00 57.25 117 HIS C O 1
ATOM 3242 N N . LYS C 1 95 ? 26.436 -0.611 -10.752 1.00 49.84 118 LYS C N 1
ATOM 3243 C CA . LYS C 1 95 ? 25.853 0.181 -9.679 1.00 52.55 118 LYS C CA 1
ATOM 3244 C C . LYS C 1 95 ? 25.299 -0.680 -8.550 1.00 54.32 118 LYS C C 1
ATOM 3245 O O . LYS C 1 95 ? 24.960 -0.140 -7.487 1.00 50.31 118 LYS C O 1
ATOM 3251 N N . GLY C 1 96 ? 25.216 -1.997 -8.752 1.00 48.52 119 GLY C N 1
ATOM 3252 C CA . GLY C 1 96 ? 24.647 -2.895 -7.772 1.00 41.05 119 GLY C CA 1
ATOM 3253 C C . GLY C 1 96 ? 23.551 -3.786 -8.323 1.00 41.94 119 GLY C C 1
ATOM 3254 O O . GLY C 1 96 ? 22.850 -4.439 -7.544 1.00 39.01 119 GLY C O 1
ATOM 3255 N N . GLN C 1 97 ? 23.367 -3.820 -9.647 1.00 44.17 120 GLN C N 1
ATOM 3256 C CA . GLN C 1 97 ? 22.486 -4.819 -10.256 1.00 44.87 120 GLN C CA 1
ATOM 3257 C C . GLN C 1 97 ? 23.230 -6.152 -10.316 1.00 38.84 120 GLN C C 1
ATOM 3258 O O . GLN C 1 97 ? 24.243 -6.280 -11.015 1.00 37.78 120 GLN C O 1
ATOM 3264 N N . MET C 1 98 ? 22.730 -7.140 -9.580 1.00 39.74 121 MET C N 1
ATOM 3265 C CA . MET C 1 98 ? 23.251 -8.500 -9.614 1.00 33.47 121 MET C CA 1
ATOM 3266 C C . MET C 1 98 ? 22.536 -9.307 -10.689 1.00 31.47 121 MET C C 1
ATOM 3267 O O . MET C 1 98 ? 21.321 -9.174 -10.872 1.00 29.11 121 MET C O 1
ATOM 3272 N N . PHE C 1 99 ? 23.282 -10.179 -11.365 1.00 25.85 122 PHE C N 1
ATOM 3273 C CA . PHE C 1 99 ? 22.680 -11.213 -12.194 1.00 24.97 122 PHE C CA 1
ATOM 3274 C C . PHE C 1 99 ? 22.695 -12.526 -11.424 1.00 21.55 122 PHE C C 1
ATOM 3275 O O . PHE C 1 99 ? 23.545 -12.740 -10.558 1.00 22.88 122 PHE C O 1
ATOM 3283 N N . ASP C 1 100 ? 21.744 -13.401 -11.743 1.00 21.75 123 ASP C N 1
ATOM 3284 C CA . ASP C 1 100 ? 21.683 -14.697 -11.074 1.00 22.44 123 ASP C CA 1
ATOM 3285 C C . ASP C 1 100 ? 22.888 -15.559 -11.420 1.00 21.36 123 ASP C C 1
ATOM 3286 O O . ASP C 1 100 ? 23.370 -16.321 -10.574 1.00 24.90 123 ASP C O 1
ATOM 3291 N N . SER C 1 101 ? 23.358 -15.468 -12.658 1.00 20.74 124 SER C N 1
ATOM 3292 C CA . SER C 1 101 ? 24.417 -16.294 -13.212 1.00 20.66 124 SER C CA 1
ATOM 3293 C C . SER C 1 101 ? 24.675 -15.738 -14.610 1.00 22.02 124 SER C C 1
ATOM 3294 O O . SER C 1 101 ? 23.875 -14.963 -15.140 1.00 20.74 124 SER C O 1
ATOM 3297 N N . VAL C 1 102 ? 25.788 -16.156 -15.207 1.00 21.07 125 VAL C N 1
ATOM 3298 C CA . VAL C 1 102 ? 26.206 -15.712 -16.538 1.00 21.63 125 VAL C CA 1
ATOM 3299 C C . VAL C 1 102 ? 26.435 -16.949 -17.401 1.00 20.82 125 VAL C C 1
ATOM 3300 O O . VAL C 1 102 ? 27.144 -17.867 -16.982 1.00 21.25 125 VAL C O 1
ATOM 3304 N N . ILE C 1 103 ? 25.833 -16.984 -18.594 1.00 20.72 126 ILE C N 1
ATOM 3305 C CA . ILE C 1 103 ? 26.015 -18.089 -19.541 1.00 22.47 126 ILE C CA 1
ATOM 3306 C C . ILE C 1 103 ? 26.773 -17.547 -20.750 1.00 24.06 126 ILE C C 1
ATOM 3307 O O . ILE C 1 103 ? 26.266 -16.665 -21.450 1.00 24.82 126 ILE C O 1
ATOM 3312 N N . SER C 1 104 ? 27.966 -18.084 -21.029 1.00 21.58 127 SER C N 1
ATOM 3313 C CA . SER C 1 104 ? 28.818 -17.497 -22.057 1.00 20.17 127 SER C CA 1
ATOM 3314 C C . SER C 1 104 ? 29.217 -18.517 -23.116 1.00 23.19 127 SER C C 1
ATOM 3315 O O . SER C 1 104 ? 29.745 -19.589 -22.792 1.00 22.78 127 SER C O 1
ATOM 3318 N N . ALA C 1 105 ? 28.983 -18.164 -24.385 1.00 21.72 128 ALA C N 1
ATOM 3319 C CA . ALA C 1 105 ? 29.481 -18.917 -25.530 1.00 24.40 128 ALA C CA 1
ATOM 3320 C C . ALA C 1 105 ? 30.472 -18.108 -26.365 1.00 27.38 128 ALA C C 1
ATOM 3321 O O . ALA C 1 105 ? 30.807 -18.513 -27.485 1.00 30.81 128 ALA C O 1
ATOM 3323 N N . VAL C 1 106 ? 30.946 -16.984 -25.848 1.00 30.02 129 VAL C N 1
ATOM 3324 C CA . VAL C 1 106 ? 31.950 -16.172 -26.552 1.00 29.53 129 VAL C CA 1
ATOM 3325 C C . VAL C 1 106 ? 33.271 -16.938 -26.591 1.00 28.51 129 VAL C C 1
ATOM 3326 O O . VAL C 1 106 ? 33.780 -17.344 -25.532 1.00 27.26 129 VAL C O 1
ATOM 3330 N N . PRO C 1 107 ? 33.875 -17.145 -27.767 1.00 33.52 130 PRO C N 1
ATOM 3331 C CA . PRO C 1 107 ? 35.070 -18.009 -27.828 1.00 28.75 130 PRO C CA 1
ATOM 3332 C C . PRO C 1 107 ? 36.342 -17.368 -27.278 1.00 33.99 130 PRO C C 1
ATOM 3333 O O . PRO C 1 107 ? 37.194 -18.092 -26.743 1.00 30.51 130 PRO C O 1
ATOM 3337 N N . MET C 1 108 ? 36.522 -16.053 -27.420 1.00 30.18 131 MET C N 1
ATOM 3338 C CA . MET C 1 108 ? 37.571 -15.257 -26.769 1.00 34.08 131 MET C CA 1
ATOM 3339 C C . MET C 1 108 ? 38.961 -15.405 -27.388 1.00 35.78 131 MET C C 1
ATOM 3340 O O . MET C 1 108 ? 39.897 -14.763 -26.892 1.00 33.45 131 MET C O 1
ATOM 3345 N N . LEU C 1 109 ? 39.140 -16.199 -28.443 1.00 33.45 132 LEU C N 1
ATOM 3346 C CA . LEU C 1 109 ? 40.497 -16.548 -28.854 1.00 38.37 132 LEU C CA 1
ATOM 3347 C C . LEU C 1 109 ? 41.245 -15.376 -29.486 1.00 36.60 132 LEU C C 1
ATOM 3348 O O . LEU C 1 109 ? 42.479 -15.408 -29.550 1.00 37.15 132 LEU C O 1
ATOM 3353 N N . ASN C 1 110 ? 40.539 -14.333 -29.914 1.00 33.68 133 ASN C N 1
ATOM 3354 C CA . ASN C 1 110 ? 41.163 -13.121 -30.428 1.00 38.30 133 ASN C CA 1
ATOM 3355 C C . ASN C 1 110 ? 41.675 -12.190 -29.331 1.00 38.44 133 ASN C C 1
ATOM 3356 O O . ASN C 1 110 ? 42.195 -11.116 -29.651 1.00 41.93 133 ASN C O 1
ATOM 3361 N N . PHE C 1 111 ? 41.546 -12.564 -28.054 1.00 33.43 134 PHE C N 1
ATOM 3362 C CA . PHE C 1 111 ? 41.895 -11.693 -26.945 1.00 31.70 134 PHE C CA 1
ATOM 3363 C C . PHE C 1 111 ? 43.028 -12.293 -26.124 1.00 28.94 134 PHE C C 1
ATOM 3364 O O . PHE C 1 111 ? 43.052 -13.509 -25.907 1.00 30.72 134 PHE C O 1
ATOM 3372 N N . PRO C 1 112 ? 43.954 -11.470 -25.628 1.00 27.26 135 PRO C N 1
ATOM 3373 C CA . PRO C 1 112 ? 45.028 -11.989 -24.774 1.00 26.45 135 PRO C CA 1
ATOM 3374 C C . PRO C 1 112 ? 44.456 -12.583 -23.499 1.00 25.25 135 PRO C C 1
ATOM 3375 O O . PRO C 1 112 ? 43.376 -12.199 -23.050 1.00 25.20 135 PRO C O 1
ATOM 3379 N N . MET C 1 113 ? 45.204 -13.520 -22.901 1.00 24.79 136 MET C N 1
ATOM 3380 C CA . MET C 1 113 ? 44.718 -14.172 -21.685 1.00 23.34 136 MET C CA 1
ATOM 3381 C C . MET C 1 113 ? 44.481 -13.157 -20.572 1.00 25.14 136 MET C C 1
ATOM 3382 O O . MET C 1 113 ? 43.481 -13.247 -19.852 1.00 20.68 136 MET C O 1
ATOM 3387 N N . ALA C 1 114 ? 45.357 -12.149 -20.448 1.00 24.01 137 ALA C N 1
ATOM 3388 C CA . ALA C 1 114 ? 45.158 -11.134 -19.410 1.00 25.22 137 ALA C CA 1
ATOM 3389 C C . ALA C 1 114 ? 43.808 -10.433 -19.549 1.00 20.31 137 ALA C C 1
ATOM 3390 O O . ALA C 1 114 ? 43.183 -10.077 -18.542 1.00 23.90 137 ALA C O 1
ATOM 3392 N N . ALA C 1 115 ? 43.324 -10.248 -20.776 1.00 21.04 138 ALA C N 1
ATOM 3393 C CA . ALA C 1 115 ? 42.004 -9.650 -20.950 1.00 23.28 138 ALA C CA 1
ATOM 3394 C C . ALA C 1 115 ? 40.881 -10.621 -20.564 1.00 24.61 138 ALA C C 1
ATOM 3395 O O . ALA C 1 115 ? 39.831 -10.192 -20.055 1.00 23.58 138 ALA C O 1
ATOM 3397 N N . ARG C 1 116 ? 41.075 -11.920 -20.807 1.00 22.74 139 ARG C N 1
ATOM 3398 C CA . ARG C 1 116 ? 40.078 -12.911 -20.390 1.00 22.22 139 ARG C CA 1
ATOM 3399 C C . ARG C 1 116 ? 39.990 -13.004 -18.874 1.00 22.64 139 ARG C C 1
ATOM 3400 O O . ARG C 1 116 ? 38.893 -13.118 -18.316 1.00 22.55 139 ARG C O 1
ATOM 3408 N N . ILE C 1 117 ? 41.134 -12.997 -18.191 1.00 20.70 140 ILE C N 1
ATOM 3409 C CA . ILE C 1 117 ? 41.120 -13.014 -16.733 1.00 23.68 140 ILE C CA 1
ATOM 3410 C C . ILE C 1 117 ? 40.383 -11.792 -16.195 1.00 24.67 140 ILE C C 1
ATOM 3411 O O . ILE C 1 117 ? 39.555 -11.901 -15.282 1.00 23.15 140 ILE C O 1
ATOM 3416 N N . LYS C 1 118 ? 40.675 -10.606 -16.747 1.00 20.10 141 LYS C N 1
ATOM 3417 C CA . LYS C 1 118 ? 40.013 -9.395 -16.263 1.00 20.29 141 LYS C CA 1
ATOM 3418 C C . LYS C 1 118 ? 38.510 -9.445 -16.508 1.00 21.54 141 LYS C C 1
ATOM 3419 O O . LYS C 1 118 ? 37.726 -9.013 -15.656 1.00 22.61 141 LYS C O 1
ATOM 3425 N N . LEU C 1 119 ? 38.084 -9.949 -17.668 1.00 22.43 142 LEU C N 1
ATOM 3426 C CA . LEU C 1 119 ? 36.649 -10.023 -17.943 1.00 25.07 142 LEU C CA 1
ATOM 3427 C C . LEU C 1 119 ? 35.947 -10.936 -16.943 1.00 24.03 142 LEU C C 1
ATOM 3428 O O . LEU C 1 119 ? 34.898 -10.584 -16.383 1.00 23.06 142 LEU C O 1
ATOM 3433 N N . LEU C 1 120 ? 36.521 -12.115 -16.694 1.00 23.16 143 LEU C N 1
ATOM 3434 C CA . LEU C 1 120 ? 35.900 -13.043 -15.755 1.00 21.98 143 LEU C CA 1
ATOM 3435 C C . LEU C 1 120 ? 35.866 -12.480 -14.335 1.00 24.34 143 LEU C C 1
ATOM 3436 O O . LEU C 1 120 ? 34.855 -12.611 -13.633 1.00 20.85 143 LEU C O 1
ATOM 3441 N N . ASP C 1 121 ? 36.961 -11.846 -13.900 1.00 25.56 144 ASP C N 1
ATOM 3442 C CA . ASP C 1 121 ? 36.989 -11.185 -12.595 1.00 26.62 144 ASP C CA 1
ATOM 3443 C C . ASP C 1 121 ? 35.881 -10.144 -12.482 1.00 26.20 144 ASP C C 1
ATOM 3444 O O . ASP C 1 121 ? 35.218 -10.042 -11.444 1.00 25.54 144 ASP C O 1
ATOM 3449 N N . GLU C 1 122 ? 35.655 -9.373 -13.544 1.00 21.01 145 GLU C N 1
ATOM 3450 C CA . GLU C 1 122 ? 34.593 -8.371 -13.513 1.00 26.14 145 GLU C CA 1
ATOM 3451 C C . GLU C 1 122 ? 33.212 -9.020 -13.549 1.00 25.65 145 GLU C C 1
ATOM 3452 O O . GLU C 1 122 ? 32.278 -8.534 -12.898 1.00 24.06 145 GLU C O 1
ATOM 3458 N N . LEU C 1 123 ? 33.054 -10.097 -14.326 1.00 21.67 146 LEU C N 1
ATOM 3459 C CA . LEU C 1 123 ? 31.759 -10.779 -14.384 1.00 21.60 146 LEU C CA 1
ATOM 3460 C C . LEU C 1 123 ? 31.378 -11.342 -13.023 1.00 23.66 146 LEU C C 1
ATOM 3461 O O . LEU C 1 123 ? 30.198 -11.329 -12.645 1.00 24.29 146 LEU C O 1
ATOM 3466 N N . LEU C 1 124 ? 32.364 -11.824 -12.263 1.00 19.96 147 LEU C N 1
ATOM 3467 C CA . LEU C 1 124 ? 32.087 -12.379 -10.948 1.00 22.91 147 LEU C CA 1
ATOM 3468 C C . LEU C 1 124 ? 31.800 -11.310 -9.900 1.00 22.36 147 LEU C C 1
ATOM 3469 O O . LEU C 1 124 ? 31.304 -11.652 -8.820 1.00 25.55 147 LEU C O 1
ATOM 3474 N N . LYS C 1 125 ? 32.066 -10.035 -10.185 1.00 23.24 148 LYS C N 1
ATOM 3475 C CA . LYS C 1 125 ? 31.584 -8.961 -9.320 1.00 23.19 148 LYS C CA 1
ATOM 3476 C C . LYS C 1 125 ? 30.116 -8.615 -9.570 1.00 25.68 148 LYS C C 1
ATOM 3477 O O . LYS C 1 125 ? 29.541 -7.841 -8.802 1.00 27.02 148 LYS C O 1
ATOM 3483 N N . ARG C 1 126 ? 29.493 -9.165 -10.611 1.00 23.49 149 ARG C N 1
ATOM 3484 C CA . ARG C 1 126 ? 28.110 -8.860 -10.953 1.00 25.53 149 ARG C CA 1
ATOM 3485 C C . ARG C 1 126 ? 27.149 -10.000 -10.621 1.00 25.95 149 ARG C C 1
ATOM 3486 O O . ARG C 1 126 ? 25.969 -9.928 -10.982 1.00 25.63 149 ARG C O 1
ATOM 3494 N N . VAL C 1 127 ? 27.617 -11.042 -9.940 1.00 23.60 150 VAL C N 1
ATOM 3495 C CA . VAL C 1 127 ? 26.751 -12.114 -9.436 1.00 21.01 150 VAL C CA 1
ATOM 3496 C C . VAL C 1 127 ? 27.015 -12.284 -7.939 1.00 24.59 150 VAL C C 1
ATOM 3497 O O . VAL C 1 127 ? 28.113 -11.953 -7.465 1.00 23.74 150 VAL C O 1
ATOM 3501 N N . PRO C 1 128 ? 26.056 -12.792 -7.156 1.00 24.26 151 PRO C N 1
ATOM 3502 C CA . PRO C 1 128 ? 26.333 -13.094 -5.740 1.00 28.04 151 PRO C CA 1
ATOM 3503 C C . PRO C 1 128 ? 27.442 -14.130 -5.570 1.00 27.40 151 PRO C C 1
ATOM 3504 O O . PRO C 1 128 ? 27.638 -15.009 -6.415 1.00 26.39 151 PRO C O 1
ATOM 3508 N N . HIS C 1 129 ? 28.145 -14.037 -4.436 1.00 27.87 152 HIS C N 1
ATOM 3509 C CA . HIS C 1 129 ? 29.261 -14.933 -4.141 1.00 30.18 152 HIS C CA 1
ATOM 3510 C C . HIS C 1 129 ? 28.826 -16.399 -4.172 1.00 26.62 152 HIS C C 1
ATOM 3511 O O . HIS C 1 129 ? 27.909 -16.807 -3.460 1.00 31.01 152 HIS C O 1
ATOM 3518 N N . GLY C 1 130 ? 29.500 -17.201 -4.992 1.00 26.94 153 GLY C N 1
ATOM 3519 C CA . GLY C 1 130 ? 29.157 -18.597 -5.136 1.00 26.06 153 GLY C CA 1
ATOM 3520 C C . GLY C 1 130 ? 28.344 -18.924 -6.372 1.00 24.71 153 GLY C C 1
ATOM 3521 O O . GLY C 1 130 ? 28.234 -20.103 -6.719 1.00 22.48 153 GLY C O 1
ATOM 3522 N N . ARG C 1 131 ? 27.770 -17.919 -7.042 1.00 20.71 154 ARG C N 1
ATOM 3523 C CA . ARG C 1 131 ? 27.040 -18.134 -8.277 1.00 19.49 154 ARG C CA 1
ATOM 3524 C C . ARG C 1 131 ? 28.018 -18.214 -9.449 1.00 19.40 154 ARG C C 1
ATOM 3525 O O . ARG C 1 131 ? 29.095 -17.612 -9.407 1.00 20.98 154 ARG C O 1
ATOM 3533 N N . PRO C 1 132 ? 27.667 -18.955 -10.505 1.00 22.30 155 PRO C N 1
ATOM 3534 C CA . PRO C 1 132 ? 28.665 -19.291 -11.529 1.00 19.86 155 PRO C CA 1
ATOM 3535 C C . PRO C 1 132 ? 28.619 -18.443 -12.791 1.00 21.50 155 PRO C C 1
ATOM 3536 O O . PRO C 1 132 ? 27.599 -17.836 -13.140 1.00 19.91 155 PRO C O 1
ATOM 3540 N N . VAL C 1 133 ? 29.755 -18.423 -13.480 1.00 20.61 156 VAL C N 1
ATOM 3541 C CA . VAL C 1 133 ? 29.838 -18.153 -14.906 1.00 19.52 156 VAL C CA 1
ATOM 3542 C C . VAL C 1 133 ? 30.083 -19.494 -15.592 1.00 20.91 156 VAL C C 1
ATOM 3543 O O . VAL C 1 133 ? 31.050 -20.189 -15.255 1.00 19.82 156 VAL C O 1
ATOM 3547 N N . VAL C 1 134 ? 29.213 -19.872 -16.534 1.00 18.20 157 VAL C N 1
ATOM 3548 C CA . VAL C 1 134 ? 29.367 -21.110 -17.315 1.00 19.71 157 VAL C CA 1
ATOM 3549 C C . VAL C 1 134 ? 29.970 -20.754 -18.668 1.00 22.25 157 VAL C C 1
ATOM 3550 O O . VAL C 1 134 ? 29.524 -19.799 -19.318 1.00 21.04 157 VAL C O 1
ATOM 3554 N N . GLN C 1 135 ? 30.976 -21.518 -19.101 1.00 21.91 158 GLN C N 1
ATOM 3555 C CA . GLN C 1 135 ? 31.648 -21.274 -20.373 1.00 19.96 158 GLN C CA 1
ATOM 3556 C C . GLN C 1 135 ? 31.787 -22.582 -21.144 1.00 22.63 158 GLN C C 1
ATOM 3557 O O . GLN C 1 135 ? 32.068 -23.628 -20.556 1.00 20.37 158 GLN C O 1
ATOM 3563 N N . ILE C 1 136 ? 31.588 -22.517 -22.466 1.00 24.76 159 ILE C N 1
ATOM 3564 C CA . ILE C 1 136 ? 31.762 -23.660 -23.355 1.00 23.65 159 ILE C CA 1
ATOM 3565 C C . ILE C 1 136 ? 33.107 -23.546 -24.062 1.00 27.02 159 ILE C C 1
ATOM 3566 O O . ILE C 1 136 ? 33.575 -22.442 -24.375 1.00 23.30 159 ILE C O 1
ATOM 3571 N N . SER C 1 137 ? 33.733 -24.701 -24.298 1.00 22.69 160 SER C N 1
ATOM 3572 C CA . SER C 1 137 ? 34.964 -24.835 -25.075 1.00 25.87 160 SER C CA 1
ATOM 3573 C C . SER C 1 137 ? 34.911 -26.180 -25.798 1.00 28.51 160 SER C C 1
ATOM 3574 O O . SER C 1 137 ? 34.001 -26.988 -25.572 1.00 23.33 160 SER C O 1
ATOM 3577 N N . TYR C 1 138 ? 35.898 -26.432 -26.675 1.00 26.47 161 TYR C N 1
ATOM 3578 C CA . TYR C 1 138 ? 35.835 -27.607 -27.543 1.00 27.24 161 TYR C CA 1
ATOM 3579 C C . TYR C 1 138 ? 37.062 -28.515 -27.433 1.00 34.51 161 TYR C C 1
ATOM 3580 O O . TYR C 1 138 ? 37.358 -29.281 -28.356 1.00 33.37 161 TYR C O 1
ATOM 3589 N N . GLY C 1 139 ? 37.745 -28.498 -26.306 1.00 31.97 162 GLY C N 1
ATOM 3590 C CA . GLY C 1 139 ? 38.921 -29.310 -26.133 1.00 26.87 162 GLY C CA 1
ATOM 3591 C C . GLY C 1 139 ? 39.305 -29.263 -24.678 1.00 28.02 162 GLY C C 1
ATOM 3592 O O . GLY C 1 139 ? 38.579 -28.705 -23.857 1.00 32.12 162 GLY C O 1
ATOM 3593 N N . PRO C 1 140 ? 40.431 -29.839 -24.323 1.00 29.40 163 PRO C N 1
ATOM 3594 C CA . PRO C 1 140 ? 40.791 -29.902 -22.901 1.00 28.59 163 PRO C CA 1
ATOM 3595 C C . PRO C 1 140 ? 41.476 -28.646 -22.384 1.00 28.11 163 PRO C C 1
ATOM 3596 O O . PRO C 1 140 ? 42.272 -28.718 -21.449 1.00 33.70 163 PRO C O 1
ATOM 3600 N N . ILE C 1 141 ? 41.192 -27.492 -22.978 1.00 32.16 164 ILE C N 1
ATOM 3601 C CA . ILE C 1 141 ? 41.810 -26.224 -22.593 1.00 29.81 164 ILE C CA 1
ATOM 3602 C C . ILE C 1 141 ? 40.685 -25.274 -22.192 1.00 30.71 164 ILE C C 1
ATOM 3603 O O . ILE C 1 141 ? 39.847 -24.909 -23.028 1.00 31.54 164 ILE C O 1
ATOM 3608 N N . SER C 1 142 ? 40.643 -24.888 -20.919 1.00 24.72 165 SER C N 1
ATOM 3609 C CA . SER C 1 142 ? 39.643 -23.915 -20.504 1.00 26.35 165 SER C CA 1
ATOM 3610 C C . SER C 1 142 ? 39.973 -22.551 -21.114 1.00 25.83 165 SER C C 1
ATOM 3611 O O . SER C 1 142 ? 41.131 -22.124 -21.093 1.00 26.26 165 SER C O 1
ATOM 3614 N N . PRO C 1 143 ? 38.984 -21.845 -21.665 1.00 24.67 166 PRO C N 1
ATOM 3615 C CA . PRO C 1 143 ? 39.301 -20.593 -22.375 1.00 26.43 166 PRO C CA 1
ATOM 3616 C C . PRO C 1 143 ? 39.917 -19.528 -21.482 1.00 25.83 166 PRO C C 1
ATOM 3617 O O . PRO C 1 143 ? 40.673 -18.685 -21.987 1.00 22.57 166 PRO C O 1
ATOM 3621 N N . ILE C 1 144 ? 39.625 -19.536 -20.178 1.00 23.19 167 ILE C N 1
ATOM 3622 C CA . ILE C 1 144 ? 40.291 -18.669 -19.209 1.00 22.00 167 ILE C CA 1
ATOM 3623 C C . ILE C 1 144 ? 41.109 -19.555 -18.279 1.00 24.08 167 ILE C C 1
ATOM 3624 O O . ILE C 1 144 ? 40.591 -20.538 -17.730 1.00 23.09 167 ILE C O 1
ATOM 3629 N N . VAL C 1 145 ? 42.393 -19.219 -18.114 1.00 21.94 168 VAL C N 1
ATOM 3630 C CA . VAL C 1 145 ? 43.300 -20.063 -17.345 1.00 22.31 168 VAL C CA 1
ATOM 3631 C C . VAL C 1 145 ? 42.961 -19.995 -15.855 1.00 24.82 168 VAL C C 1
ATOM 3632 O O . VAL C 1 145 ? 42.407 -18.997 -15.361 1.00 22.42 168 VAL C O 1
ATOM 3636 N N . ALA C 1 146 ? 43.299 -21.068 -15.127 1.00 23.57 169 ALA C N 1
ATOM 3637 C CA . ALA C 1 146 ? 43.107 -21.093 -13.678 1.00 24.23 169 ALA C CA 1
ATOM 3638 C C . ALA C 1 146 ? 43.894 -19.981 -12.997 1.00 24.90 169 ALA C C 1
ATOM 3639 O O . ALA C 1 146 ? 45.064 -19.746 -13.311 1.00 24.65 169 ALA C O 1
ATOM 3641 N N . GLN C 1 147 ? 43.232 -19.293 -12.067 1.00 25.37 170 GLN C N 1
ATOM 3642 C CA . GLN C 1 147 ? 43.846 -18.269 -11.224 1.00 23.12 170 GLN C CA 1
ATOM 3643 C C . GLN C 1 147 ? 43.233 -18.454 -9.844 1.00 22.87 170 GLN C C 1
ATOM 3644 O O . GLN C 1 147 ? 42.245 -17.795 -9.496 1.00 18.87 170 GLN C O 1
ATOM 3650 N N . PRO C 1 148 ? 43.780 -19.369 -9.039 1.00 22.35 171 PRO C N 1
ATOM 3651 C CA . PRO C 1 148 ? 43.087 -19.770 -7.800 1.00 25.28 171 PRO C CA 1
ATOM 3652 C C . PRO C 1 148 ? 42.940 -18.663 -6.782 1.00 25.17 171 PRO C C 1
ATOM 3653 O O . PRO C 1 148 ? 42.122 -18.799 -5.866 1.00 26.35 171 PRO C O 1
ATOM 3657 N N . HIS C 1 149 ? 43.701 -17.574 -6.894 1.00 22.58 172 HIS C N 1
ATOM 3658 C CA . HIS C 1 149 ? 43.484 -16.443 -6.001 1.00 25.91 172 HIS C CA 1
ATOM 3659 C C . HIS C 1 149 ? 42.263 -15.620 -6.384 1.00 23.56 172 HIS C C 1
ATOM 3660 O O . HIS C 1 149 ? 41.784 -14.833 -5.563 1.00 29.24 172 HIS C O 1
ATOM 3667 N N . LEU C 1 150 ? 41.737 -15.790 -7.593 1.00 24.74 173 LEU C N 1
ATOM 3668 C CA . LEU C 1 150 ? 40.545 -15.065 -8.023 1.00 20.01 173 LEU C CA 1
ATOM 3669 C C . LEU C 1 150 ? 39.288 -15.924 -8.100 1.00 21.58 173 LEU C C 1
ATOM 3670 O O . LEU C 1 150 ? 38.207 -15.445 -7.764 1.00 20.92 173 LEU C O 1
ATOM 3675 N N . TYR C 1 151 ? 39.389 -17.181 -8.541 1.00 21.87 174 TYR C N 1
ATOM 3676 C CA . TYR C 1 151 ? 38.206 -17.994 -8.789 1.00 21.69 174 TYR C CA 1
ATOM 3677 C C . TYR C 1 151 ? 38.612 -19.466 -8.823 1.00 22.64 174 TYR C C 1
ATOM 3678 O O . TYR C 1 151 ? 39.798 -19.803 -8.884 1.00 22.04 174 TYR C O 1
ATOM 3687 N N . HIS C 1 152 ? 37.605 -20.341 -8.772 1.00 19.51 175 HIS C N 1
ATOM 3688 C CA . HIS C 1 152 ? 37.772 -21.781 -8.928 1.00 22.70 175 HIS C CA 1
ATOM 3689 C C . HIS C 1 152 ? 37.162 -22.211 -10.250 1.00 20.18 175 HIS C C 1
ATOM 3690 O O . HIS C 1 152 ? 36.039 -21.813 -10.569 1.00 22.02 175 HIS C O 1
ATOM 3697 N N . ILE C 1 153 ? 37.874 -23.051 -10.996 1.00 18.56 176 ILE C N 1
ATOM 3698 C CA . ILE C 1 153 ? 37.351 -23.620 -12.234 1.00 19.78 176 ILE C CA 1
ATOM 3699 C C . ILE C 1 153 ? 36.929 -25.060 -11.972 1.00 21.03 176 ILE C C 1
ATOM 3700 O O . ILE C 1 153 ? 37.781 -25.916 -11.716 1.00 19.51 176 ILE C O 1
ATOM 3705 N N . ARG C 1 154 ? 35.635 -25.346 -12.089 1.00 17.82 177 ARG C N 1
ATOM 3706 C CA . ARG C 1 154 ? 35.128 -26.704 -12.007 1.00 19.25 177 ARG C CA 1
ATOM 3707 C C . ARG C 1 154 ? 34.847 -27.239 -13.405 1.00 20.49 177 ARG C C 1
ATOM 3708 O O . ARG C 1 154 ? 34.415 -26.499 -14.294 1.00 21.70 177 ARG C O 1
ATOM 3716 N N . HIS C 1 155 ? 35.082 -28.535 -13.589 1.00 18.21 178 HIS C N 1
ATOM 3717 C CA . HIS C 1 155 ? 34.708 -29.192 -14.829 1.00 19.88 178 HIS C CA 1
ATOM 3718 C C . HIS C 1 155 ? 33.228 -29.535 -14.720 1.00 20.35 178 HIS C C 1
ATOM 3719 O O . HIS C 1 155 ? 32.857 -30.432 -13.962 1.00 23.73 178 HIS C O 1
ATOM 3726 N N . PHE C 1 156 ? 32.382 -28.814 -15.466 1.00 20.69 179 PHE C N 1
ATOM 3727 C CA . PHE C 1 156 ? 30.927 -28.982 -15.366 1.00 21.40 179 PHE C CA 1
ATOM 3728 C C . PHE C 1 156 ? 30.448 -30.231 -16.110 1.00 25.01 179 PHE C C 1
ATOM 3729 O O . PHE C 1 156 ? 29.663 -31.022 -15.568 1.00 20.89 179 PHE C O 1
ATOM 3737 N N . ASP C 1 157 ? 30.908 -30.446 -17.343 1.00 22.98 180 ASP C N 1
ATOM 3738 C CA . ASP C 1 157 ? 30.500 -31.643 -18.080 1.00 21.54 180 ASP C CA 1
ATOM 3739 C C . ASP C 1 157 ? 31.351 -31.785 -19.340 1.00 23.33 180 ASP C C 1
ATOM 3740 O O . ASP C 1 157 ? 32.038 -30.855 -19.764 1.00 17.93 180 ASP C O 1
ATOM 3745 N N . PHE C 1 158 ? 31.295 -32.982 -19.924 1.00 22.51 181 PHE C N 1
ATOM 3746 C CA . PHE C 1 158 ? 31.808 -33.275 -21.261 1.00 20.54 181 PHE C CA 1
ATOM 3747 C C . PHE C 1 158 ? 30.652 -33.893 -22.035 1.00 25.23 181 PHE C C 1
ATOM 3748 O O . PHE C 1 158 ? 30.116 -34.925 -21.621 1.00 24.97 181 PHE C O 1
ATOM 3756 N N . ILE C 1 159 ? 30.243 -33.262 -23.129 1.00 19.90 182 ILE C N 1
ATOM 3757 C CA . ILE C 1 159 ? 29.047 -33.681 -23.851 1.00 24.19 182 ILE C CA 1
ATOM 3758 C C . ILE C 1 159 ? 29.467 -34.131 -25.249 1.00 29.05 182 ILE C C 1
ATOM 3759 O O . ILE C 1 159 ? 29.769 -33.309 -26.125 1.00 25.36 182 ILE C O 1
ATOM 3764 N N . VAL C 1 160 ? 29.488 -35.451 -25.468 1.00 27.80 183 VAL C N 1
ATOM 3765 C CA . VAL C 1 160 ? 29.980 -35.969 -26.741 1.00 29.52 183 VAL C CA 1
ATOM 3766 C C . VAL C 1 160 ? 28.965 -35.784 -27.859 1.00 28.29 183 VAL C C 1
ATOM 3767 O O . VAL C 1 160 ? 29.352 -35.779 -29.035 1.00 31.53 183 VAL C O 1
ATOM 3771 N N . ARG C 1 161 ? 27.683 -35.587 -27.530 1.00 32.01 184 ARG C N 1
ATOM 3772 C CA . ARG C 1 161 ? 26.669 -35.427 -28.570 1.00 35.28 184 ARG C CA 1
ATOM 3773 C C . ARG C 1 161 ? 26.874 -34.150 -29.386 1.00 38.51 184 ARG C C 1
ATOM 3774 O O . ARG C 1 161 ? 26.454 -34.081 -30.548 1.00 44.89 184 ARG C O 1
ATOM 3782 N N . ASN C 1 162 ? 27.537 -33.150 -28.817 1.00 33.23 185 ASN C N 1
ATOM 3783 C CA . ASN C 1 162 ? 27.739 -31.876 -29.490 1.00 29.86 185 ASN C CA 1
ATOM 3784 C C . ASN C 1 162 ? 28.670 -32.028 -30.694 1.00 30.94 185 ASN C C 1
ATOM 3785 O O . ASN C 1 162 ? 29.489 -32.947 -30.763 1.00 30.38 185 ASN C O 1
ATOM 3790 N N . ILE C 1 163 ? 28.546 -31.105 -31.641 1.00 27.71 186 ILE C N 1
ATOM 3791 C CA . ILE C 1 163 ? 29.362 -31.088 -32.850 1.00 30.14 186 ILE C CA 1
ATOM 3792 C C . ILE C 1 163 ? 30.135 -29.773 -32.897 1.00 31.50 186 ILE C C 1
ATOM 3793 O O . ILE C 1 163 ? 29.576 -28.722 -33.212 1.00 32.12 186 ILE C O 1
ATOM 3798 N N . PRO C 1 164 ? 31.438 -29.786 -32.564 1.00 26.56 187 PRO C N 1
ATOM 3799 C CA . PRO C 1 164 ? 32.196 -30.935 -32.056 1.00 31.54 187 PRO C CA 1
ATOM 3800 C C . PRO C 1 164 ? 31.902 -31.153 -30.563 1.00 32.04 187 PRO C C 1
ATOM 3801 O O . PRO C 1 164 ? 31.235 -30.294 -29.970 1.00 28.31 187 PRO C O 1
ATOM 3805 N N . PRO C 1 165 ? 32.366 -32.260 -29.980 1.00 26.84 188 PRO C N 1
ATOM 3806 C CA . PRO C 1 165 ? 32.120 -32.492 -28.549 1.00 25.31 188 PRO C CA 1
ATOM 3807 C C . PRO C 1 165 ? 32.511 -31.277 -27.712 1.00 28.38 188 PRO C C 1
ATOM 3808 O O . PRO C 1 165 ? 33.538 -30.639 -27.953 1.00 26.51 188 PRO C O 1
ATOM 3812 N N . ALA C 1 166 ? 31.674 -30.954 -26.725 1.00 25.99 189 ALA C N 1
ATOM 3813 C CA . ALA C 1 166 ? 31.790 -29.720 -25.958 1.00 25.83 189 ALA C CA 1
ATOM 3814 C C . ALA C 1 166 ? 32.260 -29.998 -24.535 1.00 27.02 189 ALA C C 1
ATOM 3815 O O . ALA C 1 166 ? 31.788 -30.936 -23.880 1.00 25.05 189 ALA C O 1
ATOM 3817 N N . GLN C 1 167 ? 33.177 -29.162 -24.058 1.00 24.84 190 GLN C N 1
ATOM 3818 C CA . GLN C 1 167 ? 33.586 -29.149 -22.663 1.00 21.06 190 GLN C CA 1
ATOM 3819 C C . GLN C 1 167 ? 32.927 -27.956 -21.992 1.00 21.97 190 GLN C C 1
ATOM 3820 O O . GLN C 1 167 ? 32.911 -26.854 -22.552 1.00 23.78 190 GLN C O 1
ATOM 3826 N N . LEU C 1 168 ? 32.340 -28.185 -20.821 1.00 18.81 191 LEU C N 1
ATOM 3827 C CA . LEU C 1 168 ? 31.640 -27.141 -20.080 1.00 17.62 191 LEU C CA 1
ATOM 3828 C C . LEU C 1 168 ? 32.376 -26.870 -18.775 1.00 19.85 191 LEU C C 1
ATOM 3829 O O . LEU C 1 168 ? 32.727 -27.812 -18.057 1.00 19.15 191 LEU C O 1
ATOM 3834 N N . TRP C 1 169 ? 32.592 -25.583 -18.467 1.00 20.01 192 TRP C N 1
ATOM 3835 C CA . TRP C 1 169 ? 33.339 -25.129 -17.297 1.00 18.83 192 TRP C CA 1
ATOM 3836 C C . TRP C 1 169 ? 32.507 -24.138 -16.489 1.00 19.86 192 TRP C C 1
ATOM 3837 O O . TRP C 1 169 ? 31.813 -23.302 -17.067 1.00 23.28 192 TRP C O 1
ATOM 3848 N N . THR C 1 170 ? 32.607 -24.191 -15.161 1.00 17.22 193 THR C N 1
ATOM 3849 C CA . THR C 1 170 ? 32.039 -23.146 -14.309 1.00 18.77 193 THR C CA 1
ATOM 3850 C C . THR C 1 170 ? 33.144 -22.428 -13.541 1.00 22.72 193 THR C C 1
ATOM 3851 O O . THR C 1 170 ? 34.116 -23.044 -13.090 1.00 21.37 193 THR C O 1
ATOM 3855 N N . TYR C 1 171 ? 32.991 -21.115 -13.413 1.00 21.45 194 TYR C N 1
ATOM 3856 C CA . TYR C 1 171 ? 33.894 -20.254 -12.667 1.00 17.70 194 TYR C CA 1
ATOM 3857 C C . TYR C 1 171 ? 33.117 -19.612 -11.523 1.00 20.65 194 TYR C C 1
ATOM 3858 O O . TYR C 1 171 ? 32.066 -19.013 -11.758 1.00 22.58 194 TYR C O 1
ATOM 3867 N N . THR C 1 172 ? 33.631 -19.728 -10.295 1.00 21.65 195 THR C N 1
ATOM 3868 C CA . THR C 1 172 ? 33.003 -19.126 -9.122 1.00 22.90 195 THR C CA 1
ATOM 3869 C C . THR C 1 172 ? 34.061 -18.455 -8.254 1.00 24.71 195 THR C C 1
ATOM 3870 O O . THR C 1 172 ? 35.213 -18.902 -8.190 1.00 23.62 195 THR C O 1
ATOM 3874 N N . ARG C 1 173 ? 33.651 -17.376 -7.581 1.00 21.43 196 ARG C N 1
ATOM 3875 C CA . ARG C 1 173 ? 34.579 -16.541 -6.818 1.00 24.78 196 ARG C CA 1
ATOM 3876 C C . ARG C 1 173 ? 35.279 -17.342 -5.728 1.00 28.03 196 ARG C C 1
ATOM 3877 O O . ARG C 1 173 ? 34.639 -18.068 -4.965 1.00 27.55 196 ARG C O 1
ATOM 3885 N N . ALA C 1 174 ? 36.603 -17.205 -5.657 1.00 27.22 197 ALA C N 1
ATOM 3886 C CA . ALA C 1 174 ? 37.377 -17.861 -4.610 1.00 32.64 197 ALA C CA 1
ATOM 3887 C C . ALA C 1 174 ? 37.344 -17.002 -3.356 1.00 38.47 197 ALA C C 1
ATOM 3888 O O . ALA C 1 174 ? 37.426 -15.772 -3.447 1.00 43.20 197 ALA C O 1
ATOM 3891 N N . ILE D 1 10 ? -14.808 -7.703 -33.207 1.00 62.29 33 ILE D N 1
ATOM 3892 C CA . ILE D 1 10 ? -15.102 -8.272 -34.520 1.00 60.17 33 ILE D CA 1
ATOM 3893 C C . ILE D 1 10 ? -16.386 -7.664 -35.108 1.00 57.27 33 ILE D C 1
ATOM 3894 O O . ILE D 1 10 ? -16.441 -7.299 -36.287 1.00 57.61 33 ILE D O 1
ATOM 3896 N N . VAL D 1 11 ? -17.405 -7.541 -34.263 1.00 49.30 34 VAL D N 1
ATOM 3897 C CA . VAL D 1 11 ? -18.746 -7.114 -34.654 1.00 41.59 34 VAL D CA 1
ATOM 3898 C C . VAL D 1 11 ? -18.897 -5.621 -34.367 1.00 40.52 34 VAL D C 1
ATOM 3899 O O . VAL D 1 11 ? -18.297 -5.119 -33.406 1.00 37.08 34 VAL D O 1
ATOM 3903 N N . PRO D 1 12 ? -19.644 -4.865 -35.178 1.00 38.49 35 PRO D N 1
ATOM 3904 C CA . PRO D 1 12 ? -19.789 -3.426 -34.911 1.00 37.58 35 PRO D CA 1
ATOM 3905 C C . PRO D 1 12 ? -20.502 -3.152 -33.595 1.00 36.52 35 PRO D C 1
ATOM 3906 O O . PRO D 1 12 ? -21.374 -3.909 -33.156 1.00 30.88 35 PRO D O 1
ATOM 3910 N N . THR D 1 13 ? -20.109 -2.044 -32.972 1.00 33.75 36 THR D N 1
ATOM 3911 C CA . THR D 1 13 ? -20.745 -1.579 -31.747 1.00 29.92 36 THR D CA 1
ATOM 3912 C C . THR D 1 13 ? -22.239 -1.365 -31.958 1.00 28.92 36 THR D C 1
ATOM 3913 O O . THR D 1 13 ? -22.670 -0.869 -33.000 1.00 27.04 36 THR D O 1
ATOM 3917 N N . SER D 1 14 ? -23.037 -1.732 -30.956 1.00 28.81 37 SER D N 1
ATOM 3918 C CA . SER D 1 14 ? -24.480 -1.609 -31.093 1.00 27.53 37 SER D CA 1
ATOM 3919 C C . SER D 1 14 ? -24.937 -0.148 -31.007 1.00 33.26 37 SER D C 1
ATOM 3920 O O . SER D 1 14 ? -24.243 0.737 -30.486 1.00 25.94 37 SER D O 1
ATOM 3923 N N . SER D 1 15 ? -26.141 0.089 -31.537 1.00 30.72 38 SER D N 1
ATOM 3924 C CA . SER D 1 15 ? -26.701 1.435 -31.586 1.00 31.65 38 SER D CA 1
ATOM 3925 C C . SER D 1 15 ? -26.918 2.019 -30.199 1.00 32.62 38 SER D C 1
ATOM 3926 O O . SER D 1 15 ? -26.784 3.235 -30.017 1.00 30.67 38 SER D O 1
ATOM 3929 N N . ILE D 1 16 ? -27.278 1.180 -29.222 1.00 30.31 39 ILE D N 1
ATOM 3930 C CA . ILE D 1 16 ? -27.481 1.651 -27.851 1.00 31.61 39 ILE D CA 1
ATOM 3931 C C . ILE D 1 16 ? -26.187 2.227 -27.288 1.00 27.29 39 ILE D C 1
ATOM 3932 O O . ILE D 1 16 ? -26.168 3.303 -26.677 1.00 26.85 39 ILE D O 1
ATOM 3937 N N . THR D 1 17 ? -25.090 1.500 -27.469 1.00 25.90 40 THR D N 1
ATOM 3938 C CA . THR D 1 17 ? -23.807 1.945 -26.953 1.00 28.23 40 THR D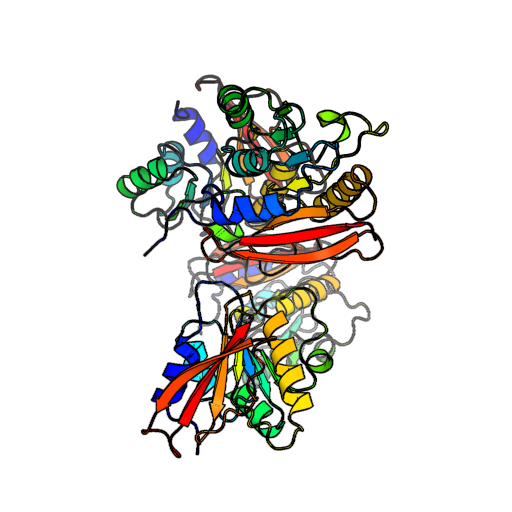 CA 1
ATOM 3939 C C . THR D 1 17 ? -23.325 3.194 -27.678 1.00 29.83 40 THR D C 1
ATOM 3940 O O . THR D 1 17 ? -22.824 4.126 -27.042 1.00 26.91 40 THR D O 1
ATOM 3944 N N . ALA D 1 18 ? -23.492 3.242 -29.004 1.00 28.44 41 ALA D N 1
ATOM 3945 C CA . ALA D 1 18 ? -23.031 4.401 -29.764 1.00 26.89 41 ALA D CA 1
ATOM 3946 C C . ALA D 1 18 ? -23.761 5.667 -29.335 1.00 26.57 41 ALA D C 1
ATOM 3947 O O . ALA D 1 18 ? -23.159 6.743 -29.263 1.00 26.04 41 ALA D O 1
ATOM 3949 N N . LYS D 1 19 ? -25.058 5.558 -29.031 1.00 28.86 42 LYS D N 1
ATOM 3950 C CA . LYS D 1 19 ? -25.816 6.724 -28.583 1.00 27.00 42 LYS D CA 1
ATOM 3951 C C . LYS D 1 19 ? -25.320 7.225 -27.229 1.00 27.96 42 LYS D C 1
ATOM 3952 O O . LYS D 1 19 ? -25.151 8.435 -27.036 1.00 27.54 42 LYS D O 1
ATOM 3958 N N . LYS D 1 20 ? -25.069 6.314 -26.284 1.00 28.49 43 LYS D N 1
ATOM 3959 C CA . LYS D 1 20 ? -24.519 6.719 -24.990 1.00 24.43 43 LYS D CA 1
ATOM 3960 C C . LYS D 1 20 ? -23.156 7.396 -25.146 1.00 26.69 43 LYS D C 1
ATOM 3961 O O . LYS D 1 20 ? -22.881 8.414 -24.497 1.00 25.70 43 LYS D O 1
ATOM 3967 N N . MET D 1 21 ? -22.285 6.849 -26.001 1.00 22.83 44 MET D N 1
ATOM 3968 C CA . MET D 1 21 ? -20.983 7.479 -26.204 1.00 24.29 44 MET D CA 1
ATOM 3969 C C . MET D 1 21 ? -21.137 8.901 -26.736 1.00 22.94 44 MET D C 1
ATOM 3970 O O . MET D 1 21 ? -20.437 9.818 -26.290 1.00 27.39 44 MET D O 1
ATOM 3975 N N . ALA D 1 22 ? -22.078 9.109 -27.656 1.00 20.38 45 ALA D N 1
ATOM 3976 C CA . ALA D 1 22 ? -22.247 10.394 -28.317 1.00 27.56 45 ALA D CA 1
ATOM 3977 C C . ALA D 1 22 ? -23.019 11.395 -27.472 1.00 29.24 45 ALA D C 1
ATOM 3978 O O . ALA D 1 22 ? -23.056 12.587 -27.820 1.00 26.63 45 ALA D O 1
ATOM 3980 N N . SER D 1 23 ? -23.620 10.945 -26.368 1.00 25.48 46 SER D N 1
ATOM 3981 C CA . SER D 1 23 ? -24.382 11.834 -25.503 1.00 28.27 46 SER D CA 1
ATOM 3982 C C . SER D 1 23 ? -23.502 12.782 -24.700 1.00 25.81 46 SER D C 1
ATOM 3983 O O . SER D 1 23 ? -24.027 13.734 -24.124 1.00 29.77 46 SER D O 1
ATOM 3986 N N . VAL D 1 24 ? -22.186 12.563 -24.651 1.00 26.41 47 VAL D N 1
ATOM 3987 C CA . VAL D 1 24 ? -21.313 13.508 -23.959 1.00 28.63 47 VAL D CA 1
ATOM 3988 C C . VAL D 1 24 ? -21.152 14.814 -24.735 1.00 28.08 47 VAL D C 1
ATOM 3989 O O . VAL D 1 24 ? -20.722 15.821 -24.163 1.00 31.29 47 VAL D O 1
ATOM 3993 N N . ILE D 1 25 ? -21.507 14.830 -26.019 1.00 27.57 48 ILE D N 1
ATOM 3994 C CA . ILE D 1 25 ? -21.195 15.961 -26.891 1.00 25.87 48 ILE D CA 1
ATOM 3995 C C . ILE D 1 25 ? -22.053 17.169 -26.531 1.00 28.67 48 ILE D C 1
ATOM 3996 O O . ILE D 1 25 ? -23.243 17.038 -26.214 1.00 29.84 48 ILE D O 1
ATOM 4001 N N . ASN D 1 26 ? -21.445 18.365 -26.563 1.00 26.86 49 ASN D N 1
ATOM 4002 C CA . ASN D 1 26 ? -22.209 19.607 -26.473 1.00 30.76 49 ASN D CA 1
ATOM 4003 C C . ASN D 1 26 ? -22.311 20.196 -27.871 1.00 30.46 49 ASN D C 1
ATOM 4004 O O . ASN D 1 26 ? -21.371 20.865 -28.328 1.00 28.41 49 ASN D O 1
ATOM 4009 N N . PRO D 1 27 ? -23.414 19.982 -28.593 1.00 30.45 50 PRO D N 1
ATOM 4010 C CA . PRO D 1 27 ? -23.508 20.478 -29.976 1.00 29.76 50 PRO D CA 1
ATOM 4011 C C . PRO D 1 27 ? -23.624 21.993 -30.090 1.00 37.39 50 PRO D C 1
ATOM 4012 O O . PRO D 1 27 ? -23.664 22.508 -31.215 1.00 37.02 50 PRO D O 1
ATOM 4016 N N . HIS D 1 28 ? -23.663 22.722 -28.975 1.00 33.07 51 HIS D N 1
ATOM 4017 C CA . HIS D 1 28 ? -23.741 24.177 -28.990 1.00 36.85 51 HIS D CA 1
ATOM 4018 C C . HIS D 1 28 ? -22.447 24.846 -28.548 1.00 36.14 51 HIS D C 1
ATOM 4019 O O . HIS D 1 28 ? -22.415 26.069 -28.423 1.00 34.76 51 HIS D O 1
ATOM 4026 N N . SER D 1 29 ? -21.378 24.084 -28.308 1.00 30.59 52 SER D N 1
ATOM 4027 C CA . SER D 1 29 ? -20.138 24.694 -27.843 1.00 32.88 52 SER D CA 1
ATOM 4028 C C . SER D 1 29 ? -19.397 25.461 -28.931 1.00 29.80 52 SER D C 1
ATOM 4029 O O . SER D 1 29 ? -18.471 26.212 -28.607 1.00 30.37 52 SER D O 1
ATOM 4032 N N . GLY D 1 30 ? -19.761 25.293 -30.200 1.00 28.46 53 GLY D N 1
ATOM 4033 C CA . GLY D 1 30 ? -19.024 25.931 -31.272 1.00 28.26 53 GLY D CA 1
ATOM 4034 C C . GLY D 1 30 ? -17.713 25.269 -31.633 1.00 34.02 53 GLY D C 1
ATOM 4035 O O . GLY D 1 30 ? -16.990 25.800 -32.481 1.00 28.84 53 GLY D O 1
ATOM 4036 N N . LEU D 1 31 ? -17.376 24.108 -31.014 1.00 26.97 54 LEU D N 1
ATOM 4037 C CA . LEU D 1 31 ? -16.140 23.391 -31.317 1.00 28.99 54 LEU D CA 1
ATOM 4038 C C . LEU D 1 31 ? -16.431 22.109 -32.097 1.00 29.20 54 LEU D C 1
ATOM 4039 O O . LEU D 1 31 ? -17.508 21.517 -31.960 1.00 27.83 54 LEU D O 1
ATOM 4044 N N . PRO D 1 32 ? -15.497 21.651 -32.924 1.00 26.46 55 PRO D N 1
ATOM 4045 C CA . PRO D 1 32 ? -15.688 20.374 -33.617 1.00 28.39 55 PRO D CA 1
ATOM 4046 C C . PRO D 1 32 ? -15.471 19.190 -32.678 1.00 25.94 55 PRO D C 1
ATOM 4047 O O . PRO D 1 32 ? -14.957 19.317 -31.562 1.00 24.91 55 PRO D O 1
ATOM 4051 N N . VAL D 1 33 ? -15.862 18.014 -33.166 1.00 22.49 56 VAL D N 1
ATOM 4052 C CA . VAL D 1 33 ? -15.735 16.745 -32.445 1.00 24.80 56 VAL D CA 1
ATOM 4053 C C . VAL D 1 33 ? -14.669 15.892 -33.118 1.00 27.26 56 VAL D C 1
ATOM 4054 O O . VAL D 1 33 ? -14.553 15.881 -34.352 1.00 27.16 56 VAL D O 1
ATOM 4058 N N . LEU D 1 34 ? -13.894 15.173 -32.308 1.00 25.37 57 LEU D N 1
ATOM 4059 C CA . LEU D 1 34 ? -12.862 14.258 -32.781 1.00 22.25 57 LEU D CA 1
ATOM 4060 C C . LEU D 1 34 ? -13.273 12.821 -32.473 1.00 24.79 57 LEU D C 1
ATOM 4061 O O . LEU D 1 34 ? -13.599 12.503 -31.325 1.00 23.65 57 LEU D O 1
ATOM 4066 N N . GLU D 1 35 ? -13.266 11.962 -33.495 1.00 22.54 58 GLU D N 1
ATOM 4067 C CA . GLU D 1 35 ? -13.561 10.538 -33.347 1.00 23.54 58 GLU D CA 1
ATOM 4068 C C . GLU D 1 35 ? -12.353 9.707 -33.769 1.00 28.03 58 GLU D C 1
ATOM 4069 O O . GLU D 1 35 ? -11.705 10.001 -34.782 1.00 27.98 58 GLU D O 1
ATOM 4075 N N . LEU D 1 36 ? -12.043 8.669 -32.998 1.00 23.61 59 LEU D N 1
ATOM 4076 C CA . LEU D 1 36 ? -10.908 7.806 -33.288 1.00 22.12 59 LEU D CA 1
ATOM 4077 C C . LEU D 1 36 ? -11.381 6.379 -33.563 1.00 29.58 59 LEU D C 1
ATOM 4078 O O . LEU D 1 36 ? -12.084 5.778 -32.736 1.00 26.10 59 LEU D O 1
ATOM 4083 N N . GLY D 1 37 ? -10.998 5.840 -34.726 1.00 25.82 60 GLY D N 1
ATOM 4084 C CA . GLY D 1 37 ? -11.340 4.483 -35.111 1.00 28.61 60 GLY D CA 1
ATOM 4085 C C . GLY D 1 37 ? -12.798 4.272 -35.499 1.00 30.25 60 GLY D C 1
ATOM 4086 O O . GLY D 1 37 ? -13.497 3.425 -34.924 1.00 30.94 60 GLY D O 1
ATOM 4087 N N . PRO D 1 38 ? -13.284 5.009 -36.506 1.00 25.48 61 PRO D N 1
ATOM 4088 C CA . PRO D 1 38 ? -14.716 4.923 -36.847 1.00 28.43 61 PRO D CA 1
ATOM 4089 C C . PRO D 1 38 ? -15.148 3.604 -37.470 1.00 29.56 61 PRO D C 1
ATOM 4090 O O . PRO D 1 38 ? -16.347 3.311 -37.444 1.00 29.23 61 PRO D O 1
ATOM 4094 N N . GLY D 1 39 ? -14.244 2.823 -38.061 1.00 33.90 62 GLY D N 1
ATOM 4095 C CA . GLY D 1 39 ? -14.620 1.494 -38.547 1.00 30.25 62 GLY D CA 1
ATOM 4096 C C . GLY D 1 39 ? -15.737 1.563 -39.580 1.00 34.17 62 GLY D C 1
ATOM 4097 O O . GLY D 1 39 ? -15.618 2.223 -40.619 1.00 31.27 62 GLY D O 1
ATOM 4098 N N . THR D 1 40 ? -16.858 0.896 -39.302 1.00 32.10 63 THR D N 1
ATOM 4099 C CA . THR D 1 40 ? -18.009 0.979 -40.195 1.00 32.27 63 THR D CA 1
ATOM 4100 C C . THR D 1 40 ? -18.814 2.258 -40.011 1.00 35.71 63 THR D C 1
ATOM 4101 O O . THR D 1 40 ? -19.758 2.492 -40.775 1.00 36.54 63 THR D O 1
ATOM 4105 N N . GLY D 1 41 ? -18.488 3.074 -39.013 1.00 33.77 64 GLY D N 1
ATOM 4106 C CA . GLY D 1 41 ? -19.162 4.341 -38.829 1.00 32.74 64 GLY D CA 1
ATOM 4107 C C . GLY D 1 41 ? -20.457 4.311 -38.046 1.00 32.74 64 GLY D C 1
ATOM 4108 O O . GLY D 1 41 ? -21.271 5.223 -38.208 1.00 33.37 64 GLY D O 1
ATOM 4109 N N . VAL D 1 42 ? -20.690 3.302 -37.203 1.00 30.40 65 VAL D N 1
ATOM 4110 C CA . VAL D 1 42 ? -21.931 3.320 -36.433 1.00 28.82 65 VAL D CA 1
ATOM 4111 C C . VAL D 1 42 ? -21.879 4.409 -35.358 1.00 28.16 65 VAL D C 1
ATOM 4112 O O . VAL D 1 42 ? -22.902 5.026 -35.034 1.00 29.75 65 VAL D O 1
ATOM 4116 N N . ILE D 1 43 ? -20.695 4.687 -34.808 1.00 29.51 66 ILE D N 1
ATOM 4117 C CA . ILE D 1 43 ? -20.576 5.785 -33.855 1.00 28.87 66 ILE D CA 1
ATOM 4118 C C . ILE D 1 43 ? -20.633 7.123 -34.585 1.00 30.88 66 ILE D C 1
ATOM 4119 O O . ILE D 1 43 ? -21.216 8.094 -34.083 1.00 28.82 66 ILE D O 1
ATOM 4124 N N . THR D 1 44 ? -20.048 7.184 -35.789 1.00 29.03 67 THR D N 1
ATOM 4125 C CA . THR D 1 44 ? -20.130 8.375 -36.632 1.00 28.56 67 THR D CA 1
ATOM 4126 C C . THR D 1 44 ? -21.578 8.798 -36.840 1.00 29.51 67 THR D C 1
ATOM 4127 O O . THR D 1 44 ? -21.936 9.964 -36.636 1.00 30.72 67 THR D O 1
ATOM 4131 N N . LYS D 1 45 ? -22.433 7.847 -37.224 1.00 27.87 68 LYS D N 1
ATOM 4132 C CA . LYS D 1 45 ? -23.859 8.128 -37.384 1.00 30.84 68 LYS D CA 1
ATOM 4133 C C . LYS D 1 45 ? -24.464 8.712 -36.113 1.00 30.82 68 LYS D C 1
ATOM 4134 O O . LYS D 1 45 ? -25.274 9.645 -36.178 1.00 33.17 68 LYS D O 1
ATOM 4140 N N . ALA D 1 46 ? -24.080 8.187 -34.945 1.00 27.84 69 ALA D N 1
ATOM 4141 C CA . ALA D 1 46 ? -24.648 8.692 -33.692 1.00 29.52 69 ALA D CA 1
ATOM 4142 C C . ALA D 1 46 ? -24.149 10.099 -33.391 1.00 31.10 69 ALA D C 1
ATOM 4143 O O . ALA D 1 46 ? -24.904 10.936 -32.875 1.00 27.81 69 ALA D O 1
ATOM 4145 N N . ILE D 1 47 ? -22.881 10.379 -33.713 1.00 30.42 70 ILE D N 1
ATOM 4146 C CA . ILE D 1 47 ? -22.357 11.732 -33.548 1.00 31.47 70 ILE D CA 1
ATOM 4147 C C . ILE D 1 47 ? -23.146 12.709 -34.410 1.00 33.59 70 ILE D C 1
ATOM 4148 O O . ILE D 1 47 ? -23.572 13.775 -33.944 1.00 32.62 70 ILE D O 1
ATOM 4153 N N . LEU D 1 48 ? -23.366 12.351 -35.680 1.00 34.53 71 LEU D N 1
ATOM 4154 C CA . LEU D 1 48 ? -24.089 13.232 -36.593 1.00 33.80 71 LEU D CA 1
ATOM 4155 C C . LEU D 1 48 ? -25.540 13.431 -36.161 1.00 35.19 71 LEU D C 1
ATOM 4156 O O . LEU D 1 48 ? -26.137 14.472 -36.460 1.00 37.83 71 LEU D O 1
ATOM 4161 N N . ALA D 1 49 ? -26.115 12.466 -35.440 1.00 33.90 72 ALA D N 1
ATOM 4162 C CA . ALA D 1 49 ? -27.489 12.602 -34.963 1.00 34.86 72 ALA D CA 1
ATOM 4163 C C . ALA D 1 49 ? -27.622 13.591 -33.809 1.00 35.30 72 ALA D C 1
ATOM 4164 O O . ALA D 1 49 ? -28.741 14.024 -33.516 1.00 33.97 72 ALA D O 1
ATOM 4166 N N . ARG D 1 50 ? -26.519 13.955 -33.144 1.00 32.43 73 ARG D N 1
ATOM 4167 C CA . ARG D 1 50 ? -26.560 15.023 -32.147 1.00 34.90 73 ARG D CA 1
ATOM 4168 C C . ARG D 1 50 ? -26.788 16.398 -32.760 1.00 39.59 73 ARG D C 1
ATOM 4169 O O . ARG D 1 50 ? -27.051 17.352 -32.017 1.00 35.71 73 ARG D O 1
ATOM 4177 N N . GLY D 1 51 ? -26.685 16.528 -34.076 1.00 37.67 74 GLY D N 1
ATOM 4178 C CA . GLY D 1 51 ? -26.709 17.822 -34.716 1.00 40.89 74 GLY D CA 1
ATOM 4179 C C . GLY D 1 51 ? -25.350 18.412 -35.015 1.00 42.12 74 GLY D C 1
ATOM 4180 O O . GLY D 1 51 ? -25.252 19.629 -35.196 1.00 45.13 74 GLY D O 1
ATOM 4181 N N . ILE D 1 52 ? -24.305 17.597 -35.058 1.00 38.72 75 ILE D N 1
ATOM 4182 C CA . ILE D 1 52 ? -22.978 18.059 -35.439 1.00 38.12 75 ILE D CA 1
ATOM 4183 C C . ILE D 1 52 ? -22.904 18.081 -36.960 1.00 39.16 75 ILE D C 1
ATOM 4184 O O . ILE D 1 52 ? -23.188 17.078 -37.619 1.00 40.36 75 ILE D O 1
ATOM 4189 N N . LYS D 1 53 ? -22.550 19.220 -37.528 1.00 41.67 76 LYS D N 1
ATOM 4190 C CA . LYS D 1 53 ? -22.475 19.294 -38.980 1.00 39.22 76 LYS D CA 1
ATOM 4191 C C . LYS D 1 53 ? -21.310 18.436 -39.474 1.00 38.18 76 LYS D C 1
ATOM 4192 O O . LYS D 1 53 ? -20.284 18.340 -38.793 1.00 37.97 76 LYS D O 1
ATOM 4198 N N . PRO D 1 54 ? -21.446 17.779 -40.637 1.00 40.13 77 PRO D N 1
ATOM 4199 C CA . PRO D 1 54 ? -20.377 16.874 -41.113 1.00 37.09 77 PRO D CA 1
ATOM 4200 C C . PRO D 1 54 ? -18.977 17.480 -41.135 1.00 37.49 77 PRO D C 1
ATOM 4201 O O . PRO D 1 54 ? -18.017 16.805 -40.738 1.00 32.20 77 PRO D O 1
ATOM 4205 N N . GLU D 1 55 ? -18.839 18.739 -41.579 1.00 35.80 78 GLU D N 1
ATOM 4206 C CA . GLU D 1 55 ? -17.530 19.394 -41.653 1.00 39.94 78 GLU D CA 1
ATOM 4207 C C . GLU D 1 55 ? -16.874 19.514 -40.282 1.00 35.01 78 GLU D C 1
ATOM 4208 O O . GLU D 1 55 ? -15.640 19.599 -40.183 1.00 40.30 78 GLU D O 1
ATOM 4214 N N . SER D 1 56 ? -17.678 19.531 -39.223 1.00 33.64 79 SER D N 1
ATOM 4215 C CA . SER D 1 56 ? -17.202 19.718 -37.864 1.00 34.86 79 SER D CA 1
ATOM 4216 C C . SER D 1 56 ? -16.890 18.401 -37.154 1.00 33.99 79 SER D C 1
ATOM 4217 O O . SER D 1 56 ? -16.711 18.399 -35.932 1.00 32.22 79 SER D O 1
ATOM 4220 N N . LEU D 1 57 ? -16.823 17.291 -37.886 1.00 31.97 80 LEU D N 1
ATOM 4221 C CA . LEU D 1 57 ? -16.414 16.001 -37.339 1.00 27.15 80 LEU D CA 1
ATOM 4222 C C . LEU D 1 57 ? -15.134 15.564 -38.027 1.00 27.00 80 LEU D C 1
ATOM 4223 O O . LEU D 1 57 ? -15.115 15.381 -39.247 1.00 31.01 80 LEU D O 1
ATOM 4228 N N . THR D 1 58 ? -14.063 15.424 -37.252 1.00 25.77 81 THR D N 1
ATOM 4229 C CA . THR D 1 58 ? -12.805 14.863 -37.726 1.00 29.61 81 THR D CA 1
ATOM 4230 C C . THR D 1 58 ? -12.662 13.458 -37.151 1.00 27.39 81 THR D C 1
ATOM 4231 O O . THR D 1 58 ? -12.807 13.266 -35.939 1.00 25.79 81 THR D O 1
ATOM 4235 N N . ALA D 1 59 ? -12.392 12.476 -38.011 1.00 27.11 82 ALA D N 1
ATOM 4236 C CA . ALA D 1 59 ? -12.397 11.073 -37.602 1.00 26.47 82 ALA D CA 1
ATOM 4237 C C . ALA D 1 59 ? -11.162 10.384 -38.159 1.00 30.84 82 ALA D C 1
ATOM 4238 O O . ALA D 1 59 ? -10.987 10.317 -39.380 1.00 33.80 82 ALA D O 1
ATOM 4240 N N . ILE D 1 60 ? -10.314 9.874 -37.271 1.00 27.84 83 ILE D N 1
ATOM 4241 C CA . ILE D 1 60 ? -9.017 9.315 -37.642 1.00 32.32 83 ILE D CA 1
ATOM 4242 C C . ILE D 1 60 ? -9.141 7.799 -37.730 1.00 32.26 83 ILE D C 1
ATOM 4243 O O . ILE D 1 60 ? -9.473 7.137 -36.737 1.00 30.35 83 ILE D O 1
ATOM 4248 N N . GLU D 1 61 ? -8.852 7.244 -38.910 1.00 30.54 84 GLU D N 1
ATOM 4249 C CA . GLU D 1 61 ? -9.039 5.822 -39.188 1.00 29.29 84 GLU D CA 1
ATOM 4250 C C . GLU D 1 61 ? -7.765 5.249 -39.795 1.00 33.76 84 GLU D C 1
ATOM 4251 O O . GLU D 1 61 ? -7.278 5.754 -40.813 1.00 32.13 84 GLU D O 1
ATOM 4257 N N . TYR D 1 62 ? -7.232 4.190 -39.173 1.00 33.45 85 TYR D N 1
ATOM 4258 C CA . TYR D 1 62 ? -5.957 3.620 -39.603 1.00 33.98 85 TYR D CA 1
ATOM 4259 C C . TYR D 1 62 ? -6.108 2.740 -40.836 1.00 37.14 85 TYR D C 1
ATOM 4260 O O . TYR D 1 62 ? -5.224 2.730 -41.701 1.00 37.84 85 TYR D O 1
ATOM 4269 N N . SER D 1 63 ? -7.202 1.987 -40.934 1.00 35.62 86 SER D N 1
ATOM 4270 C CA . SER D 1 63 ? -7.372 1.061 -42.046 1.00 36.80 86 SER D CA 1
ATOM 4271 C C . SER D 1 63 ? -7.734 1.823 -43.319 1.00 37.40 86 SER D C 1
ATOM 4272 O O . SER D 1 63 ? -8.732 2.550 -43.359 1.00 34.00 86 SER D O 1
ATOM 4275 N N . THR D 1 64 ? -6.928 1.643 -44.370 1.00 40.11 87 THR D N 1
ATOM 4276 C CA . THR D 1 64 ? -7.215 2.322 -45.631 1.00 39.25 87 THR D CA 1
ATOM 4277 C C . THR D 1 64 ? -8.515 1.817 -46.253 1.00 33.67 87 THR D C 1
ATOM 4278 O O . THR D 1 64 ? -9.259 2.606 -46.850 1.00 33.88 87 THR D O 1
ATOM 4282 N N . ASP D 1 65 ? -8.839 0.533 -46.066 1.00 37.13 88 ASP D N 1
ATOM 4283 C CA . ASP D 1 65 ? -10.086 -0.023 -46.597 1.00 36.01 88 ASP D CA 1
ATOM 4284 C C . ASP D 1 65 ? -11.307 0.613 -45.939 1.00 36.03 88 ASP D C 1
ATOM 4285 O O . ASP D 1 65 ? -12.291 0.942 -46.615 1.00 35.48 88 ASP D O 1
ATOM 4290 N N . PHE D 1 66 ? -11.291 0.736 -44.608 1.00 34.62 89 PHE D N 1
ATOM 4291 C CA . PHE D 1 66 ? -12.382 1.417 -43.915 1.00 33.78 89 PHE D CA 1
ATOM 4292 C C . PHE D 1 66 ? -12.461 2.877 -44.338 1.00 31.95 89 PHE D C 1
ATOM 4293 O O . PHE D 1 66 ? -13.550 3.400 -44.596 1.00 33.37 89 PHE D O 1
ATOM 4301 N N . TYR D 1 67 ? -11.307 3.548 -44.416 1.00 31.66 90 TYR D N 1
ATOM 4302 C CA . TYR D 1 67 ? -11.275 4.955 -44.809 1.00 31.31 90 TYR D CA 1
ATOM 4303 C C . TYR D 1 67 ? -11.943 5.170 -46.164 1.00 34.13 90 TYR D C 1
ATOM 4304 O O . TYR D 1 67 ? -12.794 6.059 -46.313 1.00 34.61 90 TYR D O 1
ATOM 4313 N N . ASN D 1 68 ? -11.583 4.352 -47.163 1.00 33.34 91 ASN D N 1
ATOM 4314 C CA . ASN D 1 68 ? -12.178 4.493 -48.489 1.00 35.80 91 ASN D CA 1
ATOM 4315 C C . ASN D 1 68 ? -13.696 4.341 -48.440 1.00 34.70 91 ASN D C 1
ATOM 4316 O O . ASN D 1 68 ? -14.423 5.115 -49.071 1.00 34.02 91 ASN D O 1
ATOM 4321 N N . GLN D 1 69 ? -14.198 3.360 -47.684 1.00 37.09 92 GLN D N 1
ATOM 4322 C CA . GLN D 1 69 ? -15.645 3.155 -47.626 1.00 36.30 92 GLN D CA 1
ATOM 4323 C C . GLN D 1 69 ? -16.348 4.280 -46.871 1.00 34.94 92 GLN D C 1
ATOM 4324 O O . GLN D 1 69 ? -17.432 4.720 -47.270 1.00 35.95 92 GLN D O 1
ATOM 4330 N N . LEU D 1 70 ? -15.753 4.758 -45.778 1.00 34.22 93 LEU D N 1
ATOM 4331 C CA . LEU D 1 70 ? -16.386 5.826 -45.004 1.00 34.40 93 LEU D CA 1
ATOM 4332 C C . LEU D 1 70 ? -16.605 7.087 -45.834 1.00 36.49 93 LEU D C 1
ATOM 4333 O O . LEU D 1 70 ? -17.598 7.797 -45.622 1.00 35.21 93 LEU D O 1
ATOM 4338 N N . LEU D 1 71 ? -15.698 7.379 -46.784 1.00 34.24 94 LEU D N 1
ATOM 4339 C CA . LEU D 1 71 ? -15.840 8.581 -47.610 1.00 35.95 94 LEU D CA 1
ATOM 4340 C C . LEU D 1 71 ? -17.078 8.505 -48.493 1.00 38.55 94 LEU D C 1
ATOM 4341 O O . LEU D 1 71 ? -17.710 9.528 -48.776 1.00 40.57 94 LEU D O 1
ATOM 4346 N N . ARG D 1 72 ? -17.422 7.306 -48.965 1.00 37.81 95 ARG D N 1
ATOM 4347 C CA . ARG D 1 72 ? -18.662 7.138 -49.714 1.00 40.40 95 ARG D CA 1
ATOM 4348 C C . ARG D 1 72 ? -19.870 7.120 -48.792 1.00 41.08 95 ARG D C 1
ATOM 4349 O O . ARG D 1 72 ? -20.946 7.594 -49.177 1.00 41.11 95 ARG D O 1
ATOM 4357 N N . SER D 1 73 ? -19.704 6.598 -47.573 1.00 40.14 96 SER D N 1
ATOM 4358 C CA . SER D 1 73 ? -20.833 6.369 -46.679 1.00 40.93 96 SER D CA 1
ATOM 4359 C C . SER D 1 73 ? -21.271 7.643 -45.967 1.00 38.11 96 SER D C 1
ATOM 4360 O O . SER D 1 73 ? -22.470 7.847 -45.757 1.00 36.95 96 SER D O 1
ATOM 4363 N N . TYR D 1 74 ? -20.323 8.499 -45.575 1.00 37.15 97 TYR D N 1
ATOM 4364 C CA . TYR D 1 74 ? -20.613 9.722 -44.820 1.00 38.02 97 TYR D CA 1
ATOM 4365 C C . TYR D 1 74 ? -19.937 10.906 -45.502 1.00 40.20 97 TYR D C 1
ATOM 4366 O O . TYR D 1 74 ? -18.897 11.402 -45.042 1.00 37.23 97 TYR D O 1
ATOM 4375 N N . PRO D 1 75 ? -20.509 11.391 -46.605 1.00 41.32 98 PRO D N 1
ATOM 4376 C CA . PRO D 1 75 ? -19.894 12.516 -47.324 1.00 41.56 98 PRO D CA 1
ATOM 4377 C C . PRO D 1 75 ? -19.891 13.781 -46.482 1.00 40.98 98 PRO D C 1
ATOM 4378 O O . PRO D 1 75 ? -20.866 14.101 -45.799 1.00 42.72 98 PRO D O 1
ATOM 4382 N N . GLY D 1 76 ? -18.779 14.507 -46.540 1.00 40.52 99 GLY D N 1
ATOM 4383 C CA . GLY D 1 76 ? -18.630 15.751 -45.825 1.00 43.15 99 GLY D CA 1
ATOM 4384 C C . GLY D 1 76 ? -17.903 15.622 -44.502 1.00 38.97 99 GLY D C 1
ATOM 4385 O O . GLY D 1 76 ? -17.332 16.609 -44.025 1.00 39.16 99 GLY D O 1
ATOM 4386 N N . VAL D 1 77 ? -17.912 14.433 -43.896 1.00 34.84 100 VAL D N 1
ATOM 4387 C CA . VAL D 1 77 ? -17.133 14.219 -42.683 1.00 33.09 100 VAL D CA 1
ATOM 4388 C C . VAL D 1 77 ? -15.654 14.331 -43.020 1.00 33.21 100 VAL D C 1
ATOM 4389 O O . VAL D 1 77 ? -15.210 13.911 -44.095 1.00 34.22 100 VAL D O 1
ATOM 4393 N N . ASN D 1 78 ? -14.879 14.896 -42.095 1.00 35.17 101 ASN D N 1
ATOM 4394 C CA . ASN D 1 78 ? -13.446 15.121 -42.290 1.00 32.24 101 ASN D CA 1
ATOM 4395 C C . ASN D 1 78 ? -12.668 13.880 -41.847 1.00 33.00 101 ASN D C 1
ATOM 4396 O O . ASN D 1 78 ? -12.022 13.845 -40.798 1.00 30.87 101 ASN D O 1
ATOM 4401 N N . PHE D 1 79 ? -12.719 12.841 -42.676 1.00 31.90 102 PHE D N 1
ATOM 4402 C CA . PHE D 1 79 ? -11.990 11.629 -42.348 1.00 30.04 102 PHE D CA 1
ATOM 4403 C C . PHE D 1 79 ? -10.500 11.830 -42.592 1.00 36.90 102 PHE D C 1
ATOM 4404 O O . PHE D 1 79 ? -10.091 12.611 -43.458 1.00 34.16 102 PHE D O 1
ATOM 4412 N N . VAL D 1 80 ? -9.685 11.131 -41.800 1.00 31.52 103 VAL D N 1
ATOM 4413 C CA . VAL D 1 80 ? -8.233 11.151 -41.925 1.00 33.76 103 VAL D CA 1
ATOM 4414 C C . VAL D 1 80 ? -7.734 9.716 -41.858 1.00 33.17 103 VAL D C 1
ATOM 4415 O O . VAL D 1 80 ? -8.057 8.991 -40.909 1.00 31.81 103 VAL D O 1
ATOM 4419 N N . ASN D 1 81 ? -6.959 9.300 -42.862 1.00 33.03 104 ASN D N 1
ATOM 4420 C CA . ASN D 1 81 ? -6.329 7.979 -42.869 1.00 33.36 104 ASN D CA 1
ATOM 4421 C C . ASN D 1 81 ? -4.968 8.106 -42.195 1.00 36.08 104 ASN D C 1
ATOM 4422 O O . ASN D 1 81 ? -4.068 8.769 -42.721 1.00 36.64 104 ASN D O 1
ATOM 4427 N N . GLY D 1 82 ? -4.823 7.500 -41.022 1.00 32.86 105 GLY D N 1
ATOM 4428 C CA . GLY D 1 82 ? -3.587 7.614 -40.275 1.00 33.08 105 GLY D CA 1
ATOM 4429 C C . GLY D 1 82 ? -3.690 6.941 -38.922 1.00 34.95 105 GLY D C 1
ATOM 4430 O O . GLY D 1 82 ? -4.721 6.363 -38.555 1.00 32.35 105 GLY D O 1
ATOM 4431 N N . ASP D 1 83 ? -2.589 7.046 -38.179 1.00 33.49 106 ASP D N 1
ATOM 4432 C CA . ASP D 1 83 ? -2.425 6.433 -36.866 1.00 34.82 106 ASP D CA 1
ATOM 4433 C C . ASP D 1 83 ? -2.770 7.449 -35.779 1.00 36.66 106 ASP D C 1
ATOM 4434 O O . ASP D 1 83 ? -2.095 8.475 -35.646 1.00 36.16 106 ASP D O 1
ATOM 4439 N N . ALA D 1 84 ? -3.807 7.146 -34.987 1.00 31.93 107 ALA D N 1
ATOM 4440 C CA . ALA D 1 84 ? -4.227 8.049 -33.918 1.00 33.52 107 ALA D CA 1
ATOM 4441 C C . ALA D 1 84 ? -3.148 8.260 -32.860 1.00 36.66 107 ALA D C 1
ATOM 4442 O O . ALA D 1 84 ? -3.186 9.270 -32.148 1.00 33.13 107 ALA D O 1
ATOM 4444 N N . PHE D 1 85 ? -2.194 7.334 -32.721 1.00 34.60 108 PHE D N 1
ATOM 4445 C CA . PHE D 1 85 ? -1.148 7.549 -31.729 1.00 34.38 108 PHE D CA 1
ATOM 4446 C C . PHE D 1 85 ? -0.133 8.606 -32.160 1.00 40.18 108 PHE D C 1
ATOM 4447 O O . PHE D 1 85 ? 0.670 9.042 -31.326 1.00 39.59 108 PHE D O 1
ATOM 4455 N N . ASP D 1 86 ? -0.182 9.057 -33.414 1.00 37.99 109 ASP D N 1
ATOM 4456 C CA . ASP D 1 86 ? 0.718 10.075 -33.963 1.00 39.64 109 ASP D CA 1
ATOM 4457 C C . ASP D 1 86 ? -0.119 11.306 -34.317 1.00 42.11 109 ASP D C 1
ATOM 4458 O O . ASP D 1 86 ? -0.391 11.579 -35.490 1.00 44.17 109 ASP D O 1
ATOM 4463 N N . LEU D 1 87 ? -0.526 12.054 -33.289 1.00 39.02 110 LEU D N 1
ATOM 4464 C CA . LEU D 1 87 ? -1.466 13.153 -33.503 1.00 43.21 110 LEU D CA 1
ATOM 4465 C C . LEU D 1 87 ? -0.855 14.276 -34.334 1.00 45.56 110 LEU D C 1
ATOM 4466 O O . LEU D 1 87 ? -1.577 14.984 -35.047 1.00 47.08 110 LEU D O 1
ATOM 4471 N N . ASP D 1 88 ? 0.460 14.468 -34.248 1.00 45.21 111 ASP D N 1
ATOM 4472 C CA . ASP D 1 88 ? 1.084 15.526 -35.033 1.00 50.68 111 ASP D CA 1
ATOM 4473 C C . ASP D 1 88 ? 1.088 15.189 -36.521 1.00 49.16 111 ASP D C 1
ATOM 4474 O O . ASP D 1 88 ? 0.974 16.091 -37.356 1.00 51.61 111 ASP D O 1
ATOM 4479 N N . ALA D 1 89 ? 1.188 13.905 -36.873 1.00 45.13 112 ALA D N 1
ATOM 4480 C CA . ALA D 1 89 ? 1.072 13.518 -38.277 1.00 47.33 112 ALA D CA 1
ATOM 4481 C C . ALA D 1 89 ? -0.364 13.610 -38.784 1.00 48.97 112 ALA D C 1
ATOM 4482 O O . ALA D 1 89 ? -0.583 13.885 -39.970 1.00 47.52 112 ALA D O 1
ATOM 4484 N N . THR D 1 90 ? -1.350 13.374 -37.922 1.00 45.62 113 THR D N 1
ATOM 4485 C CA . THR D 1 90 ? -2.733 13.267 -38.372 1.00 43.63 113 THR D CA 1
ATOM 4486 C C . THR D 1 90 ? -3.538 14.541 -38.166 1.00 43.59 113 THR D C 1
ATOM 4487 O O . THR D 1 90 ? -4.431 14.830 -38.970 1.00 43.55 113 THR D O 1
ATOM 4491 N N . LEU D 1 91 ? -3.252 15.305 -37.112 1.00 45.08 114 LEU D N 1
ATOM 4492 C CA . LEU D 1 91 ? -3.925 16.571 -36.869 1.00 46.00 114 LEU D CA 1
ATOM 4493 C C . LEU D 1 91 ? -3.045 17.776 -37.142 1.00 47.87 114 LEU D C 1
ATOM 4494 O O . LEU D 1 91 ? -3.567 18.889 -37.260 1.00 48.85 114 LEU D O 1
ATOM 4499 N N . GLY D 1 92 ? -1.737 17.588 -37.246 1.00 51.66 115 GLY D N 1
ATOM 4500 C CA . GLY D 1 92 ? -0.810 18.696 -37.238 1.00 56.69 115 GLY D CA 1
ATOM 4501 C C . GLY D 1 92 ? -0.353 19.036 -35.831 1.00 54.06 115 GLY D C 1
ATOM 4502 O O . GLY D 1 92 ? -0.942 18.621 -34.831 1.00 54.76 115 GLY D O 1
ATOM 4503 N N . GLU D 1 93 ? 0.742 19.790 -35.763 1.00 54.34 116 GLU D N 1
ATOM 4504 C CA . GLU D 1 93 ? 1.216 20.287 -34.479 1.00 60.87 116 GLU D CA 1
ATOM 4505 C C . GLU D 1 93 ? 0.134 21.139 -33.819 1.00 62.16 116 GLU D C 1
ATOM 4506 O O . GLU D 1 93 ? -0.630 21.838 -34.494 1.00 59.64 116 GLU D O 1
ATOM 4508 N N . HIS D 1 94 ? 0.058 21.063 -32.491 1.00 59.46 117 HIS D N 1
ATOM 4509 C CA . HIS D 1 94 ? -0.992 21.753 -31.743 1.00 57.97 117 HIS D CA 1
ATOM 4510 C C . HIS D 1 94 ? -0.763 23.256 -31.831 1.00 60.97 117 HIS D C 1
ATOM 4511 O O . HIS D 1 94 ? 0.013 23.831 -31.063 1.00 60.64 117 HIS D O 1
ATOM 4518 N N . LYS D 1 95 ? -1.434 23.897 -32.788 1.00 63.11 118 LYS D N 1
ATOM 4519 C CA . LYS D 1 95 ? -1.462 25.350 -32.864 1.00 63.03 118 LYS D CA 1
ATOM 4520 C C . LYS D 1 95 ? -2.594 25.953 -32.043 1.00 62.77 118 LYS D C 1
ATOM 4521 O O . LYS D 1 95 ? -2.619 27.175 -31.854 1.00 63.84 118 LYS D O 1
ATOM 4523 N N . GLY D 1 96 ? -3.530 25.134 -31.561 1.00 57.19 119 GLY D N 1
ATOM 4524 C CA . GLY D 1 96 ? -4.564 25.625 -30.674 1.00 51.43 119 GLY D CA 1
ATOM 4525 C C . GLY D 1 96 ? -5.995 25.350 -31.092 1.00 43.63 119 GLY D C 1
ATOM 4526 O O . GLY D 1 96 ? -6.913 25.924 -30.501 1.00 47.34 119 GLY D O 1
ATOM 4527 N N . GLN D 1 97 ? -6.223 24.504 -32.098 1.00 44.04 120 GLN D N 1
ATOM 4528 C CA . GLN D 1 97 ? -7.590 24.096 -32.399 1.00 38.81 120 GLN D CA 1
ATOM 4529 C C . GLN D 1 97 ? -8.077 23.136 -31.316 1.00 36.56 120 GLN D C 1
ATOM 4530 O O . GLN D 1 97 ? -7.498 22.061 -31.111 1.00 33.90 120 GLN D O 1
ATOM 4536 N N . MET D 1 98 ? -9.125 23.531 -30.613 1.00 32.82 121 MET D N 1
ATOM 4537 C CA . MET D 1 98 ? -9.715 22.701 -29.577 1.00 31.87 121 MET D CA 1
ATOM 4538 C C . MET D 1 98 ? -10.878 21.905 -30.153 1.00 26.87 121 MET D C 1
ATOM 4539 O O . MET D 1 98 ? -11.524 22.320 -31.119 1.00 24.43 121 MET D O 1
ATOM 4544 N N . PHE D 1 99 ? -11.136 20.752 -29.545 1.00 26.46 122 PHE D N 1
ATOM 4545 C CA . PHE D 1 99 ? -12.295 19.934 -29.855 1.00 23.71 122 PHE D CA 1
ATOM 4546 C C . PHE D 1 99 ? -13.245 19.925 -28.663 1.00 24.04 122 PHE D C 1
ATOM 4547 O O . PHE D 1 99 ? -12.826 20.058 -27.512 1.00 24.71 122 PHE D O 1
ATOM 4555 N N . ASP D 1 100 ? -14.535 19.775 -28.952 1.00 24.24 123 ASP D N 1
ATOM 4556 C CA . ASP D 1 100 ? -15.539 19.732 -27.893 1.00 27.35 123 ASP D CA 1
ATOM 4557 C C . ASP D 1 100 ? -15.355 18.518 -26.986 1.00 28.27 123 ASP D C 1
ATOM 4558 O O . ASP D 1 100 ? -15.618 18.592 -25.776 1.00 25.61 123 ASP D O 1
ATOM 4563 N N . SER D 1 101 ? -14.915 17.398 -27.556 1.00 25.35 124 SER D N 1
ATOM 4564 C CA . SER D 1 101 ? -14.790 16.113 -26.878 1.00 23.54 124 SER D CA 1
ATOM 4565 C C . SER D 1 101 ? -14.165 15.150 -27.876 1.00 22.57 124 SER D C 1
ATOM 4566 O O . SER D 1 101 ? -14.119 15.436 -29.074 1.00 23.19 124 SER D O 1
ATOM 4569 N N . VAL D 1 102 ? -13.682 14.013 -27.372 1.00 25.97 125 VAL D N 1
ATOM 4570 C CA . VAL D 1 102 ? -13.091 12.946 -28.181 1.00 21.91 125 VAL D CA 1
ATOM 4571 C C . VAL D 1 102 ? -13.872 11.663 -27.897 1.00 24.29 125 VAL D C 1
ATOM 4572 O O . VAL D 1 102 ? -14.111 11.330 -26.731 1.00 21.77 125 VAL D O 1
ATOM 4576 N N . ILE D 1 103 ? -14.295 10.967 -28.955 1.00 24.27 126 ILE D N 1
ATOM 4577 C CA . ILE D 1 103 ? -15.019 9.696 -28.868 1.00 21.64 126 ILE D CA 1
ATOM 4578 C C . ILE D 1 103 ? -14.103 8.631 -29.462 1.00 22.60 126 ILE D C 1
ATOM 4579 O O . ILE D 1 103 ? -13.832 8.654 -30.668 1.00 21.83 126 ILE D O 1
ATOM 4584 N N . SER D 1 104 ? -13.639 7.675 -28.651 1.00 22.68 127 SER D N 1
ATOM 4585 C CA . SER D 1 104 ? -12.582 6.770 -29.088 1.00 24.15 127 SER D CA 1
ATOM 4586 C C . SER D 1 104 ? -13.018 5.313 -28.970 1.00 26.78 127 SER D C 1
ATOM 4587 O O . SER D 1 104 ? -13.460 4.867 -27.903 1.00 22.04 127 SER D O 1
ATOM 4590 N N . ALA D 1 105 ? -12.883 4.569 -30.066 1.00 22.77 128 ALA D N 1
ATOM 4591 C CA . ALA D 1 105 ? -13.000 3.114 -30.043 1.00 28.62 128 ALA D CA 1
ATOM 4592 C C . ALA D 1 105 ? -11.709 2.447 -30.511 1.00 31.10 128 ALA D C 1
ATOM 4593 O O . ALA D 1 105 ? -11.737 1.308 -30.990 1.00 32.59 128 ALA D O 1
ATOM 4595 N N . VAL D 1 106 ? -10.581 3.142 -30.397 1.00 29.61 129 VAL D N 1
ATOM 4596 C CA . VAL D 1 106 ? -9.292 2.543 -30.759 1.00 34.77 129 VAL D CA 1
ATOM 4597 C C . VAL D 1 106 ? -9.017 1.356 -29.846 1.00 35.28 129 VAL D C 1
ATOM 4598 O O . VAL D 1 106 ? -9.162 1.478 -28.614 1.00 30.07 129 VAL D O 1
ATOM 4602 N N . PRO D 1 107 ? -8.620 0.187 -30.391 1.00 37.24 130 PRO D N 1
ATOM 4603 C CA . PRO D 1 107 ? -8.320 -0.969 -29.538 1.00 35.95 130 PRO D CA 1
ATOM 4604 C C . PRO D 1 107 ? -6.993 -0.784 -28.817 1.00 38.72 130 PRO D C 1
ATOM 4605 O O . PRO D 1 107 ? -5.922 -1.048 -29.369 1.00 39.85 130 PRO D O 1
ATOM 4609 N N . MET D 1 108 ? -7.073 -0.332 -27.564 1.00 40.07 131 MET D N 1
ATOM 4610 C CA . MET D 1 108 ? -5.901 0.177 -26.859 1.00 40.86 131 MET D CA 1
ATOM 4611 C C . MET D 1 108 ? -4.926 -0.929 -26.479 1.00 44.62 131 MET D C 1
ATOM 4612 O O . MET D 1 108 ? -3.708 -0.708 -26.478 1.00 42.88 131 MET D O 1
ATOM 4617 N N . LEU D 1 109 ? -5.439 -2.115 -26.145 1.00 43.41 132 LEU D N 1
ATOM 4618 C CA . LEU D 1 109 ? -4.609 -3.197 -25.633 1.00 45.14 132 LEU D CA 1
ATOM 4619 C C . LEU D 1 109 ? -3.636 -3.743 -26.666 1.00 46.77 132 LEU D C 1
ATOM 4620 O O . LEU D 1 109 ? -2.831 -4.617 -26.326 1.00 52.51 132 LEU D O 1
ATOM 4625 N N . ASN D 1 110 ? -3.677 -3.253 -27.903 1.00 48.04 133 ASN D N 1
ATOM 4626 C CA . ASN D 1 110 ? -2.658 -3.575 -28.895 1.00 49.38 133 ASN D CA 1
ATOM 4627 C C . ASN D 1 110 ? -1.390 -2.743 -28.736 1.00 48.59 133 ASN D C 1
ATOM 4628 O O . ASN D 1 110 ? -0.432 -2.962 -29.488 1.00 48.28 133 ASN D O 1
ATOM 4633 N N . PHE D 1 111 ? -1.354 -1.808 -27.784 1.00 44.16 134 PHE D N 1
ATOM 4634 C CA . PHE D 1 111 ? -0.274 -0.842 -27.656 1.00 39.08 134 PHE D CA 1
ATOM 4635 C C . PHE D 1 111 ? 0.267 -0.823 -26.235 1.00 39.10 134 PHE D C 1
ATOM 4636 O O . PHE D 1 111 ? -0.479 -1.052 -25.277 1.00 39.09 134 PHE D O 1
ATOM 4644 N N . PRO D 1 112 ? 1.555 -0.525 -26.065 1.00 37.56 135 PRO D N 1
ATOM 4645 C CA . PRO D 1 112 ? 2.133 -0.499 -24.712 1.00 36.33 135 PRO D CA 1
ATOM 4646 C C . PRO D 1 112 ? 1.506 0.592 -23.850 1.00 35.43 135 PRO D C 1
ATOM 4647 O O . PRO D 1 112 ? 1.072 1.633 -24.347 1.00 33.31 135 PRO D O 1
ATOM 4651 N N . MET D 1 113 ? 1.484 0.351 -22.533 1.00 35.45 136 MET D N 1
ATOM 4652 C CA . MET D 1 113 ? 0.764 1.246 -21.625 1.00 35.39 136 MET D CA 1
ATOM 4653 C C . MET D 1 113 ? 1.328 2.664 -21.657 1.00 35.33 136 MET D C 1
ATOM 4654 O O . MET D 1 113 ? 0.574 3.642 -21.575 1.00 30.76 136 MET D O 1
ATOM 4659 N N . ALA D 1 114 ? 2.653 2.800 -21.767 1.00 34.72 137 ALA D N 1
ATOM 4660 C CA . ALA D 1 114 ? 3.250 4.132 -21.805 1.00 34.45 137 ALA D CA 1
ATOM 4661 C C . ALA D 1 114 ? 2.734 4.929 -22.995 1.00 31.90 137 ALA D C 1
ATOM 4662 O O . ALA D 1 114 ? 2.479 6.134 -22.883 1.00 37.71 137 ALA D O 1
ATOM 4664 N N . ALA D 1 115 ? 2.570 4.267 -24.142 1.00 32.40 138 ALA D N 1
ATOM 4665 C CA . ALA D 1 115 ? 2.003 4.920 -25.315 1.00 31.77 138 ALA D CA 1
ATOM 4666 C C . ALA D 1 115 ? 0.557 5.335 -25.077 1.00 32.32 138 ALA D C 1
ATOM 4667 O O . ALA D 1 115 ? 0.132 6.405 -25.527 1.00 28.48 138 ALA D O 1
ATOM 4669 N N . ARG D 1 116 ? -0.223 4.493 -24.389 1.00 31.38 139 ARG D N 1
ATOM 4670 C CA . ARG D 1 116 ? -1.606 4.850 -24.095 1.00 27.73 139 ARG D CA 1
ATOM 4671 C C . ARG D 1 116 ? -1.679 6.073 -23.197 1.00 29.15 139 ARG D C 1
ATOM 4672 O O . ARG D 1 116 ? -2.504 6.965 -23.419 1.00 29.10 139 ARG D O 1
ATOM 4680 N N . ILE D 1 117 ? -0.841 6.118 -22.155 1.00 29.91 140 ILE D N 1
ATOM 4681 C CA . ILE D 1 117 ? -0.850 7.247 -21.230 1.00 29.65 140 ILE D CA 1
ATOM 4682 C C . ILE D 1 117 ? -0.456 8.532 -21.954 1.00 34.27 140 ILE D C 1
ATOM 4683 O O . ILE D 1 117 ? -1.017 9.607 -21.702 1.00 30.13 140 ILE D O 1
ATOM 4688 N N . LYS D 1 118 ? 0.522 8.440 -22.860 1.00 28.88 141 LYS D N 1
ATOM 4689 C CA . LYS D 1 118 ? 0.972 9.626 -23.586 1.00 34.58 141 LYS D CA 1
ATOM 4690 C C . LYS D 1 118 ? -0.102 10.130 -24.548 1.00 32.48 141 LYS D C 1
ATOM 4691 O O . LYS D 1 118 ? -0.346 11.342 -24.638 1.00 33.60 141 LYS D O 1
ATOM 4697 N N . LEU D 1 119 ? -0.763 9.219 -25.268 1.00 29.47 142 LEU D N 1
ATOM 4698 C CA . LEU D 1 119 ? -1.822 9.633 -26.180 1.00 28.41 142 LEU D CA 1
ATOM 4699 C C . LEU D 1 119 ? -2.955 10.331 -25.430 1.00 30.36 142 LEU D C 1
ATOM 4700 O O . LEU D 1 119 ? -3.505 11.331 -25.904 1.00 28.85 142 LEU D O 1
ATOM 4705 N N . LEU D 1 120 ? -3.317 9.823 -24.251 1.00 26.74 143 LEU D N 1
ATOM 4706 C CA . LEU D 1 120 ? -4.421 10.418 -23.504 1.00 28.04 143 LEU D CA 1
ATOM 4707 C C . LEU D 1 120 ? -4.04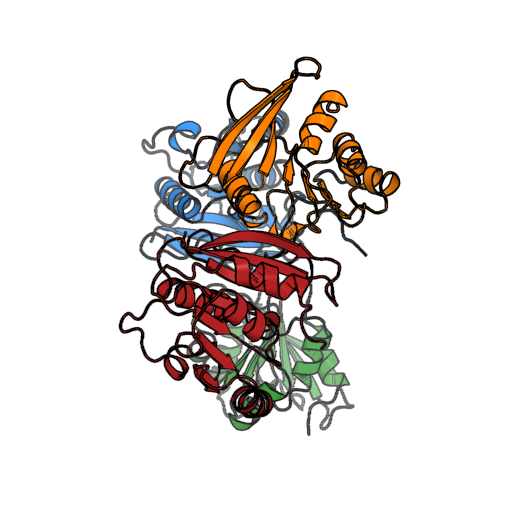1 11.779 -22.926 1.00 29.92 143 LEU D C 1
ATOM 4708 O O . LEU D 1 120 ? -4.840 12.722 -22.968 1.00 24.95 143 LEU D O 1
ATOM 4713 N N . ASP D 1 121 ? -2.827 11.903 -22.384 1.00 29.12 144 ASP D N 1
ATOM 4714 C CA . ASP D 1 121 ? -2.349 13.216 -21.949 1.00 33.46 144 ASP D CA 1
ATOM 4715 C C . ASP D 1 121 ? -2.353 14.220 -23.104 1.00 31.07 144 ASP D C 1
ATOM 4716 O O . ASP D 1 121 ? -2.739 15.382 -22.924 1.00 31.55 144 ASP D O 1
ATOM 4721 N N . GLU D 1 122 ? -1.965 13.780 -24.306 1.00 30.41 145 GLU D N 1
ATOM 4722 C CA . GLU D 1 122 ? -1.933 14.687 -25.450 1.00 31.54 145 GLU D CA 1
ATOM 4723 C C . GLU D 1 122 ? -3.340 15.037 -25.932 1.00 30.78 145 GLU D C 1
ATOM 4724 O O . GLU D 1 122 ? -3.616 16.199 -26.258 1.00 30.61 145 GLU D O 1
ATOM 4730 N N . LEU D 1 123 ? -4.239 14.048 -25.999 1.00 27.10 146 LEU D N 1
ATOM 4731 C CA . LEU D 1 123 ? -5.625 14.327 -26.373 1.00 27.02 146 LEU D CA 1
ATOM 4732 C C . LEU D 1 123 ? -6.257 15.355 -25.448 1.00 24.51 146 LEU D C 1
ATOM 4733 O O . LEU D 1 123 ? -7.017 16.220 -25.899 1.00 25.75 146 LEU D O 1
ATOM 4738 N N . LEU D 1 124 ? -5.973 15.265 -24.146 1.00 23.79 147 LEU D N 1
ATOM 4739 C CA . LEU D 1 124 ? -6.588 16.166 -23.176 1.00 23.90 147 LEU D CA 1
ATOM 4740 C C . LEU D 1 124 ? -6.054 17.586 -23.299 1.00 28.58 147 LEU D C 1
ATOM 4741 O O . LEU D 1 124 ? -6.664 18.520 -22.772 1.00 28.26 147 LEU D O 1
ATOM 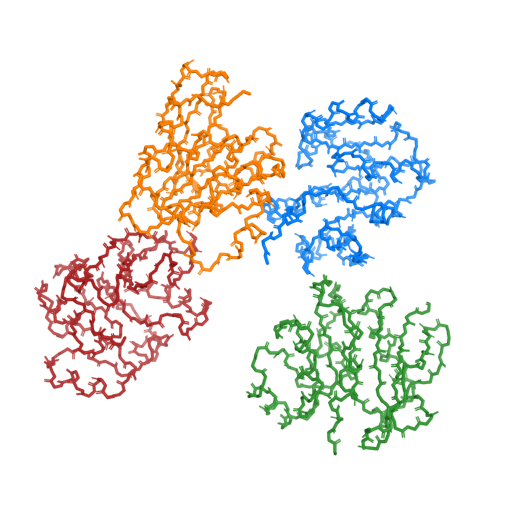4746 N N . LYS D 1 125 ? -4.925 17.767 -23.975 1.00 27.38 148 LYS D N 1
ATOM 4747 C CA . LYS D 1 125 ? -4.465 19.114 -24.264 1.00 31.08 148 LYS D CA 1
ATOM 4748 C C . LYS D 1 125 ? -5.289 19.773 -25.355 1.00 31.40 148 LYS D C 1
ATOM 4749 O O . LYS D 1 125 ? -5.169 20.986 -25.545 1.00 37.06 148 LYS D O 1
ATOM 4755 N N . ARG D 1 126 ? -6.126 19.009 -26.060 1.00 25.65 149 ARG D N 1
ATOM 4756 C CA . ARG D 1 126 ? -6.870 19.511 -27.206 1.00 28.71 149 ARG D CA 1
ATOM 4757 C C . ARG D 1 126 ? -8.373 19.612 -26.958 1.00 28.77 149 ARG D C 1
ATOM 4758 O O . ARG D 1 126 ? -9.128 19.848 -27.909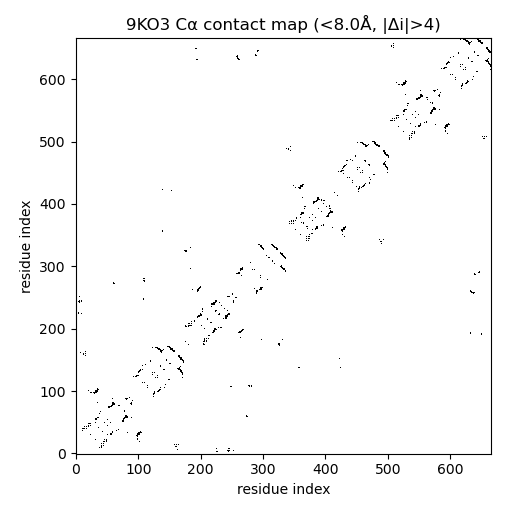 1.00 28.97 149 ARG D O 1
ATOM 4766 N N . VAL D 1 127 ? -8.827 19.458 -25.715 1.00 24.70 150 VAL D N 1
ATOM 4767 C CA . VAL D 1 127 ? -10.221 19.728 -25.352 1.00 23.31 150 VAL D CA 1
ATOM 4768 C C . VAL D 1 127 ? -10.221 20.722 -24.195 1.00 24.28 150 VAL D C 1
ATOM 4769 O O . VAL D 1 127 ? -9.223 20.804 -23.458 1.00 24.95 150 VAL D O 1
ATOM 4773 N N . PRO D 1 128 ? -11.281 21.513 -24.014 1.00 23.09 151 PRO D N 1
ATOM 4774 C CA . PRO D 1 128 ? -11.301 22.464 -22.896 1.00 25.97 151 PRO D CA 1
ATOM 4775 C C . PRO D 1 128 ? -11.193 21.757 -21.559 1.00 30.57 151 PRO D C 1
ATOM 4776 O O . PRO D 1 128 ? -11.628 20.611 -21.400 1.00 26.76 151 PRO D O 1
ATOM 4780 N N . HIS D 1 129 ? -10.595 22.459 -20.595 1.00 26.75 152 HIS D N 1
ATOM 4781 C CA . HIS D 1 129 ? -10.453 21.918 -19.254 1.00 28.35 152 HIS D CA 1
ATOM 4782 C C . HIS D 1 129 ? -11.802 21.455 -18.738 1.00 30.81 152 HIS D C 1
ATOM 4783 O O . HIS D 1 129 ? -12.766 22.228 -18.724 1.00 24.37 152 HIS D O 1
ATOM 4790 N N . GLY D 1 130 ? -11.869 20.178 -18.343 1.00 28.52 153 GLY D N 1
ATOM 4791 C CA . GLY D 1 130 ? -13.082 19.573 -17.831 1.00 27.29 153 GLY D CA 1
ATOM 4792 C C . GLY D 1 130 ? -13.913 18.811 -18.843 1.00 29.14 153 GLY D C 1
ATOM 4793 O O . GLY D 1 130 ? -14.949 18.244 -18.467 1.00 26.07 153 GLY D O 1
ATOM 4794 N N . ARG D 1 131 ? -13.511 18.792 -20.112 1.00 24.32 154 ARG D N 1
ATOM 4795 C CA . ARG D 1 131 ? -14.254 18.043 -21.109 1.00 26.67 154 ARG D CA 1
ATOM 4796 C C . ARG D 1 131 ? -13.617 16.671 -21.311 1.00 24.51 154 ARG D C 1
ATOM 4797 O O . ARG D 1 131 ? -12.438 16.472 -20.997 1.00 19.56 154 ARG D O 1
ATOM 4805 N N . PRO D 1 132 ? -14.381 15.685 -21.813 1.00 21.83 155 PRO D N 1
ATOM 4806 C CA . PRO D 1 132 ? -13.924 14.286 -21.738 1.00 21.10 155 PRO D CA 1
ATOM 4807 C C . PRO D 1 132 ? -13.358 13.680 -23.018 1.00 23.15 155 PRO D C 1
ATOM 4808 O O . PRO D 1 132 ? -13.683 14.122 -24.122 1.00 21.72 155 PRO D O 1
ATOM 4812 N N . VAL D 1 133 ? -12.511 12.658 -22.855 1.00 19.87 156 VAL D N 1
ATOM 4813 C CA . VAL D 1 133 ? -12.307 11.601 -23.845 1.00 20.18 156 VAL D CA 1
ATOM 4814 C C . VAL D 1 133 ? -13.129 10.390 -23.400 1.00 21.68 156 VAL D C 1
ATOM 4815 O O . VAL D 1 133 ? -12.972 9.909 -22.271 1.00 22.90 156 VAL D O 1
ATOM 4819 N N . VAL D 1 134 ? -13.999 9.893 -24.273 1.00 22.41 157 VAL D N 1
ATOM 4820 C CA . VAL D 1 134 ? -14.811 8.706 -24.001 1.00 22.09 157 VAL D CA 1
ATOM 4821 C C . VAL D 1 134 ? -14.158 7.512 -24.679 1.00 23.48 157 VAL D C 1
ATOM 4822 O O . VAL D 1 134 ? -13.794 7.592 -25.859 1.00 23.31 157 VAL D O 1
ATOM 4826 N N . GLN D 1 135 ? -14.022 6.401 -23.950 1.00 20.57 158 GLN D N 1
ATOM 4827 C CA . GLN D 1 135 ? -13.347 5.217 -24.472 1.00 22.58 158 GLN D CA 1
ATOM 4828 C C . GLN D 1 135 ? -14.173 3.972 -24.165 1.00 24.54 158 GLN D C 1
ATOM 4829 O O . GLN D 1 135 ? -14.643 3.798 -23.038 1.00 21.43 158 GLN D O 1
ATOM 4835 N N . ILE D 1 136 ? -14.341 3.105 -25.156 1.00 25.19 159 ILE D N 1
ATOM 4836 C CA . ILE D 1 136 ? -15.062 1.845 -24.973 1.00 22.82 159 ILE D CA 1
ATOM 4837 C C . ILE D 1 136 ? -14.049 0.740 -24.716 1.00 25.87 159 ILE D C 1
ATOM 4838 O O . ILE D 1 136 ? -12.978 0.721 -25.327 1.00 26.23 159 ILE D O 1
ATOM 4843 N N . SER D 1 137 ? -14.370 -0.174 -23.792 1.00 24.87 160 SER D N 1
ATOM 4844 C CA . SER D 1 137 ? -13.533 -1.341 -23.537 1.00 26.12 160 SER D CA 1
ATOM 4845 C C . SER D 1 137 ? -14.437 -2.499 -23.125 1.00 22.80 160 SER D C 1
ATOM 4846 O O . SER D 1 137 ? -15.662 -2.363 -23.048 1.00 21.53 160 SER D O 1
ATOM 4849 N N . TYR D 1 138 ? -13.823 -3.649 -22.875 1.00 25.21 161 TYR D N 1
ATOM 4850 C CA . TYR D 1 138 ? -14.543 -4.885 -22.592 1.00 28.85 161 TYR D CA 1
ATOM 4851 C C . TYR D 1 138 ? -13.926 -5.513 -21.352 1.00 32.23 161 TYR D C 1
ATOM 4852 O O . TYR D 1 138 ? -12.715 -5.751 -21.313 1.00 33.65 161 TYR D O 1
ATOM 4861 N N . GLY D 1 139 ? -14.747 -5.746 -20.331 1.00 34.17 162 GLY D N 1
ATOM 4862 C CA . GLY D 1 139 ? -14.262 -6.306 -19.091 1.00 31.24 162 GLY D CA 1
ATOM 4863 C C . GLY D 1 139 ? -13.968 -5.235 -18.062 1.00 30.42 162 GLY D C 1
ATOM 4864 O O . GLY D 1 139 ? -14.021 -4.036 -18.348 1.00 32.76 162 GLY D O 1
ATOM 4865 N N . PRO D 1 140 ? -13.635 -5.648 -16.842 1.00 31.95 163 PRO D N 1
ATOM 4866 C CA . PRO D 1 140 ? -13.491 -4.696 -15.730 1.00 33.05 163 PRO D CA 1
ATOM 4867 C C . PRO D 1 140 ? -12.135 -4.009 -15.614 1.00 33.51 163 PRO D C 1
ATOM 4868 O O . PRO D 1 140 ? -11.860 -3.422 -14.564 1.00 32.89 163 PRO D O 1
ATOM 4872 N N . ILE D 1 141 ? -11.283 -4.045 -16.637 1.00 36.42 164 ILE D N 1
ATOM 4873 C CA . ILE D 1 141 ? -9.954 -3.441 -16.574 1.00 30.99 164 ILE D CA 1
ATOM 4874 C C . ILE D 1 141 ? -9.954 -2.183 -17.431 1.00 33.30 164 ILE D C 1
ATOM 4875 O O . ILE D 1 141 ? -10.292 -2.236 -18.618 1.00 34.23 164 ILE D O 1
ATOM 4880 N N . SER D 1 142 ? -9.611 -1.050 -16.816 1.00 30.88 165 SER D N 1
ATOM 4881 C CA . SER D 1 142 ? -9.519 0.211 -17.539 1.00 34.66 165 SER D CA 1
ATOM 4882 C C . SER D 1 142 ? -8.484 0.093 -18.659 1.00 34.19 165 SER D C 1
ATOM 4883 O O . SER D 1 142 ? -7.367 -0.388 -18.414 1.00 34.73 165 SER D O 1
ATOM 4886 N N . PRO D 1 143 ? -8.806 0.508 -19.889 1.00 27.68 166 PRO D N 1
ATOM 4887 C CA . PRO D 1 143 ? -7.837 0.335 -20.982 1.00 35.09 166 PRO D CA 1
ATOM 4888 C C . PRO D 1 143 ? -6.602 1.210 -20.828 1.00 34.15 166 PRO D C 1
ATOM 4889 O O . PRO D 1 143 ? -5.523 0.833 -21.308 1.00 32.54 166 PRO D O 1
ATOM 4893 N N . ILE D 1 144 ? -6.712 2.346 -20.145 1.00 28.12 167 ILE D N 1
ATOM 4894 C CA . ILE D 1 144 ? -5.547 3.125 -19.742 1.00 31.11 167 ILE D CA 1
ATOM 4895 C C . ILE D 1 144 ? -5.506 3.179 -18.220 1.00 29.76 167 ILE D C 1
ATOM 4896 O O . ILE D 1 144 ? -6.543 3.330 -17.569 1.00 34.42 167 ILE D O 1
ATOM 4901 N N . VAL D 1 145 ? -4.307 3.033 -17.655 1.00 28.48 168 VAL D N 1
ATOM 4902 C CA . VAL D 1 145 ? -4.140 2.953 -16.205 1.00 34.26 168 VAL D CA 1
ATOM 4903 C C . VAL D 1 145 ? -4.323 4.326 -15.557 1.00 33.14 168 VAL D C 1
ATOM 4904 O O . VAL D 1 145 ? -4.061 5.370 -16.169 1.00 31.86 168 VAL D O 1
ATOM 4908 N N . ALA D 1 146 ? -4.747 4.318 -14.288 1.00 32.77 169 ALA D N 1
ATOM 4909 C CA . ALA D 1 146 ? -4.933 5.555 -13.535 1.00 30.33 169 ALA D CA 1
ATOM 4910 C C . ALA D 1 146 ? -3.616 6.298 -13.347 1.00 31.31 169 ALA D C 1
ATOM 4911 O O . ALA D 1 146 ? -2.578 5.706 -13.044 1.00 32.34 169 ALA D O 1
ATOM 4913 N N . GLN D 1 147 ? -3.679 7.612 -13.537 1.00 27.72 170 GLN D N 1
ATOM 4914 C CA . GLN D 1 147 ? -2.563 8.523 -13.288 1.00 31.79 170 GLN D CA 1
ATOM 4915 C C . GLN D 1 147 ? -3.173 9.800 -12.733 1.00 28.05 170 GLN D C 1
ATOM 4916 O O . GLN D 1 147 ? -3.403 10.766 -13.472 1.00 28.93 170 GLN D O 1
ATOM 4922 N N . PRO D 1 148 ? -3.455 9.838 -11.425 1.00 28.10 171 PRO D N 1
ATOM 4923 C CA . PRO D 1 148 ? -4.279 10.933 -10.868 1.00 31.30 171 PRO D CA 1
ATOM 4924 C C . PRO D 1 148 ? -3.676 12.320 -11.012 1.00 30.79 171 PRO D C 1
ATOM 4925 O O . PRO D 1 148 ? -4.408 13.309 -10.850 1.00 28.80 171 PRO D O 1
ATOM 4929 N N . HIS D 1 149 ? -2.372 12.433 -11.276 1.00 30.54 172 HIS D N 1
ATOM 4930 C CA . HIS D 1 149 ? -1.775 13.745 -11.489 1.00 34.25 172 HIS D CA 1
ATOM 4931 C C . HIS D 1 149 ? -1.989 14.252 -12.906 1.00 32.68 172 HIS D C 1
ATOM 4932 O O . HIS D 1 149 ? -1.689 15.416 -13.187 1.00 35.34 172 HIS D O 1
ATOM 4939 N N . LEU D 1 150 ? -2.503 13.410 -13.796 1.00 30.29 173 LEU D N 1
ATOM 4940 C CA . LEU D 1 150 ? -2.760 13.768 -15.182 1.00 28.48 173 LEU D CA 1
ATOM 4941 C C . LEU D 1 150 ? -4.244 13.861 -15.493 1.00 31.67 173 LEU D C 1
ATOM 4942 O O . LEU D 1 150 ? -4.683 14.828 -16.119 1.00 27.82 173 LEU D O 1
ATOM 4947 N N . TYR D 1 151 ? -5.038 12.881 -15.052 1.00 26.89 174 TYR D N 1
ATOM 4948 C CA . TYR D 1 151 ? -6.449 12.826 -15.403 1.00 25.59 174 TYR D CA 1
ATOM 4949 C C . TYR D 1 151 ? -7.186 11.971 -14.372 1.00 26.24 174 TYR D C 1
ATOM 4950 O O . TYR D 1 151 ? -6.576 11.226 -13.600 1.00 23.15 174 TYR D O 1
ATOM 4959 N N . HIS D 1 152 ? -8.513 12.076 -14.392 1.00 21.91 175 HIS D N 1
ATOM 4960 C CA . HIS D 1 152 ? -9.405 11.259 -13.573 1.00 25.10 175 HIS D CA 1
ATOM 4961 C C . HIS D 1 152 ? -10.226 10.338 -14.466 1.00 23.38 175 HIS D C 1
ATOM 4962 O O . HIS D 1 152 ? -10.741 10.765 -15.504 1.00 24.96 175 HIS D O 1
ATOM 4969 N N . ILE D 1 153 ? -10.338 9.071 -14.068 1.00 23.39 176 ILE D N 1
ATOM 4970 C CA . ILE D 1 153 ? -11.087 8.068 -14.821 1.00 24.79 176 ILE D CA 1
ATOM 4971 C C . ILE D 1 153 ? -12.461 7.905 -14.178 1.00 23.80 176 ILE D C 1
ATOM 4972 O O . ILE D 1 153 ? -12.565 7.444 -13.035 1.00 23.13 176 ILE D O 1
ATOM 4977 N N . ARG D 1 154 ? -13.521 8.241 -14.907 1.00 21.70 177 ARG D N 1
ATOM 4978 C CA . ARG D 1 154 ? -14.873 7.998 -14.422 1.00 22.82 177 ARG D CA 1
ATOM 4979 C C . ARG D 1 154 ? -15.481 6.786 -15.125 1.00 24.53 177 ARG D C 1
ATOM 4980 O O . ARG D 1 154 ? -15.264 6.578 -16.321 1.00 20.83 177 ARG D O 1
ATOM 4988 N N . HIS D 1 155 ? -16.254 5.994 -14.373 1.00 24.38 178 HIS D N 1
ATOM 4989 C CA . HIS D 1 155 ? -17.050 4.912 -14.947 1.00 21.91 178 HIS D CA 1
ATOM 4990 C C . HIS D 1 155 ? -18.339 5.486 -15.520 1.00 23.78 178 HIS D C 1
ATOM 4991 O O . HIS D 1 155 ? -19.181 6.003 -14.777 1.00 23.78 178 HIS D O 1
ATOM 4998 N N . PHE D 1 156 ? -18.508 5.379 -16.831 1.00 23.58 179 PHE D N 1
ATOM 4999 C CA . PHE D 1 156 ? -19.606 6.068 -17.501 1.00 23.57 179 PHE D CA 1
ATOM 5000 C C . PHE D 1 156 ? -20.830 5.175 -17.688 1.00 27.83 179 PHE D C 1
ATOM 5001 O O . PHE D 1 156 ? -21.962 5.636 -17.487 1.00 24.54 179 PHE D O 1
ATOM 5009 N N . ASP D 1 157 ? -20.635 3.900 -18.040 1.00 23.02 180 ASP D N 1
ATOM 5010 C CA . ASP D 1 157 ? -21.766 2.995 -18.226 1.00 25.02 180 ASP D CA 1
ATOM 5011 C C . ASP D 1 157 ? -21.258 1.565 -18.384 1.00 27.80 180 ASP D C 1
ATOM 5012 O O . ASP D 1 157 ? -20.092 1.331 -18.727 1.00 23.91 180 ASP D O 1
ATOM 5017 N N . PHE D 1 158 ? -22.154 0.616 -18.102 1.00 26.07 181 PHE D N 1
ATOM 5018 C CA . PHE D 1 158 ? -21.963 -0.813 -18.362 1.00 26.13 181 PHE D CA 1
ATOM 5019 C C . PHE D 1 158 ? -23.177 -1.255 -19.171 1.00 27.49 181 PHE D C 1
ATOM 5020 O O . PHE D 1 158 ? -24.301 -1.212 -18.666 1.00 27.96 181 PHE D O 1
ATOM 5028 N N . ILE D 1 159 ? -22.971 -1.653 -20.426 1.00 24.24 182 ILE D N 1
ATOM 5029 C CA . ILE D 1 159 ? -24.073 -1.932 -21.346 1.00 27.06 182 ILE D CA 1
ATOM 5030 C C . ILE D 1 159 ? -24.000 -3.405 -21.751 1.00 27.72 182 ILE D C 1
ATOM 5031 O O . ILE D 1 159 ? -23.141 -3.799 -22.554 1.00 23.69 182 ILE D O 1
ATOM 5036 N N . VAL D 1 160 ? -24.899 -4.225 -21.198 1.00 25.07 183 VAL D N 1
ATOM 5037 C CA . VAL D 1 160 ? -24.794 -5.668 -21.427 1.00 27.34 183 VAL D CA 1
ATOM 5038 C C . VAL D 1 160 ? -25.398 -6.117 -22.752 1.00 25.05 183 VAL D C 1
ATOM 5039 O O . VAL D 1 160 ? -25.101 -7.225 -23.201 1.00 26.00 183 VAL D O 1
ATOM 5043 N N . ARG D 1 161 ? -26.233 -5.306 -23.401 1.00 28.63 184 ARG D N 1
ATOM 5044 C CA . ARG D 1 161 ? -26.787 -5.717 -24.687 1.00 30.51 184 ARG D CA 1
ATOM 5045 C C . ARG D 1 161 ? -25.758 -5.650 -25.815 1.00 32.11 184 ARG D C 1
ATOM 5046 O O . ARG D 1 161 ? -25.946 -6.301 -26.848 1.00 33.12 184 ARG D O 1
ATOM 5054 N N . ASN D 1 162 ? -24.672 -4.902 -25.637 1.00 31.22 185 ASN D N 1
ATOM 5055 C CA . ASN D 1 162 ? -23.614 -4.855 -26.641 1.00 26.50 185 ASN D CA 1
ATOM 5056 C C . ASN D 1 162 ? -22.970 -6.230 -26.818 1.00 26.74 185 ASN D C 1
ATOM 5057 O O . ASN D 1 162 ? -22.903 -7.037 -25.887 1.00 28.85 185 ASN D O 1
ATOM 5062 N N . ILE D 1 163 ? -22.492 -6.492 -28.031 1.00 24.19 186 ILE D N 1
ATOM 5063 C CA . ILE D 1 163 ? -21.799 -7.739 -28.352 1.00 26.53 186 ILE D CA 1
ATOM 5064 C C . ILE D 1 163 ? -20.327 -7.439 -28.623 1.00 29.83 186 ILE D C 1
ATOM 5065 O O . ILE D 1 163 ? -19.988 -6.903 -29.691 1.00 28.36 186 ILE D O 1
ATOM 5070 N N . PRO D 1 164 ? -19.416 -7.742 -27.688 1.00 25.53 187 PRO D N 1
ATOM 5071 C CA . PRO D 1 164 ? -19.677 -8.269 -26.347 1.00 27.42 187 PRO D CA 1
ATOM 5072 C C . PRO D 1 164 ? -20.026 -7.135 -25.359 1.00 28.10 187 PRO D C 1
ATOM 5073 O O . PRO D 1 164 ? -19.937 -5.964 -25.749 1.00 24.85 187 PRO D O 1
ATOM 5077 N N . PRO D 1 165 ? -20.459 -7.462 -24.137 1.00 26.74 188 PRO D N 1
ATOM 5078 C CA . PRO D 1 165 ? -20.842 -6.406 -23.186 1.00 23.63 188 PRO D CA 1
ATOM 5079 C C . PRO D 1 165 ? -19.739 -5.364 -23.019 1.00 23.86 188 PRO D C 1
ATOM 5080 O O . PRO D 1 165 ? -18.554 -5.697 -22.908 1.00 26.92 188 PRO D O 1
ATOM 5084 N N . ALA D 1 166 ? -20.142 -4.094 -23.014 1.00 25.40 189 ALA D N 1
ATOM 5085 C CA . ALA D 1 166 ? -19.226 -2.966 -23.134 1.00 25.03 189 ALA D CA 1
ATOM 5086 C C . ALA D 1 166 ? -19.185 -2.144 -21.852 1.00 26.14 189 ALA D C 1
ATOM 5087 O O . ALA D 1 166 ? -20.227 -1.855 -21.254 1.00 26.37 189 ALA D O 1
ATOM 5089 N N . GLN D 1 167 ? -17.980 -1.745 -21.454 1.00 23.26 190 GLN D N 1
ATOM 5090 C CA . GLN D 1 167 ? -17.775 -0.763 -20.401 1.00 23.14 190 GLN D CA 1
ATOM 5091 C C . GLN D 1 167 ? -17.312 0.546 -21.041 1.00 23.19 190 GLN D C 1
ATOM 5092 O O . GLN D 1 167 ? -16.442 0.536 -21.921 1.00 23.13 190 GLN D O 1
ATOM 5098 N N . LEU D 1 168 ? -17.896 1.662 -20.604 1.00 20.44 191 LEU D N 1
ATOM 5099 C CA . LEU D 1 168 ? -17.568 2.990 -21.112 1.00 22.53 191 LEU D CA 1
ATOM 5100 C C . LEU D 1 168 ? -16.888 3.787 -20.009 1.00 23.76 191 LEU D C 1
ATOM 5101 O O . LEU D 1 168 ? -17.360 3.801 -18.865 1.00 23.45 191 LEU D O 1
ATOM 5106 N N . TRP D 1 169 ? -15.784 4.444 -20.358 1.00 20.32 192 TRP D N 1
ATOM 5107 C CA . TRP D 1 169 ? -14.989 5.242 -19.434 1.00 20.86 192 TRP D CA 1
ATOM 5108 C C . TRP D 1 169 ? -14.822 6.646 -20.004 1.00 24.08 192 TRP D C 1
ATOM 5109 O O . TRP D 1 169 ? -14.693 6.811 -21.224 1.00 22.20 192 TRP D O 1
ATOM 5120 N N . THR D 1 170 ? -14.816 7.656 -19.131 1.00 22.88 193 THR D N 1
ATOM 5121 C CA . THR D 1 170 ? -14.387 8.996 -19.512 1.00 23.65 193 THR D CA 1
ATOM 5122 C C . THR D 1 170 ? -13.102 9.375 -18.789 1.00 24.69 193 THR D C 1
ATOM 5123 O O . THR D 1 170 ? -12.868 8.975 -17.646 1.00 25.06 193 THR D O 1
ATOM 5127 N N . TYR D 1 171 ? -12.270 10.160 -19.470 1.00 23.66 194 TYR D N 1
ATOM 5128 C CA . TYR D 1 171 ? -11.025 10.683 -18.918 1.00 21.99 194 TYR D CA 1
ATOM 5129 C C . TYR D 1 171 ? -11.072 12.198 -19.023 1.00 22.71 194 TYR D C 1
ATOM 5130 O O . TYR D 1 171 ? -11.332 12.725 -20.104 1.00 24.70 194 TYR D O 1
ATOM 5139 N N . THR D 1 172 ? -10.858 12.894 -17.906 1.00 24.04 195 THR D N 1
ATOM 5140 C CA . THR D 1 172 ? -10.852 14.355 -17.888 1.00 26.79 195 THR D CA 1
ATOM 5141 C C . THR D 1 172 ? -9.607 14.846 -17.168 1.00 26.38 195 THR D C 1
ATOM 5142 O O . THR D 1 172 ? -9.093 14.182 -16.263 1.00 26.83 195 THR D O 1
ATOM 5146 N N . ARG D 1 173 ? -9.126 16.019 -17.586 1.00 27.63 196 ARG D N 1
ATOM 5147 C CA . ARG D 1 173 ? -7.922 16.599 -17.005 1.00 27.45 196 ARG D CA 1
ATOM 5148 C C . ARG D 1 173 ? -8.077 16.765 -15.498 1.00 28.97 196 ARG D C 1
ATOM 5149 O O . ARG D 1 173 ? -9.117 17.220 -15.011 1.00 30.42 196 ARG D O 1
ATOM 5157 N N . ALA D 1 174 ? -7.037 16.388 -14.758 1.00 28.30 197 ALA D N 1
ATOM 5158 C CA . ALA D 1 174 ? -7.088 16.462 -13.299 1.00 31.56 197 ALA D CA 1
ATOM 5159 C C . ALA D 1 174 ? -6.956 17.905 -12.809 1.00 43.59 197 ALA D C 1
ATOM 5160 O O . ALA D 1 174 ? -6.168 18.686 -13.348 1.00 43.79 197 ALA D O 1
#

Nearest PDB structures (foldseek):
  4hgy-assembly1_E  TM=6.643E-01  e=4.233E-07  Streptomyces caelestis
  5dnk-assembly1_B  TM=6.761E-01  e=1.409E-05  Rickettsia prowazekii str. Madrid E
  1y8c-assembly1_A  TM=6.134E-01  e=9.610E-06  Clostridium acetobutylicum ATCC 824
  3mcz-assembly1_B  TM=6.013E-01  e=1.501E-05  Burkholderia thailandensis E264
  5dpl-assembly1_A  TM=6.403E-01  e=6.928E-05  Rickettsia typhi str. Wilmington

Solvent-accessible surface area: 31003 Å² total; per-residue (Å²): 186,101,91,96,93,42,23,41,23,47,85,21,28,81,74,0,1,153,71,0,0,62,23,6,66,37,169,46,79,59,33,0,0,2,0,23,7,17,82,0,36,7,0,130,15,0,42,88,81,51,14,149,45,129,42,0,9,0,2,14,68,19,72,110,94,47,68,83,2,78,172,58,39,104,42,11,74,13,34,61,17,41,6,51,66,9,89,81,20,37,31,129,61,179,50,86,71,0,2,0,0,1,1,29,15,77,10,113,28,7,55,69,77,27,20,31,146,5,2,34,51,4,7,104,8,4,38,144,45,70,13,4,0,2,10,10,93,31,85,129,15,6,3,71,50,55,90,136,48,2,96,42,154,24,78,35,16,0,48,150,5,117,38,32,0,5,0,8,14,0,36,48,62,146,79,22,34,84,97,0,1,156,68,0,1,59,26,6,65,42,151,9,37,10,17,0,0,2,0,24,6,15,85,0,39,9,0,135,17,0,40,88,83,60,15,136,54,119,32,0,10,0,2,12,123,36,28,110,86,4,58,107,3,67,196,67,43,111,28,10,75,7,8,0,1,37,7,23,57,10,90,36,13,39,32,150,34,142,0,60,2,0,2,0,0,1,0,29,12,76,9,133,74,54,20,66,42,1,12,30,57,5,2,26,40,2,5,54,10,6,2,44,46,66,13,3,0,2,8,11,115,32,119,136,19,8,2,72,59,52,110,136,30,6,88,37,154,98,59,50,98,14,87,171,10,131,72,57,0,17,0,21,20,0,34,20,48,140,86,21,25,81,71,0,1,143,64,0,0,58,22,5,48,36,153,6,66,11,20,0,0,2,0,21,7,17,81,0,39,7,0,135,15,0,44,88,75,56,13,152,34,128,42,0,13,0,2,14,167,39,72,116,92,49,67,74,2,83,173,55,39,102,42,10,74,13,36,58,16,52,6,42,69,13,76,81,23,46,33,125,72,163,5,93,14,6,3,0,0,1,0,31,27,92,3,134,128,52,94,70,77,33,27,32,145,9,2,27,56,1,7,106,13,7,16,141,44,64,11,2,0,1,6,10,117,24,125,138,22,11,1,65,54,48,97,132,42,2,86,46,138,107,53,54,101,17,102,159,5,117,71,59,0,25,0,32,11,0,17,48,63,160,91,78,21,34,86,72,0,1,155,68,0,1,57,22,6,66,30,166,48,78,51,28,0,0,2,1,25,6,16,78,0,39,8,0,137,15,0,43,86,84,41,9,116,50,128,37,0,12,0,2,12,165,36,71,120,88,51,74,85,3,81,168,56,44,101,43,9,70,14,33,63,18,53,8,45,70,10,90,79,21,52,32,85,82,110,42,105,54,12,2,0,0,1,0,31,13,85,9,128,114,63,98,45,77,35,27,31,147,7,2,28,54,1,6,97,7,5,46,146,47,62,12,4,0,3,8,11,114,31,54,75,1,3,2,13,13,48,36,138,39,2,26,8,99,50,60,44,66,15,99,174,3,120,72,63,0,2,0,0,10,0,14,52,64

B-factor: mean 29.45, std 8.8, range [13.47, 117.68]

InterPro domains:
  IPR029063 S-adenosyl-L-methionine-dependent methyltransferase superfamily [G3DSA:3.40.50.150] (9-188)
  IPR029063 S-adenosyl-L-methionine-dependent methyltransferase superfamily [SSF53335] (18-137)
  IPR041698 Methyltransferase domain 25 [PF13649] (56-148)

Secondary structure (DSSP, 8-state):
-PPSS-SS-SPPPHHHHHHHHTT--TTSS--EEEE--TTSHHHHHHHHTT--GGGEEEEE--HHHHHHHHHHSTT-EEEES-TT-HHHHH-S-SS---S-EEE-S-GGGS-HHHHHHHHHHHGGGS-TTPPEEEEE-SSS-SS---TTTEEEEEEEEETTSSS-EEEEEEEE-/-PPPHHHHHHHHTT--TTSS--EEEE--TTSHHHHHHHHTT--GGGEEEEES-HHHHHHHHHH-TTSEEEES-TT-HHHHH-S-SSB--S-EEE---GGGS-HHHHHHHHHHHHHTS-TT--EEEEE-SSS-SS---TTTEEEEEEEEESSSSS-EEEEEEEE-/----HHHHHHHHTT--TTS---EEEE--TTSHHHHHHHHTT--GGGEEEEES-HHHHHHHHHHSTTSEEEES-TT-HHHHH-S-SS---S-EEE----TTS-HHHHHHHHHHHHTTS-TT--EEEEESSSS-SS---TTTEEEEEEEEETTSSS-EEEEEEEE-/-PPPPHHHHHHHHTT--TTSS--EEEE--TTSHHHHHHHHTT--GGGEEEEE--HHHHHHHHHHSTT-EEEES-TT-HHHHH-S-SS---S-EEE---GGGS-HHHHHHHHHHHHTTS-TTPPEEEEESSSB-SS---TTTEEEEEEEEETTSSS-EEEEEEEE-

Sequence (666 aa):
PQPKKVGAIVPTSSITAKKMASVINPHSGLPVLELGPGTGVITKAILARGIKPESLTAIEYSTDFYNQLLRSYPGVNFVNGDAFDLDATLGEHKGQMFDSVISAVPMLNFPMAARIKLLDELLKRVPHGRPVVQISYGPISPIVAQPHLYHIRHFDFIVRNIPPAQLWTYTRAVPTSSITAKKMASVINPHSGLPVLELGPGTGVITKAILARGIKPESLTAIEYSTDFYNQLLRSYPGVNFVNGDAFDLDATLGEHKGQMFDSVISAVPMLNFPMAARIKLLDELLKRVPHGRPVVQISYGPISPIVAQPHLYHIRHFDFIVRNIPPAQLWTYTRAVPTSSITAKKMASVINPHSGLPVLELGPGTGVITKAILARGIKPESLTAIEYSTDFYNQLLRSYPGVNFVNGDAFDLDATLGEHKGQMFDSVISAVPMLNFPMAARIKLLDELLKRVPHGRPVVQISYGPISPIVAQPHLYHIRHFDFIVRNIPPAQLWTYTRAIVPTSSITAKKMASVINPHSGLPVLELGPGTGVITKAILARGIKPESLTAIEYSTDFYNQLLRSYPGVNFVNGDAFDLDATLGEHKGQMFDSVISAVPMLNFPMAARIKLLDELLKRVPHGRPVVQISYGPISPIVAQPHLYHIRHFDFIVRNIPPAQLWTYTRA

Organism: Agrobacterium fabrum (strain C58 / ATCC 33970) (NCBI:txid176299)